Protein AF-Q9PQS1-F1 (afdb_monomer)

Radius of gyration: 22.7 Å; Cα contacts (8 Å, |Δi|>4): 1156; chains: 1; bounding box: 65×52×63 Å

Structure (mmCIF, N/CA/C/O backbone):
data_AF-Q9PQS1-F1
#
_entry.id   AF-Q9PQS1-F1
#
loop_
_atom_site.group_PDB
_atom_site.id
_atom_site.type_symbol
_atom_site.label_atom_id
_atom_site.label_alt_id
_atom_site.label_comp_id
_atom_site.label_asym_id
_atom_site.label_entity_id
_atom_site.label_seq_id
_atom_site.pdbx_PDB_ins_code
_atom_site.Cartn_x
_atom_site.Cartn_y
_atom_site.Cartn_z
_atom_site.occupancy
_atom_site.B_iso_or_equiv
_atom_site.auth_seq_id
_atom_site.auth_comp_id
_atom_site.auth_asym_id
_atom_site.auth_atom_id
_atom_site.pdbx_PDB_model_num
ATOM 1 N N . MET A 1 1 ? -17.280 3.113 -33.041 1.00 43.62 1 MET A N 1
ATOM 2 C CA . MET A 1 1 ? -15.894 2.787 -32.642 1.00 43.62 1 MET A CA 1
ATOM 3 C C . MET A 1 1 ? -15.959 2.265 -31.225 1.00 43.62 1 MET A C 1
ATOM 5 O O . MET A 1 1 ? -16.510 2.977 -30.390 1.00 43.62 1 MET A O 1
ATOM 9 N N . ALA A 1 2 ? -15.507 1.035 -30.977 1.00 58.00 2 ALA A N 1
ATOM 10 C CA . ALA A 1 2 ? -15.414 0.533 -29.610 1.00 58.00 2 ALA A CA 1
ATOM 11 C C . ALA A 1 2 ? -14.427 1.414 -28.831 1.00 58.00 2 ALA A C 1
ATOM 13 O O . ALA A 1 2 ? -13.455 1.933 -29.386 1.00 58.00 2 ALA A O 1
ATOM 14 N N . LYS A 1 3 ? -14.742 1.688 -27.568 1.00 77.06 3 LYS A N 1
ATOM 15 C CA . LYS A 1 3 ? -13.903 2.538 -26.717 1.00 77.06 3 LYS A CA 1
ATOM 16 C C . LYS A 1 3 ? -12.620 1.758 -26.399 1.00 77.06 3 LYS A C 1
ATOM 18 O O . LYS A 1 3 ? -12.709 0.573 -26.104 1.00 77.06 3 LYS A O 1
ATOM 23 N N . ILE A 1 4 ? -11.440 2.391 -26.417 1.00 86.94 4 ILE A N 1
ATOM 24 C CA . ILE A 1 4 ? -10.142 1.702 -26.195 1.00 86.94 4 ILE A CA 1
ATOM 25 C C . ILE A 1 4 ? -10.172 0.837 -24.923 1.00 86.94 4 ILE A C 1
ATOM 27 O O . ILE A 1 4 ? -9.698 -0.299 -24.923 1.00 86.94 4 ILE A O 1
ATOM 31 N N . ILE A 1 5 ? -10.771 1.358 -23.846 1.00 91.88 5 ILE A N 1
ATOM 32 C CA . ILE A 1 5 ? -10.886 0.625 -22.581 1.00 91.88 5 ILE A CA 1
ATOM 33 C C . ILE A 1 5 ? -11.809 -0.597 -22.696 1.00 91.88 5 ILE A C 1
ATOM 35 O O . ILE A 1 5 ? -11.515 -1.647 -22.142 1.00 91.88 5 ILE A O 1
ATOM 39 N N . GLU A 1 6 ? -12.888 -0.495 -23.467 1.00 91.50 6 GLU A N 1
ATOM 40 C CA . GLU A 1 6 ? -13.829 -1.589 -23.703 1.00 91.50 6 GLU A CA 1
ATOM 41 C C . GLU A 1 6 ? -13.189 -2.700 -24.545 1.00 91.50 6 GLU A C 1
ATOM 43 O O . GLU A 1 6 ? -13.314 -3.876 -24.216 1.00 91.50 6 GLU A O 1
ATOM 48 N N . GLU A 1 7 ? -12.407 -2.352 -25.570 1.00 90.69 7 GLU A N 1
ATOM 49 C CA . GLU A 1 7 ? -11.624 -3.340 -26.322 1.00 90.69 7 GLU A CA 1
ATOM 50 C C . GLU A 1 7 ? -10.611 -4.071 -25.429 1.00 90.69 7 GLU A C 1
ATOM 52 O O . GLU A 1 7 ? -10.413 -5.281 -25.566 1.00 90.69 7 GLU A O 1
ATOM 57 N N . MET A 1 8 ? -9.974 -3.350 -24.502 1.00 91.00 8 MET A N 1
ATOM 58 C CA . MET A 1 8 ? -9.036 -3.919 -23.535 1.00 91.00 8 MET A CA 1
ATOM 59 C C . MET A 1 8 ? -9.724 -4.904 -22.582 1.00 91.00 8 MET A C 1
ATOM 61 O O . MET A 1 8 ? -9.198 -5.990 -22.343 1.00 91.00 8 MET A O 1
ATOM 65 N N . ILE A 1 9 ? -10.911 -4.549 -22.089 1.00 90.56 9 ILE A N 1
ATOM 66 C CA . ILE A 1 9 ? -11.750 -5.386 -21.220 1.00 90.56 9 ILE A CA 1
ATOM 67 C C . ILE A 1 9 ? -12.212 -6.647 -21.957 1.00 90.56 9 ILE A C 1
ATOM 69 O O . ILE A 1 9 ? -12.029 -7.759 -21.459 1.00 90.56 9 ILE A O 1
ATOM 73 N N . ASN A 1 10 ? -12.715 -6.498 -23.184 1.00 88.62 10 ASN A N 1
ATOM 74 C CA . ASN A 1 10 ? -13.204 -7.614 -23.995 1.00 88.62 10 ASN A CA 1
ATOM 75 C C . ASN A 1 10 ? -12.088 -8.621 -24.314 1.00 88.62 10 ASN A C 1
ATOM 77 O O . ASN A 1 10 ? -12.297 -9.831 -24.234 1.00 88.62 10 ASN A O 1
ATOM 81 N N . LYS A 1 11 ? -10.861 -8.149 -24.583 1.00 88.94 11 LYS A N 1
ATOM 82 C CA . LYS A 1 11 ? -9.676 -9.017 -24.764 1.00 88.94 11 LYS A CA 1
ATOM 83 C C . LYS A 1 11 ? -9.322 -9.836 -23.516 1.00 88.94 11 LYS A C 1
ATOM 85 O O . LYS A 1 11 ? -8.593 -10.821 -23.626 1.00 88.94 11 LYS A O 1
ATOM 90 N N . LYS A 1 12 ? -9.810 -9.439 -22.338 1.00 86.56 12 LYS A N 1
ATOM 91 C CA . LYS A 1 12 ? -9.644 -10.164 -21.071 1.00 86.56 12 LYS A CA 1
ATOM 92 C C . LYS A 1 12 ? -10.812 -11.108 -20.753 1.00 86.56 12 LYS A C 1
ATOM 94 O O . LYS A 1 12 ? -10.760 -11.784 -19.732 1.00 86.56 12 LYS A O 1
ATOM 99 N N . GLY A 1 13 ? -11.814 -11.205 -21.631 1.00 86.38 13 GLY A N 1
ATOM 100 C CA . GLY A 1 13 ? -12.938 -12.139 -21.497 1.00 86.38 13 GLY A CA 1
ATOM 101 C C . GLY A 1 13 ? -14.037 -11.683 -20.536 1.00 86.38 13 GLY A C 1
ATOM 102 O O . GLY A 1 13 ? -14.837 -12.511 -20.107 1.00 86.38 13 GLY A O 1
ATOM 103 N N . LEU A 1 14 ? -14.063 -10.397 -20.184 1.00 87.69 14 LEU A N 1
ATOM 104 C CA . LEU A 1 14 ? -15.137 -9.794 -19.396 1.00 87.69 14 LEU A CA 1
ATOM 105 C C . LEU A 1 14 ? -16.304 -9.403 -20.313 1.00 87.69 14 LEU A C 1
ATOM 107 O O . LEU A 1 14 ? -16.085 -8.976 -21.447 1.00 87.69 14 LEU A O 1
ATOM 111 N N . LEU A 1 15 ? -17.534 -9.574 -19.825 1.00 89.62 15 LEU A N 1
ATOM 112 C CA . LEU A 1 15 ? -18.771 -9.254 -20.542 1.00 89.62 15 LEU A CA 1
ATOM 113 C C . LEU A 1 15 ? -19.367 -7.934 -20.045 1.00 89.62 15 LEU A C 1
ATOM 115 O O . LEU A 1 15 ? -18.954 -7.411 -19.016 1.00 89.62 15 LEU A O 1
ATOM 119 N N . ILE A 1 16 ? -20.371 -7.412 -20.754 1.00 87.81 16 ILE A N 1
ATOM 120 C CA . ILE A 1 16 ? -20.987 -6.106 -20.462 1.00 87.81 16 ILE A CA 1
ATOM 121 C C . ILE A 1 16 ? -21.522 -5.970 -19.024 1.00 87.81 16 ILE A C 1
ATOM 123 O O . ILE A 1 16 ? -21.480 -4.882 -18.461 1.00 87.81 16 ILE A O 1
ATOM 127 N N . ASP A 1 17 ? -21.948 -7.071 -18.399 1.00 90.56 17 ASP A N 1
ATOM 128 C CA . ASP A 1 17 ? -22.429 -7.080 -17.009 1.00 90.56 17 ASP A CA 1
ATOM 129 C C . ASP A 1 17 ? -21.288 -7.061 -15.975 1.00 90.56 17 ASP A C 1
ATOM 131 O O . ASP A 1 17 ? -21.495 -6.733 -14.805 1.00 90.56 17 ASP A O 1
ATOM 135 N N . ASP A 1 18 ? -20.064 -7.393 -16.393 1.00 92.56 18 ASP A N 1
ATOM 136 C CA . ASP A 1 18 ? -18.894 -7.478 -15.520 1.00 92.56 18 ASP A CA 1
ATOM 137 C C . ASP A 1 18 ? -18.214 -6.114 -15.311 1.00 92.56 18 ASP A C 1
ATOM 139 O O . ASP A 1 18 ? -17.329 -6.001 -14.457 1.00 92.56 18 ASP A O 1
ATOM 143 N N . TYR A 1 19 ? -18.601 -5.071 -16.055 1.00 94.12 19 TYR A N 1
ATOM 144 C CA . TYR A 1 19 ? -17.994 -3.743 -15.961 1.00 94.12 19 TYR A CA 1
ATOM 145 C C . TYR A 1 19 ? -18.986 -2.592 -16.151 1.00 94.12 19 TYR A C 1
ATOM 147 O O . TYR A 1 19 ? -20.133 -2.762 -16.552 1.00 94.12 19 TYR A O 1
ATOM 155 N N . GLU A 1 20 ? -18.536 -1.389 -15.815 1.00 94.62 20 GLU A N 1
ATOM 156 C CA . GLU A 1 20 ? -19.264 -0.147 -16.040 1.00 94.62 20 GLU A CA 1
ATOM 157 C C . GLU A 1 20 ? -18.325 0.938 -16.545 1.00 94.62 20 GLU A C 1
ATOM 159 O O . GLU A 1 20 ? -17.249 1.144 -15.989 1.00 94.62 20 GLU A O 1
ATOM 164 N N . LEU A 1 21 ? -18.707 1.623 -17.620 1.00 94.44 21 LEU A N 1
ATOM 165 C CA . LEU A 1 21 ? -17.852 2.613 -18.268 1.00 94.44 21 LEU A CA 1
ATOM 166 C C . LEU A 1 21 ? -18.043 4.006 -17.666 1.00 94.44 21 LEU A C 1
ATOM 168 O O . LEU A 1 21 ? -19.136 4.563 -17.695 1.00 94.44 21 LEU A O 1
ATOM 172 N N . TYR A 1 22 ? -16.938 4.631 -17.270 1.00 93.62 22 TYR A N 1
ATOM 173 C CA . TYR A 1 22 ? -16.877 6.032 -16.862 1.00 93.62 22 TYR A CA 1
ATOM 174 C C . TYR A 1 22 ? -16.323 6.860 -18.026 1.00 93.62 22 TYR A C 1
ATOM 176 O O . TYR A 1 22 ? -15.125 7.138 -18.161 1.00 93.62 22 TYR A O 1
ATOM 184 N N . GLY A 1 23 ? -17.222 7.224 -18.941 1.00 91.62 23 GLY A N 1
ATOM 185 C CA . GLY A 1 23 ? -16.858 7.827 -20.220 1.00 91.62 23 GLY A CA 1
ATOM 186 C C . GLY A 1 23 ? -16.269 6.795 -21.187 1.00 91.62 23 GLY A C 1
ATOM 187 O O . GLY A 1 23 ? -16.904 5.779 -21.470 1.00 91.62 23 GLY A O 1
ATOM 188 N N . ASN A 1 24 ? -15.090 7.082 -21.754 1.00 90.00 24 ASN A N 1
ATOM 189 C CA . ASN A 1 24 ? -14.497 6.282 -22.839 1.00 90.00 24 ASN A CA 1
ATOM 190 C C . ASN A 1 24 ? -13.138 5.651 -22.498 1.00 90.00 24 ASN A C 1
ATOM 192 O O . ASN A 1 24 ? -12.595 4.903 -23.307 1.00 90.00 24 ASN A O 1
ATOM 196 N N . GLU A 1 25 ? -12.573 5.970 -21.335 1.00 93.81 25 GLU A N 1
ATOM 197 C CA . GLU A 1 25 ? -11.182 5.633 -20.995 1.00 93.81 25 GLU A CA 1
ATOM 198 C C . GLU A 1 25 ? -11.022 5.015 -19.602 1.00 93.81 25 GLU A C 1
ATOM 200 O O . GLU A 1 25 ? -9.914 4.654 -19.222 1.00 93.81 25 GLU A O 1
ATOM 205 N N . ILE A 1 26 ? -12.113 4.920 -18.842 1.00 96.31 26 ILE 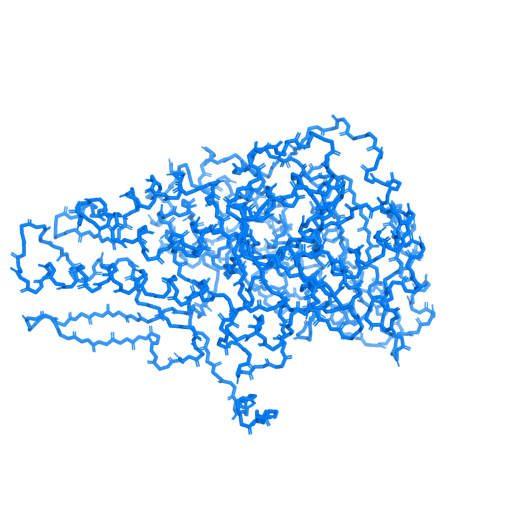A N 1
ATOM 206 C CA . ILE A 1 26 ? -12.139 4.399 -17.477 1.00 96.31 26 ILE A CA 1
ATOM 207 C C . ILE A 1 26 ? -13.291 3.402 -17.402 1.00 96.31 26 ILE A C 1
ATOM 209 O O . ILE A 1 26 ? -14.358 3.652 -17.972 1.00 96.31 26 ILE A O 1
ATOM 213 N N . ALA A 1 27 ? -13.090 2.298 -16.692 1.00 96.75 27 ALA A N 1
ATOM 214 C CA . ALA A 1 27 ? -14.160 1.367 -16.369 1.00 96.75 27 ALA A CA 1
ATOM 215 C C . ALA A 1 27 ? -14.043 0.867 -14.929 1.00 96.75 27 ALA A C 1
ATOM 217 O O . ALA A 1 27 ? -12.946 0.541 -14.495 1.00 96.75 27 ALA A O 1
ATOM 218 N N . LYS A 1 28 ? -15.152 0.734 -14.207 1.00 97.19 28 LYS A N 1
ATOM 219 C CA . LYS A 1 28 ? -15.204 -0.036 -12.960 1.00 97.19 28 LYS A CA 1
ATOM 220 C C . LYS A 1 28 ? -15.445 -1.504 -13.274 1.00 97.19 28 LYS A C 1
ATOM 222 O O . LYS A 1 28 ? -16.322 -1.819 -14.073 1.00 97.19 28 LYS A O 1
ATOM 227 N N . ILE A 1 29 ? -14.676 -2.401 -12.661 1.00 95.44 29 ILE A N 1
ATOM 228 C CA . ILE A 1 29 ? -14.818 -3.850 -12.856 1.00 95.44 29 ILE A CA 1
ATOM 229 C C . ILE A 1 29 ? -15.610 -4.445 -11.689 1.00 95.44 29 ILE A C 1
ATOM 231 O O . ILE A 1 29 ? -15.113 -4.507 -10.563 1.00 95.44 29 ILE A O 1
ATOM 235 N N . LYS A 1 30 ? -16.838 -4.881 -11.983 1.00 91.44 30 LYS A N 1
ATOM 236 C CA . LYS A 1 30 ? -17.839 -5.365 -11.022 1.00 91.44 30 LYS A CA 1
ATOM 237 C C . LYS A 1 30 ? -17.636 -6.820 -10.628 1.00 91.44 30 LYS A C 1
ATOM 239 O O . LYS A 1 30 ? -17.792 -7.192 -9.467 1.00 91.44 30 LYS A O 1
ATOM 244 N N . SER A 1 31 ? -17.269 -7.662 -11.590 1.00 80.56 31 SER A N 1
ATOM 245 C CA . SER A 1 31 ? -17.113 -9.094 -11.359 1.00 80.56 31 SER A CA 1
ATOM 246 C C . SER A 1 31 ? -15.958 -9.663 -12.164 1.00 80.56 31 SER A C 1
ATOM 248 O O . SER A 1 31 ? -15.870 -9.514 -13.375 1.00 80.56 31 SER A O 1
ATOM 250 N N . ILE A 1 32 ? -15.094 -10.392 -11.466 1.00 76.62 32 ILE A N 1
ATOM 251 C CA . ILE A 1 32 ? -14.081 -11.271 -12.057 1.00 76.62 32 ILE A CA 1
ATOM 252 C C . ILE A 1 32 ? -14.304 -12.730 -11.648 1.00 76.62 32 ILE A C 1
ATOM 254 O O . ILE A 1 32 ? -13.442 -13.567 -11.872 1.00 76.62 32 ILE A O 1
ATOM 258 N N . LYS A 1 33 ? -15.449 -13.067 -11.030 1.00 65.38 33 LYS A N 1
ATOM 259 C CA . LYS A 1 33 ? -15.664 -14.368 -10.356 1.00 65.38 33 LYS A CA 1
ATOM 260 C C . LYS A 1 33 ? -15.490 -15.586 -11.272 1.00 65.38 33 LYS A C 1
ATOM 262 O O . LYS A 1 33 ? -15.241 -16.682 -10.783 1.00 65.38 33 LYS A O 1
ATOM 267 N N . LYS A 1 34 ? -15.610 -15.404 -12.588 1.00 63.97 34 LYS A N 1
ATOM 268 C CA . LYS A 1 34 ? -15.407 -16.460 -13.593 1.00 63.97 34 LYS A CA 1
ATOM 269 C C . LYS A 1 34 ? -13.930 -16.709 -13.928 1.00 63.97 34 LYS A C 1
ATOM 271 O O . LYS A 1 34 ? -13.617 -17.690 -14.593 1.00 63.97 34 LYS A O 1
ATOM 276 N N . LEU A 1 35 ? -13.031 -15.834 -13.486 1.00 68.94 35 LEU A N 1
ATOM 277 C CA . LEU A 1 35 ? -11.616 -15.824 -13.827 1.00 68.94 35 LEU A CA 1
ATOM 278 C C . LEU A 1 35 ? -10.824 -16.045 -12.537 1.00 68.94 35 LEU A C 1
ATOM 280 O O . LEU A 1 35 ? -10.696 -15.157 -11.703 1.00 68.94 35 LEU A O 1
ATOM 284 N N . ASN A 1 36 ? -10.323 -17.264 -12.347 1.00 68.56 36 ASN A N 1
ATOM 285 C CA . ASN A 1 36 ? -9.436 -17.589 -11.236 1.00 68.56 36 ASN A CA 1
ATOM 286 C C . ASN A 1 36 ? -8.146 -18.174 -11.798 1.00 68.56 36 ASN A C 1
ATOM 288 O O . ASN A 1 36 ? -8.057 -19.369 -12.092 1.00 68.56 36 ASN A O 1
ATOM 292 N N . LYS A 1 37 ? -7.167 -17.297 -12.009 1.00 76.25 37 LYS A N 1
ATOM 293 C CA . LYS A 1 37 ? -5.859 -17.681 -12.514 1.00 76.25 37 LYS A CA 1
ATOM 294 C C . LYS A 1 37 ? -4.934 -17.978 -11.338 1.00 76.25 37 LYS A C 1
ATOM 296 O O . LYS A 1 37 ? -4.685 -17.107 -10.514 1.00 76.25 37 LYS A O 1
ATOM 301 N N . LYS A 1 38 ? -4.461 -19.224 -11.255 1.00 74.81 38 LYS A N 1
ATOM 302 C CA . LYS A 1 38 ? -3.661 -19.710 -10.120 1.00 74.81 38 LYS A CA 1
ATOM 303 C C . LYS A 1 38 ? -2.169 -19.379 -10.215 1.00 74.81 38 LYS A C 1
ATOM 305 O O . LYS A 1 38 ? -1.521 -19.309 -9.181 1.00 74.81 38 LYS A O 1
ATOM 310 N N . ASP A 1 39 ? -1.659 -19.129 -11.421 1.00 87.12 39 ASP A N 1
ATOM 311 C CA . ASP A 1 39 ? -0.210 -19.029 -11.675 1.00 87.12 39 ASP A CA 1
ATOM 312 C C . ASP A 1 39 ? 0.271 -17.593 -11.929 1.00 87.12 39 ASP A C 1
ATOM 314 O O . ASP A 1 39 ? 1.356 -17.373 -12.467 1.00 87.12 39 ASP A O 1
ATOM 318 N N . SER A 1 40 ? -0.551 -16.603 -11.585 1.00 94.56 40 SER A N 1
ATOM 319 C CA . SER A 1 40 ? -0.218 -15.193 -11.767 1.00 94.56 40 SER A CA 1
ATOM 320 C C . SER A 1 40 ? 0.886 -14.766 -10.810 1.00 94.56 40 SER A C 1
ATOM 322 O O . SER A 1 40 ? 0.849 -15.083 -9.622 1.00 94.56 40 SER A O 1
ATOM 324 N N . LYS A 1 41 ? 1.845 -14.004 -11.329 1.00 96.62 41 LYS A N 1
ATOM 325 C CA . LYS A 1 41 ? 3.030 -13.559 -10.599 1.00 96.62 41 LYS A CA 1
ATOM 326 C C . LYS A 1 41 ? 2.855 -12.159 -10.037 1.00 96.62 41 LYS A C 1
ATOM 328 O O . LYS A 1 41 ? 2.479 -11.257 -10.777 1.00 96.62 41 LYS A O 1
ATOM 333 N N . LEU A 1 42 ? 3.154 -11.949 -8.758 1.00 97.44 42 LEU A N 1
ATOM 334 C CA . LEU A 1 42 ? 3.047 -10.651 -8.093 1.00 97.44 42 LEU A CA 1
ATOM 335 C C . LEU A 1 42 ? 4.421 -10.003 -7.892 1.00 97.44 42 LEU A C 1
ATOM 337 O O . LEU A 1 42 ? 5.261 -10.503 -7.149 1.00 97.44 42 LEU A O 1
ATOM 341 N N . ILE A 1 43 ? 4.612 -8.836 -8.500 1.00 98.62 43 ILE A N 1
ATOM 342 C CA . ILE A 1 43 ? 5.811 -8.007 -8.397 1.00 98.62 43 ILE A CA 1
ATOM 343 C C . ILE A 1 43 ? 5.449 -6.733 -7.632 1.00 98.62 43 ILE A C 1
ATOM 345 O O . ILE A 1 43 ? 4.581 -5.972 -8.066 1.00 98.62 43 ILE A O 1
ATOM 349 N N . VAL A 1 44 ? 6.117 -6.470 -6.508 1.00 98.75 44 VAL A N 1
ATOM 350 C CA . VAL A 1 44 ? 5.941 -5.226 -5.741 1.00 98.75 44 VAL A CA 1
ATOM 351 C C . VAL A 1 44 ? 7.135 -4.299 -5.924 1.00 98.75 44 VAL A C 1
ATOM 353 O O . VAL A 1 44 ? 8.282 -4.681 -5.705 1.00 98.75 44 VAL A O 1
ATOM 356 N N . ILE A 1 45 ? 6.860 -3.056 -6.304 1.00 98.69 45 ILE A N 1
ATOM 357 C CA . ILE A 1 45 ? 7.861 -2.008 -6.469 1.00 98.69 45 ILE A CA 1
ATOM 358 C C . ILE A 1 45 ? 7.925 -1.152 -5.202 1.00 98.69 45 ILE A C 1
ATOM 360 O O . ILE A 1 45 ? 6.937 -0.548 -4.777 1.00 98.69 45 ILE A O 1
ATOM 364 N N . THR A 1 46 ? 9.119 -1.071 -4.624 1.00 98.38 46 THR A N 1
ATOM 365 C CA . THR A 1 46 ? 9.477 -0.195 -3.506 1.00 98.38 46 THR A CA 1
ATOM 366 C C . THR A 1 46 ? 10.658 0.702 -3.898 1.00 98.38 46 THR A C 1
ATOM 368 O O . THR A 1 46 ? 11.127 0.668 -5.032 1.00 98.38 46 THR A O 1
ATOM 371 N N . SER A 1 47 ? 11.145 1.543 -2.991 1.00 97.94 47 SER A N 1
ATOM 372 C CA . SER A 1 47 ? 12.356 2.336 -3.207 1.00 97.94 47 SER A CA 1
ATOM 373 C C . SER A 1 47 ? 13.275 2.358 -1.996 1.00 97.94 47 SER A C 1
ATOM 375 O O . SER A 1 47 ? 12.902 1.909 -0.911 1.00 97.94 47 SER A O 1
ATOM 377 N N . MET A 1 48 ? 14.456 2.941 -2.183 1.00 97.88 48 MET A N 1
ATOM 378 C CA . MET A 1 48 ? 15.200 3.539 -1.082 1.00 97.88 48 MET A CA 1
ATOM 379 C C . MET A 1 48 ? 14.446 4.731 -0.458 1.00 97.88 48 MET A C 1
ATOM 381 O O . MET A 1 48 ? 13.381 5.135 -0.957 1.00 97.88 48 MET A O 1
ATOM 385 N N . ASN A 1 49 ? 14.969 5.286 0.637 1.00 96.62 49 ASN A N 1
ATOM 386 C CA . ASN A 1 49 ? 14.493 6.559 1.166 1.00 96.62 49 ASN A CA 1
ATOM 387 C C . ASN A 1 49 ? 14.621 7.622 0.054 1.00 96.62 49 ASN A C 1
ATOM 389 O O . ASN A 1 49 ? 15.691 7.778 -0.535 1.00 96.62 49 ASN A O 1
ATOM 393 N N . PRO A 1 50 ? 13.529 8.315 -0.310 1.00 89.69 50 PRO A N 1
ATOM 394 C CA . PRO A 1 50 ? 13.557 9.222 -1.444 1.00 89.69 50 PRO A CA 1
ATOM 395 C C . PRO A 1 50 ? 14.213 10.551 -1.063 1.00 89.69 50 PRO A C 1
ATOM 397 O O . PRO A 1 50 ? 14.018 11.066 0.039 1.00 89.69 50 PRO A O 1
ATOM 400 N N . ASN A 1 51 ? 14.873 11.187 -2.030 1.00 90.12 51 ASN A N 1
ATOM 401 C CA . ASN A 1 51 ? 15.139 12.623 -1.952 1.00 90.12 51 ASN A CA 1
ATOM 402 C C . ASN A 1 51 ? 13.816 13.437 -2.032 1.00 90.12 51 ASN A C 1
ATOM 404 O O . ASN A 1 51 ? 12.793 12.906 -2.480 1.00 90.12 51 ASN A O 1
ATOM 408 N N . PRO A 1 52 ? 13.802 14.740 -1.680 1.00 85.12 52 PRO A N 1
ATOM 409 C CA . PRO A 1 52 ? 12.582 15.561 -1.703 1.00 85.12 52 PRO A CA 1
ATOM 410 C C . PRO A 1 52 ? 11.856 15.661 -3.059 1.00 85.12 52 PRO A C 1
ATOM 412 O O . PRO A 1 52 ? 10.666 15.966 -3.088 1.00 85.12 52 PRO A O 1
ATOM 415 N N . ALA A 1 53 ? 12.541 15.414 -4.181 1.00 79.38 53 ALA A N 1
ATOM 416 C CA . ALA A 1 53 ? 11.936 15.386 -5.516 1.00 79.38 53 ALA A CA 1
ATOM 417 C C . ALA A 1 53 ? 11.336 14.012 -5.885 1.00 79.38 53 ALA A C 1
ATOM 419 O O . ALA A 1 53 ? 10.620 13.907 -6.880 1.00 79.38 53 ALA A O 1
ATOM 420 N N . GLY A 1 54 ? 11.599 12.975 -5.086 1.00 85.56 54 GLY A N 1
ATOM 421 C CA . GLY A 1 54 ? 11.115 11.611 -5.276 1.00 85.56 54 GLY A CA 1
ATOM 422 C C . GLY A 1 54 ? 12.097 10.687 -6.001 1.00 85.56 54 GLY A C 1
ATOM 423 O O . GLY A 1 54 ? 13.095 11.116 -6.576 1.00 85.56 54 GLY A O 1
ATOM 424 N N . GLU A 1 55 ? 11.773 9.393 -5.970 1.00 89.56 55 GLU A N 1
ATOM 425 C CA . GLU A 1 55 ? 12.591 8.324 -6.565 1.00 89.56 55 GLU A CA 1
ATOM 426 C C . GLU A 1 55 ? 12.180 7.961 -8.004 1.00 89.56 55 GLU A C 1
ATOM 428 O O . GLU A 1 55 ? 12.926 7.330 -8.743 1.00 89.56 55 GLU A O 1
ATOM 433 N N . GLY A 1 56 ? 10.955 8.305 -8.418 1.00 91.88 56 GLY A N 1
ATOM 434 C CA . GLY A 1 56 ? 10.374 7.792 -9.669 1.00 91.88 56 GLY A CA 1
ATOM 435 C C . GLY A 1 56 ? 9.846 6.354 -9.569 1.00 91.88 56 GLY A C 1
ATOM 436 O O . GLY A 1 56 ? 9.692 5.681 -10.580 1.00 91.88 56 GLY A O 1
ATOM 437 N N . LYS A 1 57 ? 9.517 5.890 -8.357 1.00 95.50 57 LYS A N 1
ATOM 438 C CA . LYS A 1 57 ? 8.971 4.547 -8.086 1.00 95.50 57 LYS A CA 1
ATOM 439 C C . LYS A 1 57 ? 7.750 4.200 -8.951 1.00 95.50 57 LYS A C 1
ATOM 441 O O . LYS A 1 57 ? 7.753 3.173 -9.621 1.00 95.50 57 LYS A O 1
ATOM 446 N N . THR A 1 58 ? 6.750 5.081 -8.989 1.00 95.88 58 THR A N 1
ATOM 447 C CA . THR A 1 58 ? 5.532 4.885 -9.792 1.00 95.88 58 THR A CA 1
ATOM 448 C C . THR A 1 58 ? 5.826 4.879 -11.288 1.00 95.88 58 THR A C 1
ATOM 450 O O . THR A 1 58 ? 5.274 4.067 -12.024 1.00 95.88 58 THR A O 1
ATOM 453 N N . THR A 1 59 ? 6.750 5.730 -11.743 1.00 96.06 59 THR A N 1
ATOM 454 C CA . THR A 1 59 ? 7.230 5.727 -13.131 1.00 96.06 59 THR A CA 1
ATOM 455 C C . THR A 1 59 ? 7.869 4.388 -13.490 1.00 96.06 59 THR A C 1
ATOM 457 O O . THR A 1 59 ? 7.572 3.846 -14.549 1.00 96.06 59 THR A O 1
ATOM 460 N N . THR A 1 60 ? 8.695 3.820 -12.606 1.00 96.94 60 THR A N 1
ATOM 461 C CA . THR A 1 60 ? 9.282 2.487 -12.803 1.00 96.94 60 THR A CA 1
ATOM 462 C C . THR A 1 60 ? 8.221 1.389 -12.785 1.00 96.94 60 THR A C 1
ATOM 464 O O . THR A 1 60 ? 8.282 0.497 -13.621 1.00 96.94 60 THR A O 1
ATOM 467 N N . ALA A 1 61 ? 7.224 1.454 -11.896 1.00 98.25 61 ALA A N 1
ATOM 468 C CA . ALA A 1 61 ? 6.137 0.474 -11.861 1.00 98.25 61 ALA A CA 1
ATOM 469 C C . ALA A 1 61 ? 5.326 0.468 -13.169 1.00 98.25 61 ALA A C 1
ATOM 471 O O . ALA A 1 61 ? 5.122 -0.588 -13.763 1.00 98.25 61 ALA A O 1
ATOM 472 N N . ILE A 1 62 ? 4.930 1.647 -13.661 1.00 98.56 62 ILE A N 1
ATOM 473 C CA . ILE A 1 62 ? 4.229 1.797 -14.947 1.00 98.56 62 ILE A CA 1
ATOM 474 C C . ILE A 1 62 ? 5.125 1.340 -16.101 1.00 98.56 62 ILE A C 1
ATOM 476 O O . ILE A 1 62 ? 4.702 0.546 -16.937 1.00 98.56 62 ILE A O 1
ATOM 480 N N . GLY A 1 63 ? 6.385 1.778 -16.108 1.00 98.38 63 GLY A N 1
ATOM 481 C CA . GLY A 1 63 ? 7.360 1.392 -17.121 1.00 98.38 63 GLY A CA 1
ATOM 482 C C . GLY A 1 63 ? 7.626 -0.111 -17.161 1.00 98.38 63 GLY A C 1
ATOM 483 O O . GLY A 1 63 ? 7.840 -0.652 -18.239 1.00 98.38 63 GLY A O 1
ATOM 484 N N . LEU A 1 64 ? 7.569 -0.803 -16.019 1.00 98.75 64 LEU A N 1
ATOM 485 C CA . LEU A 1 64 ? 7.696 -2.257 -15.965 1.00 98.75 64 LEU A CA 1
ATOM 486 C C . LEU A 1 64 ? 6.468 -2.953 -16.566 1.00 98.75 64 LEU A C 1
ATOM 488 O O . LEU A 1 64 ? 6.630 -3.929 -17.290 1.00 98.75 64 LEU A O 1
ATOM 492 N N . VAL A 1 65 ? 5.253 -2.441 -16.335 1.00 98.81 65 VAL A N 1
ATOM 493 C CA . VAL A 1 65 ? 4.046 -2.950 -17.018 1.00 98.81 65 VAL A CA 1
ATOM 494 C C . VAL A 1 65 ? 4.193 -2.816 -18.535 1.00 98.81 65 VAL A C 1
ATOM 496 O O . VAL A 1 65 ? 3.924 -3.775 -19.262 1.00 98.81 65 VAL A O 1
ATOM 499 N N . ASP A 1 66 ? 4.657 -1.657 -19.008 1.00 98.69 66 ASP A N 1
ATOM 500 C CA . ASP A 1 66 ? 4.866 -1.401 -20.436 1.00 98.69 66 ASP A CA 1
ATOM 501 C C . ASP A 1 66 ? 5.972 -2.285 -21.022 1.00 98.69 66 ASP A C 1
ATOM 503 O O . ASP A 1 66 ? 5.792 -2.896 -22.075 1.00 98.69 66 ASP A O 1
ATOM 507 N N . ALA A 1 67 ? 7.087 -2.425 -20.307 1.00 98.69 67 ALA A N 1
ATOM 508 C CA . ALA A 1 67 ? 8.198 -3.297 -20.664 1.00 98.69 67 ALA A CA 1
ATOM 509 C C . ALA A 1 67 ? 7.751 -4.754 -20.851 1.00 98.69 67 ALA A C 1
ATOM 511 O O . ALA A 1 67 ? 7.963 -5.349 -21.907 1.00 98.69 67 ALA A O 1
ATOM 512 N N . LEU A 1 68 ? 7.069 -5.320 -19.856 1.00 98.75 68 LEU A N 1
ATOM 513 C CA . LEU A 1 68 ? 6.621 -6.709 -19.899 1.00 98.75 68 LEU A CA 1
ATOM 514 C C . LEU A 1 68 ? 5.660 -6.963 -21.073 1.00 98.75 68 LEU A C 1
ATOM 516 O O . LEU A 1 68 ? 5.863 -7.916 -21.828 1.00 98.75 68 LEU A O 1
ATOM 520 N N . ASN A 1 69 ? 4.672 -6.086 -21.288 1.00 98.44 69 ASN A N 1
ATOM 521 C CA . ASN A 1 69 ? 3.745 -6.219 -22.418 1.00 98.44 69 ASN A CA 1
ATOM 522 C C . ASN A 1 69 ? 4.440 -6.040 -23.773 1.00 98.44 69 ASN A C 1
ATOM 524 O O . ASN A 1 69 ? 4.151 -6.788 -24.710 1.00 98.44 69 ASN A O 1
ATOM 528 N N . LYS A 1 70 ? 5.403 -5.115 -23.879 1.00 98.19 70 LYS A N 1
ATOM 529 C CA . LYS A 1 70 ? 6.197 -4.908 -25.099 1.00 98.19 70 LYS A CA 1
ATOM 530 C C . LYS A 1 70 ? 6.924 -6.178 -25.547 1.00 98.19 70 LYS A C 1
ATOM 532 O O . LYS A 1 70 ? 7.046 -6.407 -26.750 1.00 98.19 70 LYS A O 1
ATOM 537 N N . HIS A 1 71 ? 7.369 -6.995 -24.593 1.00 98.19 71 HIS A N 1
ATOM 538 C CA . HIS A 1 71 ? 8.074 -8.260 -24.829 1.00 98.19 71 HIS A CA 1
ATOM 539 C C . HIS A 1 71 ? 7.162 -9.498 -24.763 1.00 98.19 71 HIS A C 1
ATOM 541 O O . HIS A 1 71 ? 7.652 -10.620 -24.669 1.00 98.19 71 HIS A O 1
ATOM 547 N N . GLY A 1 72 ? 5.838 -9.317 -24.849 1.00 97.25 72 GLY A N 1
ATOM 548 C CA . GLY A 1 72 ? 4.870 -10.406 -25.023 1.00 97.25 72 GLY A CA 1
ATOM 549 C C . GLY A 1 72 ? 4.313 -11.027 -23.738 1.00 97.25 72 GLY A C 1
ATOM 550 O O . GLY A 1 72 ? 3.515 -11.962 -23.821 1.00 97.25 72 GLY A O 1
ATOM 551 N N . TYR A 1 73 ? 4.670 -10.512 -22.559 1.00 97.56 73 TYR A N 1
ATOM 552 C CA . TYR A 1 73 ? 4.121 -10.969 -21.279 1.00 97.56 73 TYR A CA 1
ATOM 553 C C . TYR A 1 73 ? 2.841 -10.204 -20.934 1.00 97.56 73 TYR A C 1
ATOM 555 O O . TYR A 1 73 ? 2.800 -8.981 -21.030 1.00 97.56 73 TYR A O 1
ATOM 563 N N . LYS A 1 74 ? 1.784 -10.891 -20.482 1.00 96.06 74 LYS A N 1
ATOM 564 C CA . LYS A 1 74 ? 0.491 -10.250 -20.174 1.00 96.06 74 LYS A CA 1
ATOM 565 C C . LYS A 1 74 ? 0.517 -9.579 -18.800 1.00 96.06 74 LYS A C 1
ATOM 567 O O . LYS A 1 74 ? -0.083 -10.094 -17.852 1.00 96.06 74 LYS A O 1
ATOM 572 N N . ALA A 1 75 ? 1.205 -8.447 -18.692 1.00 97.88 75 ALA A N 1
ATOM 573 C CA . ALA A 1 75 ? 1.322 -7.720 -17.436 1.00 97.88 75 ALA A CA 1
ATOM 574 C C . ALA A 1 75 ? 0.143 -6.764 -17.183 1.00 97.88 75 ALA A C 1
ATOM 576 O O . ALA A 1 75 ? -0.387 -6.160 -18.117 1.00 97.88 75 ALA A O 1
ATOM 577 N N . ILE A 1 76 ? -0.258 -6.618 -15.919 1.00 97.69 76 ILE A N 1
ATOM 578 C CA . ILE A 1 76 ? -1.285 -5.673 -15.455 1.00 97.69 76 ILE A CA 1
ATOM 579 C C . ILE A 1 76 ? -0.746 -4.889 -14.255 1.00 97.69 76 ILE A C 1
ATOM 581 O O . ILE A 1 76 ? -0.154 -5.468 -13.346 1.00 97.69 76 ILE A O 1
ATOM 585 N N . GLY A 1 77 ? -0.963 -3.575 -14.233 1.00 98.38 77 GLY A N 1
ATOM 586 C CA . GLY A 1 77 ? -0.624 -2.738 -13.080 1.00 98.38 77 GLY A CA 1
ATOM 587 C C . GLY A 1 77 ? -1.720 -2.708 -12.008 1.00 98.38 77 GLY A C 1
ATOM 588 O O . GLY A 1 77 ? -2.902 -2.819 -12.326 1.00 98.38 77 GLY A O 1
ATOM 589 N N . ALA A 1 78 ? -1.350 -2.487 -10.749 1.00 98.38 78 ALA A N 1
ATOM 590 C CA . ALA A 1 78 ? -2.271 -2.162 -9.660 1.00 98.38 78 ALA A CA 1
ATOM 591 C C . ALA A 1 78 ? -1.686 -1.025 -8.804 1.00 98.38 78 ALA A C 1
ATOM 593 O O . ALA A 1 78 ? -0.730 -1.218 -8.057 1.00 98.38 78 ALA A O 1
ATOM 594 N N . LEU A 1 79 ? -2.237 0.179 -8.939 1.00 98.31 79 LEU A N 1
ATOM 595 C CA . LEU A 1 79 ? -1.712 1.419 -8.372 1.00 98.31 79 LEU A CA 1
ATOM 596 C C . LEU A 1 79 ? -2.762 2.133 -7.516 1.00 98.31 79 LEU A C 1
ATOM 598 O O . LEU A 1 79 ? -3.947 1.785 -7.505 1.00 98.31 79 LEU A O 1
ATOM 602 N N . ARG A 1 80 ? -2.298 3.120 -6.751 1.00 97.50 80 ARG A N 1
ATOM 603 C CA . ARG A 1 80 ? -3.151 3.944 -5.894 1.00 97.50 80 ARG A CA 1
ATOM 604 C C . ARG A 1 80 ? -3.773 5.081 -6.683 1.00 97.50 80 ARG A C 1
ATOM 606 O O . ARG A 1 80 ? -3.117 5.667 -7.540 1.00 97.50 80 ARG A O 1
ATOM 613 N N . GLU A 1 81 ? -5.001 5.426 -6.330 1.00 97.19 81 GLU A N 1
ATOM 614 C CA . GLU A 1 81 ? -5.583 6.701 -6.730 1.00 97.19 81 GLU A CA 1
ATOM 615 C C . GLU A 1 81 ? -4.882 7.835 -5.962 1.00 97.19 81 GLU A C 1
ATOM 617 O O . GLU A 1 81 ? -4.733 7.750 -4.734 1.00 97.19 81 GLU A O 1
ATOM 622 N N . PRO A 1 82 ? -4.380 8.871 -6.653 1.00 93.94 82 PRO A N 1
ATOM 623 C CA . PRO A 1 82 ? -3.811 10.030 -5.990 1.00 93.94 82 PRO A CA 1
ATOM 624 C C . PRO A 1 82 ? -4.918 10.890 -5.369 1.00 93.94 82 PRO A C 1
ATOM 626 O O . PRO A 1 82 ? -5.932 11.168 -5.995 1.00 93.94 82 PRO A O 1
ATOM 629 N N . SER A 1 83 ? -4.678 11.379 -4.152 1.00 92.56 83 SER A N 1
ATOM 630 C CA . SER A 1 83 ? -5.515 12.415 -3.538 1.00 92.56 83 SER A CA 1
ATOM 631 C C . SER A 1 83 ? -5.492 13.692 -4.382 1.00 92.56 83 SER A C 1
ATOM 633 O O . SER A 1 83 ? -4.430 14.117 -4.854 1.00 92.56 83 SER A O 1
ATOM 635 N N . MET A 1 84 ? -6.653 14.327 -4.526 1.00 92.38 84 MET A N 1
ATOM 636 C CA . MET A 1 84 ? -6.832 15.555 -5.294 1.00 92.38 84 MET A CA 1
ATOM 637 C C . MET A 1 84 ? -6.192 16.761 -4.590 1.00 92.38 84 MET A C 1
ATOM 639 O O . MET A 1 84 ? -5.624 17.638 -5.241 1.00 92.38 84 MET A O 1
ATOM 643 N N . GLY A 1 85 ? -6.223 16.812 -3.255 1.00 90.69 85 GLY A N 1
ATOM 644 C CA . GLY A 1 85 ? -5.676 17.936 -2.486 1.00 90.69 85 GLY A CA 1
ATOM 645 C C . GLY A 1 85 ? -4.216 18.287 -2.840 1.00 90.69 85 GLY A C 1
ATOM 646 O O . GLY A 1 85 ? -3.935 19.444 -3.181 1.00 90.69 85 GLY A O 1
ATOM 647 N N . PRO A 1 86 ? -3.272 17.323 -2.814 1.00 89.12 86 PRO A N 1
ATOM 648 C CA . PRO A 1 86 ? -1.871 17.544 -3.164 1.00 89.12 86 PRO A CA 1
ATOM 649 C C . PRO A 1 86 ? -1.631 18.079 -4.575 1.00 89.12 86 PRO A C 1
ATOM 651 O O . PRO A 1 86 ? -0.688 18.853 -4.750 1.00 89.12 86 PRO A O 1
ATOM 654 N N . VAL A 1 87 ? -2.484 17.737 -5.547 1.00 90.12 87 VAL A N 1
ATOM 655 C CA . VAL A 1 87 ? -2.373 18.189 -6.947 1.00 90.12 87 VAL A CA 1
ATOM 656 C C . VAL A 1 87 ? -2.438 19.717 -7.045 1.00 90.12 87 VAL A C 1
ATOM 658 O O . VAL A 1 87 ? -1.739 20.330 -7.854 1.00 90.12 87 VAL A O 1
ATOM 661 N N . PHE A 1 88 ? -3.200 20.354 -6.156 1.00 90.94 88 PHE A N 1
ATOM 662 C CA . PHE A 1 88 ? -3.312 21.810 -6.068 1.00 90.94 88 PHE A CA 1
ATOM 663 C C . PHE A 1 88 ? -2.211 22.475 -5.228 1.00 90.94 88 PHE A C 1
ATOM 665 O O . PHE A 1 88 ? -2.056 23.699 -5.275 1.00 90.94 88 PHE A O 1
ATOM 672 N N . GLY A 1 89 ? -1.429 21.691 -4.480 1.00 85.69 89 GLY A N 1
ATOM 673 C CA . GLY A 1 89 ? -0.324 22.163 -3.645 1.00 85.69 89 GLY A CA 1
ATOM 674 C C . GLY A 1 89 ? 1.041 22.072 -4.329 1.00 85.69 89 GLY A C 1
ATOM 675 O O . GLY A 1 89 ? 1.701 23.091 -4.518 1.00 85.69 89 GLY A O 1
ATOM 676 N N . MET A 1 90 ? 1.477 20.863 -4.695 1.00 74.12 90 MET A N 1
ATOM 677 C CA . MET A 1 90 ? 2.801 20.596 -5.280 1.00 74.12 90 MET A CA 1
ATOM 678 C C . MET A 1 90 ? 2.694 19.746 -6.551 1.00 74.12 90 MET A C 1
ATOM 680 O O . MET A 1 90 ? 1.824 18.895 -6.671 1.00 74.12 90 MET A O 1
ATOM 684 N N . LYS A 1 91 ? 3.629 19.942 -7.490 1.00 56.22 91 LYS A N 1
ATOM 685 C CA . LYS A 1 91 ? 3.611 19.370 -8.855 1.00 56.22 91 LYS A CA 1
ATOM 686 C C . LYS A 1 91 ? 3.812 17.840 -8.966 1.00 56.22 91 LYS A C 1
ATOM 688 O O . LYS A 1 91 ? 4.042 17.344 -10.064 1.00 56.22 91 LYS A O 1
ATOM 693 N N . GLY A 1 92 ? 3.747 17.080 -7.874 1.00 61.97 92 GLY A N 1
ATOM 694 C CA . GLY A 1 92 ? 3.939 15.626 -7.892 1.00 61.97 92 GLY A CA 1
ATOM 695 C C . GLY A 1 92 ? 2.617 14.878 -8.048 1.00 61.97 92 GLY A C 1
ATOM 696 O O . GLY A 1 92 ? 1.709 15.086 -7.251 1.00 61.97 92 GLY A O 1
ATOM 697 N N . THR A 1 93 ? 2.521 13.983 -9.034 1.00 67.81 93 THR A N 1
ATOM 698 C CA . THR A 1 93 ? 1.333 13.134 -9.230 1.00 67.81 93 THR A CA 1
ATOM 699 C C . THR A 1 93 ? 1.671 11.667 -8.996 1.00 67.81 93 THR A C 1
ATOM 701 O O . THR A 1 93 ? 2.732 11.201 -9.409 1.00 67.81 93 THR A O 1
ATOM 704 N N . GLY A 1 94 ? 0.766 10.921 -8.360 1.00 81.56 94 GLY A N 1
ATOM 705 C CA . GLY A 1 94 ? 0.867 9.464 -8.185 1.00 81.56 94 GLY A CA 1
ATOM 706 C C . GLY A 1 94 ? 0.588 8.668 -9.466 1.00 81.56 94 GLY A C 1
ATOM 707 O O . GLY A 1 94 ? 0.226 7.502 -9.388 1.00 81.56 94 GLY A O 1
ATOM 708 N N . SER A 1 95 ? 0.732 9.301 -10.635 1.00 92.31 95 SER A N 1
ATOM 709 C CA . SER A 1 95 ? 0.276 8.803 -11.940 1.00 92.31 95 SER A CA 1
ATOM 710 C C . SER A 1 95 ? 1.430 8.586 -12.931 1.00 92.31 95 SER A C 1
ATOM 712 O O . SER A 1 95 ? 1.194 8.444 -14.130 1.00 92.31 95 SER A O 1
ATOM 714 N N . GLY A 1 96 ? 2.678 8.571 -12.444 1.00 93.25 96 GLY A N 1
ATOM 715 C CA . GLY A 1 96 ? 3.897 8.417 -13.248 1.00 93.25 96 GLY A CA 1
ATOM 716 C C . GLY A 1 96 ? 4.439 9.728 -13.823 1.00 93.25 96 GLY A C 1
ATOM 717 O O . GLY A 1 96 ? 4.101 10.818 -13.359 1.00 93.25 96 GLY A O 1
ATOM 718 N N . GLY A 1 97 ? 5.313 9.631 -14.827 1.00 93.00 97 GLY A N 1
ATOM 719 C CA . GLY A 1 97 ? 5.931 10.796 -15.460 1.00 93.00 97 GLY A CA 1
ATOM 720 C C . GLY A 1 97 ? 6.775 10.469 -16.692 1.00 93.00 97 GLY A C 1
ATOM 721 O O . GLY A 1 97 ? 7.115 9.315 -16.953 1.00 93.00 97 GLY A O 1
ATOM 722 N N . GLY A 1 98 ? 7.126 11.507 -17.454 1.00 94.06 98 GLY A N 1
ATOM 723 C CA . GLY A 1 98 ? 7.854 11.349 -18.714 1.00 94.06 98 GLY A CA 1
ATOM 724 C C . GLY A 1 98 ? 7.005 10.591 -19.733 1.00 94.06 98 GLY A C 1
ATOM 725 O O . GLY A 1 98 ? 5.850 10.944 -19.958 1.00 94.06 98 GLY A O 1
ATOM 726 N N . LEU A 1 99 ? 7.561 9.534 -20.322 1.00 97.06 99 LEU A N 1
ATOM 727 C CA . LEU A 1 99 ? 6.851 8.641 -21.241 1.00 97.06 99 LEU A CA 1
ATOM 728 C C . LEU A 1 99 ? 6.122 7.478 -20.545 1.00 97.06 99 LEU A C 1
ATOM 730 O O . LEU A 1 99 ? 5.377 6.769 -21.217 1.00 97.06 99 LEU A O 1
ATOM 734 N N . SER A 1 100 ? 6.290 7.310 -19.227 1.00 97.25 100 SER A N 1
ATOM 735 C CA . SER A 1 100 ? 5.670 6.239 -18.429 1.00 97.25 100 SER A CA 1
ATOM 736 C C . SER A 1 100 ? 4.700 6.823 -17.398 1.00 97.25 100 SER A C 1
ATOM 738 O O . SER A 1 100 ? 5.054 7.077 -16.243 1.00 97.25 100 SER A O 1
ATOM 740 N N . PHE A 1 101 ? 3.467 7.078 -17.835 1.00 96.81 101 PHE A N 1
ATOM 741 C CA . PHE A 1 101 ? 2.387 7.661 -17.031 1.00 96.81 101 PHE A CA 1
ATOM 742 C C . PHE A 1 101 ? 1.032 7.017 -17.362 1.00 96.81 101 PHE A C 1
ATOM 744 O O . PHE A 1 101 ? 0.906 6.314 -18.364 1.00 96.81 101 PHE A O 1
ATOM 751 N N . LEU A 1 102 ? 0.017 7.252 -16.527 1.00 97.31 102 LEU A N 1
ATOM 752 C CA . LEU A 1 102 ? -1.343 6.737 -16.727 1.00 97.31 102 LEU A CA 1
ATOM 753 C C . LEU A 1 102 ? -2.231 7.687 -17.539 1.00 97.31 102 LEU A C 1
ATOM 755 O O . LEU A 1 102 ? -2.137 8.909 -17.421 1.00 97.31 102 LEU A O 1
ATOM 759 N N . LYS A 1 103 ? -3.165 7.119 -18.303 1.00 95.88 103 LYS A N 1
ATOM 760 C CA . LYS A 1 103 ? -4.215 7.835 -19.035 1.00 95.88 103 LYS A CA 1
ATOM 761 C C . LYS A 1 103 ? -5.602 7.365 -18.581 1.00 95.88 103 LYS A C 1
ATOM 763 O O . LYS A 1 103 ? -5.783 6.160 -18.413 1.00 95.88 103 LYS A O 1
ATOM 768 N N . PRO A 1 104 ? -6.594 8.266 -18.458 1.00 95.38 104 PRO A N 1
ATOM 769 C CA . PRO A 1 104 ? -6.519 9.716 -18.681 1.00 95.38 104 PRO A CA 1
ATOM 770 C C . PRO A 1 104 ? -5.921 10.467 -17.477 1.00 95.38 104 PRO A C 1
ATOM 772 O O . PRO A 1 104 ? -6.479 10.457 -16.380 1.00 95.38 104 PRO A O 1
ATOM 775 N N . PHE A 1 105 ? -4.781 11.131 -17.692 1.00 92.69 105 PHE A N 1
ATOM 776 C CA . PHE A 1 105 ? -3.943 11.703 -16.630 1.00 92.69 105 PHE A CA 1
ATOM 777 C C . PHE A 1 105 ? -4.669 12.761 -15.790 1.00 92.69 105 PHE A C 1
ATOM 779 O O . PHE A 1 105 ? -4.589 12.767 -14.566 1.00 92.69 105 PHE A O 1
ATOM 786 N N . ASP A 1 106 ? -5.387 13.660 -16.450 1.00 90.44 106 ASP A N 1
ATOM 787 C CA . ASP A 1 106 ? -6.166 14.733 -15.840 1.00 90.44 106 ASP A CA 1
ATOM 788 C C . ASP A 1 106 ? -7.309 14.190 -14.979 1.00 90.44 106 ASP A C 1
ATOM 790 O O . ASP A 1 106 ? -7.489 14.652 -13.856 1.00 90.44 106 ASP A O 1
ATOM 794 N N . LYS A 1 107 ? -8.041 13.171 -15.445 1.00 94.12 107 LYS A N 1
ATOM 795 C CA . LYS A 1 107 ? -9.137 12.602 -14.644 1.00 94.12 107 LYS A CA 1
ATOM 796 C C . LYS A 1 107 ? -8.626 11.861 -13.414 1.00 94.12 107 LYS A C 1
ATOM 798 O O . LYS A 1 107 ? -9.188 12.067 -12.346 1.00 94.12 107 LYS A O 1
ATOM 803 N N . ILE A 1 108 ? -7.575 11.045 -13.554 1.00 95.62 108 ILE A N 1
ATOM 804 C CA . ILE A 1 108 ? -6.989 10.273 -12.440 1.00 95.62 108 ILE A CA 1
ATOM 805 C C . ILE A 1 108 ? -6.512 11.200 -11.313 1.00 95.62 108 ILE A C 1
ATOM 807 O O . ILE A 1 108 ? -6.622 10.848 -10.149 1.00 95.62 108 ILE A O 1
ATOM 811 N N . ASN A 1 109 ? -6.005 12.390 -11.648 1.00 93.06 109 ASN A N 1
ATOM 812 C CA . ASN A 1 109 ? -5.508 13.365 -10.672 1.00 93.06 109 ASN A CA 1
ATOM 813 C C . ASN A 1 109 ? -6.581 14.338 -10.139 1.00 93.06 109 ASN A C 1
ATOM 815 O O . ASN A 1 109 ? -6.246 15.248 -9.383 1.00 93.06 109 ASN A O 1
ATOM 819 N N . LEU A 1 110 ? -7.840 14.205 -10.561 1.00 93.38 110 LEU A N 1
ATOM 820 C CA . LEU A 1 110 ? -8.938 15.074 -10.133 1.00 93.38 110 LEU A CA 1
ATOM 821 C C . LEU A 1 110 ? -10.046 14.240 -9.485 1.00 93.38 110 LEU A C 1
ATOM 823 O O . LEU A 1 110 ? -9.858 13.697 -8.408 1.00 93.38 110 LEU A O 1
ATOM 827 N N . HIS A 1 111 ? -11.218 14.160 -10.112 1.00 95.50 111 HIS A N 1
ATOM 828 C CA . HIS A 1 111 ? -12.375 13.456 -9.554 1.00 95.50 111 HIS A CA 1
ATOM 829 C C . HIS A 1 111 ? -12.395 11.964 -9.883 1.00 95.50 111 HIS A C 1
ATOM 831 O O . HIS A 1 111 ? -13.143 11.219 -9.261 1.00 95.50 111 HIS A O 1
ATOM 837 N N . PHE A 1 112 ? -11.636 11.561 -10.902 1.00 96.44 112 PHE A N 1
ATOM 838 C CA . PHE A 1 112 ? -11.573 10.209 -11.429 1.00 96.44 112 PHE A CA 1
ATOM 839 C C . PHE A 1 112 ? -12.955 9.551 -11.606 1.00 96.44 112 PHE A C 1
ATOM 841 O O . PHE A 1 112 ? -13.751 10.031 -12.417 1.00 96.44 112 PHE A O 1
ATOM 848 N N . SER A 1 113 ? -13.229 8.464 -10.885 1.00 97.12 113 SER A N 1
ATOM 849 C CA . SER A 1 113 ? -14.515 7.757 -10.827 1.00 97.12 113 SER A CA 1
ATOM 850 C C . SER A 1 113 ? -15.398 8.183 -9.648 1.00 97.12 113 SER A C 1
ATOM 852 O O . SER A 1 113 ? -16.523 7.707 -9.534 1.00 97.12 113 SER A O 1
ATOM 854 N N . GLY A 1 114 ? -14.914 9.077 -8.782 1.00 97.81 114 GLY A N 1
ATOM 855 C CA . GLY A 1 114 ? -15.629 9.573 -7.608 1.00 97.81 114 GLY A CA 1
ATOM 856 C C . GLY A 1 114 ? -15.392 8.790 -6.314 1.00 97.81 114 GLY A C 1
ATOM 857 O O . GLY A 1 114 ? -16.064 9.073 -5.324 1.00 97.81 114 GLY A O 1
ATOM 858 N N . ASP A 1 115 ? -14.435 7.861 -6.274 1.00 98.44 115 ASP A N 1
ATOM 859 C CA . ASP A 1 115 ? -14.212 6.976 -5.118 1.00 98.44 115 ASP A CA 1
ATOM 860 C C . ASP A 1 115 ? -13.867 7.773 -3.851 1.00 98.44 115 ASP A C 1
ATOM 862 O O . ASP A 1 115 ? -14.437 7.556 -2.780 1.00 98.44 115 ASP A O 1
ATOM 866 N N . PHE A 1 116 ? -12.990 8.773 -3.971 1.00 97.94 116 PHE A N 1
ATOM 867 C CA . PHE A 1 116 ? -12.652 9.663 -2.860 1.00 97.94 116 PHE A CA 1
ATOM 868 C C . PHE A 1 116 ? -13.840 10.525 -2.420 1.00 97.94 116 PHE A C 1
ATOM 870 O O . PHE A 1 116 ? -14.006 10.788 -1.225 1.00 97.94 116 PHE A O 1
ATOM 877 N N . HIS A 1 117 ? -14.709 10.939 -3.345 1.00 98.44 117 HIS A N 1
ATOM 878 C CA . HIS A 1 117 ? -15.928 11.674 -2.994 1.00 98.44 117 HIS A CA 1
ATOM 879 C C . HIS A 1 117 ? -16.887 10.791 -2.201 1.00 98.44 117 HIS A C 1
ATOM 881 O O . HIS A 1 117 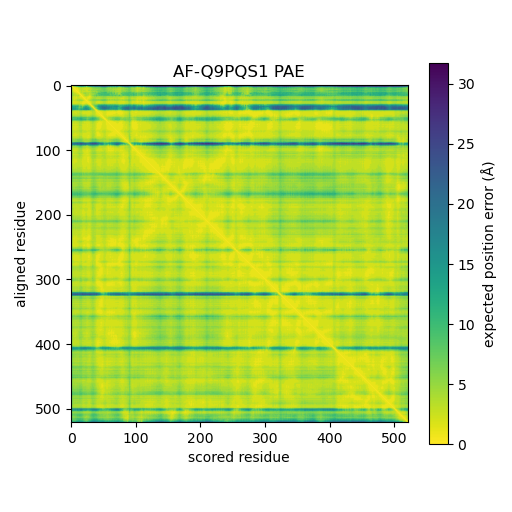? -17.399 11.228 -1.172 1.00 98.44 117 HIS A O 1
ATOM 887 N N . ALA A 1 118 ? -17.059 9.536 -2.616 1.00 98.56 118 ALA A N 1
ATOM 888 C CA . ALA A 1 118 ? -17.874 8.558 -1.907 1.00 98.56 118 ALA A CA 1
ATOM 889 C C . ALA A 1 118 ? -17.335 8.299 -0.489 1.00 98.56 118 ALA A C 1
ATOM 891 O O . ALA A 1 118 ? -18.089 8.355 0.481 1.00 98.56 118 ALA A O 1
ATOM 892 N N . ILE A 1 119 ? -16.016 8.130 -0.333 1.00 98.56 119 ILE A N 1
ATOM 893 C CA . ILE A 1 119 ? -15.376 7.975 0.986 1.00 98.56 119 ILE A CA 1
ATOM 894 C C . ILE A 1 119 ? -15.554 9.232 1.844 1.00 98.56 119 ILE A C 1
ATOM 896 O O . ILE A 1 119 ? -15.818 9.125 3.042 1.00 98.56 119 ILE A O 1
ATOM 900 N N . THR A 1 120 ? -15.465 10.421 1.244 1.00 98.69 120 THR A N 1
ATOM 901 C CA . THR A 1 120 ? -15.711 11.693 1.939 1.00 98.69 120 THR A CA 1
ATOM 902 C C . THR A 1 120 ? -17.149 11.777 2.450 1.00 98.69 120 THR A C 1
ATOM 904 O O . THR A 1 120 ? -17.376 12.087 3.621 1.00 98.69 120 THR A O 1
ATOM 907 N N . ALA A 1 121 ? -18.122 11.461 1.593 1.00 98.75 121 ALA A N 1
ATOM 908 C CA . ALA A 1 121 ? -19.539 11.466 1.936 1.00 98.75 121 ALA A CA 1
ATOM 909 C C . ALA A 1 121 ? -19.857 10.444 3.037 1.00 98.75 121 ALA A C 1
ATOM 911 O O . ALA A 1 121 ? -20.473 10.802 4.039 1.00 98.75 121 ALA A O 1
ATOM 912 N N . ALA A 1 122 ? -19.366 9.208 2.903 1.00 98.62 122 ALA A N 1
ATOM 913 C CA . ALA A 1 122 ? -19.531 8.148 3.893 1.00 98.62 122 ALA A CA 1
ATOM 914 C C . ALA A 1 122 ? -18.952 8.542 5.261 1.00 98.62 122 ALA A C 1
ATOM 916 O O . ALA A 1 122 ? -19.645 8.489 6.276 1.00 98.62 122 ALA A O 1
ATOM 917 N N . ASN A 1 123 ? -17.697 8.998 5.293 1.00 98.56 123 ASN A N 1
ATOM 918 C CA . ASN A 1 123 ? -17.035 9.421 6.526 1.00 98.56 123 ASN A CA 1
ATOM 919 C C . ASN A 1 123 ? -17.815 10.547 7.221 1.00 98.56 123 ASN A C 1
ATOM 921 O O . ASN A 1 123 ? -18.040 10.507 8.429 1.00 98.56 123 ASN A O 1
ATOM 925 N N . ASN A 1 124 ? -18.236 11.557 6.459 1.00 98.69 124 ASN A N 1
ATOM 926 C CA . ASN A 1 124 ? -18.932 12.711 7.017 1.00 98.69 124 ASN A CA 1
ATOM 927 C C . ASN A 1 124 ? -20.372 12.391 7.438 1.00 98.69 124 ASN A C 1
ATOM 929 O O . ASN A 1 124 ? -20.840 12.994 8.402 1.00 98.69 124 ASN A O 1
ATOM 933 N N . LEU A 1 125 ? -21.047 11.430 6.793 1.00 98.75 125 LEU A N 1
ATOM 934 C CA . LEU A 1 125 ? -22.357 10.946 7.234 1.00 98.75 125 LEU A CA 1
ATOM 935 C C . LEU A 1 125 ? -22.272 10.274 8.610 1.00 98.75 125 LEU A C 1
ATOM 937 O O . LEU A 1 125 ? -23.106 10.555 9.465 1.00 98.75 125 LEU A O 1
ATOM 941 N N . ILE A 1 126 ? -21.241 9.454 8.855 1.00 98.62 126 ILE A N 1
ATOM 942 C CA . ILE A 1 126 ? -21.019 8.836 10.174 1.00 98.62 126 ILE A CA 1
ATOM 943 C C . ILE A 1 126 ? -20.910 9.918 11.253 1.00 98.62 126 ILE A C 1
ATOM 945 O O . ILE A 1 126 ? -21.615 9.859 12.257 1.00 98.62 126 ILE A O 1
ATOM 949 N N . VAL A 1 127 ? -20.066 10.933 11.032 1.00 98.06 127 VAL A N 1
ATOM 950 C CA . VAL A 1 127 ? -19.900 12.035 11.994 1.00 98.06 127 VAL A CA 1
ATOM 951 C C . VAL A 1 127 ? -21.210 12.805 12.184 1.00 98.06 127 VAL A C 1
ATOM 953 O O . VAL A 1 127 ? -21.589 13.090 13.315 1.00 98.06 127 VAL A O 1
ATOM 956 N N . ALA A 1 128 ? -21.922 13.120 11.097 1.00 97.81 128 ALA A N 1
ATOM 957 C CA . ALA A 1 128 ? -23.178 13.864 11.163 1.00 97.81 128 ALA A CA 1
ATOM 958 C C . ALA A 1 128 ? -24.246 13.135 11.990 1.00 97.81 128 ALA A C 1
ATOM 960 O O . ALA A 1 128 ? -24.957 13.767 12.766 1.00 97.81 128 ALA A O 1
ATOM 961 N N . VAL A 1 129 ? -24.337 11.810 11.865 1.00 98.25 129 VAL A N 1
ATOM 962 C CA . VAL A 1 129 ? -25.296 11.014 12.636 1.00 98.25 129 VAL A CA 1
ATOM 963 C C . VAL A 1 129 ? -24.879 10.910 14.100 1.00 98.25 129 VAL A C 1
ATOM 965 O O . VAL A 1 129 ? -25.728 11.099 14.962 1.00 98.25 129 VAL A O 1
ATOM 968 N N . ILE A 1 130 ? -23.591 10.712 14.407 1.00 97.81 130 ILE A N 1
ATOM 969 C CA . ILE A 1 130 ? -23.094 10.747 15.798 1.00 97.81 130 ILE A CA 1
ATOM 970 C C . ILE A 1 130 ? -23.484 12.064 16.480 1.00 97.81 130 ILE A C 1
ATOM 972 O O . ILE A 1 130 ? -23.975 12.076 17.606 1.00 97.81 130 ILE A O 1
ATOM 976 N N . GLU A 1 131 ? -23.291 13.188 15.796 1.00 96.69 131 GLU A N 1
ATOM 977 C CA . GLU A 1 131 ? -23.648 14.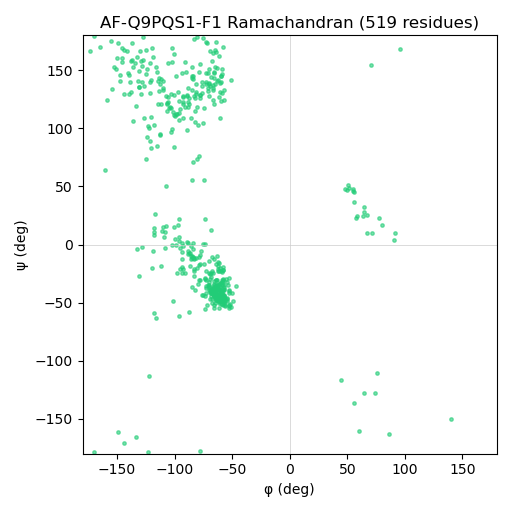498 16.339 1.00 96.69 131 GLU A CA 1
ATOM 978 C C . GLU A 1 131 ? -25.161 14.704 16.429 1.00 96.69 131 GLU A C 1
ATOM 980 O O . GLU A 1 131 ? -25.628 15.346 17.368 1.00 96.69 131 GLU A O 1
ATOM 985 N N . ASN A 1 132 ? -25.937 14.126 15.511 1.00 96.88 132 ASN A N 1
ATOM 986 C CA . ASN A 1 132 ? -27.393 14.103 15.601 1.00 96.88 132 ASN A CA 1
ATOM 987 C C . ASN A 1 132 ? -27.880 13.306 16.825 1.00 96.88 132 ASN A C 1
ATOM 989 O O . ASN A 1 132 ? -28.804 13.747 17.506 1.00 96.88 132 ASN A O 1
ATOM 993 N N . GLU A 1 133 ? -27.251 12.175 17.151 1.00 97.31 133 GLU A N 1
ATOM 994 C CA . GLU A 1 133 ? -27.549 11.406 18.368 1.00 97.31 133 GLU A CA 1
ATOM 995 C C . GLU A 1 133 ? -27.298 12.241 19.637 1.00 97.31 133 GLU A C 1
ATOM 997 O O . GLU A 1 133 ? -28.131 12.272 20.547 1.00 97.31 133 GLU A O 1
ATOM 1002 N N . ILE A 1 134 ? -26.189 12.992 19.670 1.00 96.25 134 ILE A N 1
ATOM 1003 C CA . ILE A 1 134 ? -25.868 13.926 20.764 1.00 96.25 134 ILE A CA 1
ATOM 1004 C C . ILE A 1 134 ? -26.896 15.065 20.818 1.00 96.25 134 ILE A C 1
ATOM 1006 O O . ILE A 1 134 ? -27.418 15.389 21.889 1.00 96.25 134 ILE A O 1
ATOM 1010 N N . HIS A 1 135 ? -27.227 15.656 19.667 1.00 95.88 135 HIS A N 1
ATOM 1011 C CA . HIS A 1 135 ? -28.200 16.741 19.564 1.00 95.88 135 HIS A CA 1
ATOM 1012 C C . HIS A 1 135 ? -29.588 16.320 20.068 1.00 95.88 135 HIS A C 1
ATOM 1014 O O . HIS A 1 135 ? -30.240 17.058 20.805 1.00 95.88 135 HIS A O 1
ATOM 1020 N N . ASN A 1 136 ? -30.030 15.108 19.748 1.00 95.81 136 ASN A N 1
ATOM 1021 C CA . ASN A 1 136 ? -31.329 14.607 20.193 1.00 95.81 136 ASN A CA 1
ATOM 1022 C C . ASN A 1 136 ? -31.301 14.003 21.604 1.00 95.81 136 ASN A C 1
ATOM 1024 O O . ASN A 1 136 ? -32.337 13.549 22.085 1.00 95.81 136 ASN A O 1
ATOM 1028 N N . ARG A 1 137 ? -30.144 14.022 22.287 1.00 93.88 137 ARG A N 1
ATOM 1029 C CA . ARG A 1 137 ? -29.946 13.431 23.622 1.00 93.88 137 ARG A CA 1
ATOM 1030 C C . ARG A 1 137 ? -30.417 11.978 23.664 1.00 93.88 137 ARG A C 1
ATOM 1032 O O . ARG A 1 137 ? -31.182 11.587 24.547 1.00 93.88 137 ARG A O 1
ATOM 1039 N N . SER A 1 138 ? -29.993 11.198 22.673 1.00 95.06 138 SER A N 1
ATOM 1040 C CA . SER A 1 138 ? -30.429 9.813 22.549 1.00 95.06 138 SER A CA 1
ATOM 1041 C C . SER A 1 138 ? -29.959 8.949 23.720 1.00 95.06 138 SER A C 1
ATOM 1043 O O . SER A 1 138 ? -29.063 9.307 24.495 1.00 95.06 138 SER A O 1
ATOM 1045 N N . SER A 1 139 ? -30.548 7.759 23.840 1.00 95.75 139 SER A N 1
ATOM 1046 C CA . SER A 1 139 ? -30.200 6.794 24.886 1.00 95.75 139 SER A CA 1
ATOM 1047 C C . SER A 1 139 ? -28.747 6.312 24.823 1.00 95.75 139 SER A C 1
ATOM 1049 O O . SER A 1 139 ? -28.259 5.763 25.810 1.00 95.75 139 SER A O 1
ATOM 1051 N N . MET A 1 140 ? -28.039 6.528 23.705 1.00 96.38 140 MET A N 1
ATOM 1052 C CA . MET A 1 140 ? -26.632 6.143 23.557 1.00 96.38 140 MET A CA 1
ATOM 1053 C C . MET A 1 140 ? -25.691 6.970 24.440 1.00 96.38 140 MET A C 1
ATOM 1055 O O . MET A 1 140 ? -24.613 6.483 24.779 1.00 96.38 140 MET A O 1
ATOM 1059 N N . GLN A 1 141 ? -26.089 8.191 24.828 1.00 95.81 141 GLN A N 1
ATOM 1060 C CA . GLN A 1 141 ? -25.310 9.087 25.698 1.00 95.81 141 GLN A CA 1
ATOM 1061 C C . GLN A 1 141 ? -23.852 9.255 25.231 1.00 95.81 141 GLN A C 1
ATOM 1063 O O . GLN A 1 141 ? -22.910 9.124 26.017 1.00 95.81 141 GLN A O 1
ATOM 1068 N N . ILE A 1 142 ? -23.665 9.492 23.928 1.00 97.19 142 ILE A N 1
ATOM 1069 C CA . ILE A 1 142 ? -22.341 9.649 23.318 1.00 97.19 142 ILE A CA 1
ATOM 1070 C C . ILE A 1 142 ? -21.616 10.840 23.959 1.00 97.19 142 ILE A C 1
ATOM 1072 O O . ILE A 1 142 ? -22.173 11.930 24.079 1.00 97.19 142 ILE A O 1
ATOM 1076 N N . ASP A 1 143 ? -20.362 10.636 24.360 1.00 95.12 143 ASP A N 1
ATOM 1077 C CA . ASP A 1 143 ? -19.512 11.698 24.892 1.00 95.12 143 ASP A CA 1
ATOM 1078 C C . ASP A 1 143 ? -18.889 12.475 23.723 1.00 95.12 143 ASP A C 1
ATOM 1080 O O . ASP A 1 143 ? -18.093 11.925 22.955 1.00 95.12 143 ASP A O 1
ATOM 1084 N N . SER A 1 144 ? -19.239 13.759 23.576 1.00 94.38 144 SER A N 1
ATOM 1085 C CA . SER A 1 144 ? -18.774 14.581 22.449 1.00 94.38 144 SER A CA 1
ATOM 1086 C C . SER A 1 144 ? -17.252 14.754 22.401 1.00 94.38 144 SER A C 1
ATOM 1088 O O . SER A 1 144 ? -16.701 15.022 21.336 1.00 94.38 144 SER A O 1
ATOM 1090 N N . GLN A 1 145 ? -16.551 14.549 23.523 1.00 93.62 145 GLN A N 1
ATOM 1091 C CA . GLN A 1 145 ? -15.087 14.604 23.590 1.00 93.62 145 GLN A CA 1
ATOM 1092 C C . GLN A 1 145 ? -14.421 13.264 23.243 1.00 93.62 145 GLN A C 1
ATOM 1094 O O . GLN A 1 145 ? -13.198 13.196 23.124 1.00 93.62 145 GLN A O 1
ATOM 1099 N N . LYS A 1 146 ? -15.204 12.190 23.075 1.00 95.25 146 LYS A N 1
ATOM 1100 C CA . LYS A 1 146 ? -14.723 10.839 22.742 1.00 95.25 146 LYS A CA 1
ATOM 1101 C C . LYS A 1 146 ? -15.228 10.351 21.387 1.00 95.25 146 LYS A C 1
ATOM 1103 O O . LYS A 1 146 ? -15.308 9.144 21.159 1.00 95.25 146 LYS A O 1
ATOM 1108 N N . ILE A 1 147 ? -15.539 11.272 20.479 1.00 96.31 147 ILE A N 1
ATOM 1109 C CA . ILE A 1 147 ? -15.730 10.959 19.062 1.00 96.31 147 ILE A CA 1
ATOM 1110 C C . ILE A 1 147 ? -14.345 10.709 18.455 1.00 96.31 147 ILE A C 1
ATOM 1112 O O . ILE A 1 147 ? -13.483 11.586 18.457 1.00 96.31 147 ILE A O 1
ATOM 1116 N N . LEU A 1 148 ? -14.114 9.495 17.960 1.00 95.25 148 LEU A N 1
ATOM 1117 C CA . LEU A 1 148 ? -12.810 9.073 17.438 1.00 95.25 148 LEU A CA 1
ATOM 1118 C C . LEU A 1 148 ? -12.628 9.471 15.973 1.00 95.25 148 LEU A C 1
ATOM 1120 O O . LEU A 1 148 ? -11.531 9.825 15.539 1.00 95.25 148 LEU A O 1
ATOM 1124 N N . ILE A 1 149 ? -13.717 9.402 15.209 1.00 95.50 149 ILE A N 1
ATOM 1125 C CA . ILE A 1 149 ? -13.727 9.721 13.787 1.00 95.50 149 ILE A CA 1
ATOM 1126 C C . ILE A 1 149 ? -13.852 11.234 13.575 1.00 95.50 149 ILE A C 1
ATOM 1128 O O . ILE A 1 149 ? -14.766 11.891 14.067 1.00 95.50 149 ILE A O 1
ATOM 1132 N N . LYS A 1 150 ? -12.919 11.796 12.807 1.00 95.69 150 LYS A N 1
ATOM 1133 C CA . LYS A 1 150 ? -12.955 13.195 12.364 1.00 95.69 150 LYS A CA 1
ATOM 1134 C C . LYS A 1 150 ? -13.681 13.312 11.032 1.00 95.69 150 LYS A C 1
ATOM 1136 O O . LYS A 1 150 ? -13.704 12.358 10.252 1.00 95.69 150 LYS A O 1
ATOM 1141 N N . ARG A 1 151 ? -14.202 14.502 10.721 1.00 98.19 151 ARG A N 1
ATOM 1142 C CA . ARG A 1 151 ? -14.645 14.803 9.351 1.00 98.19 151 ARG A CA 1
ATOM 1143 C C . ARG A 1 151 ? -13.465 14.718 8.381 1.00 98.19 151 ARG A C 1
ATOM 1145 O O . ARG A 1 151 ? -12.300 14.765 8.789 1.00 98.19 151 ARG A O 1
ATOM 1152 N N . CYS A 1 152 ? -13.744 14.602 7.091 1.00 97.88 152 CYS A N 1
ATOM 1153 C CA . CYS A 1 152 ? -12.705 14.659 6.074 1.00 97.88 152 CYS A CA 1
ATOM 1154 C C . CYS A 1 152 ? -13.105 15.474 4.846 1.00 97.88 152 CYS A C 1
ATOM 1156 O O . CYS A 1 152 ? -14.285 15.731 4.600 1.00 97.88 152 CYS A O 1
ATOM 1158 N N . LEU A 1 153 ? -12.086 15.932 4.122 1.00 97.69 153 LEU A N 1
ATOM 1159 C CA . LEU A 1 153 ? -12.213 16.680 2.877 1.00 97.69 153 LEU A CA 1
ATOM 1160 C C . LEU A 1 153 ? -10.948 16.486 2.039 1.00 97.69 153 LEU A C 1
ATOM 1162 O O . LEU A 1 153 ? -9.845 16.626 2.563 1.00 97.69 153 LEU A O 1
ATOM 1166 N N . ASP A 1 154 ? -11.080 16.214 0.741 1.00 96.25 154 ASP A N 1
ATOM 1167 C CA . ASP A 1 154 ? -9.927 15.966 -0.133 1.00 96.25 154 ASP A CA 1
ATOM 1168 C C . ASP A 1 154 ? -9.301 17.254 -0.697 1.00 96.25 154 ASP A C 1
ATOM 1170 O O . ASP A 1 154 ? -9.182 17.456 -1.904 1.00 96.25 154 ASP A O 1
ATOM 1174 N N . VAL A 1 155 ? -8.928 18.165 0.203 1.00 94.19 155 VAL A N 1
ATOM 1175 C CA . VAL A 1 155 ? -8.290 19.452 -0.102 1.00 94.19 155 VAL A CA 1
ATOM 1176 C C . VAL A 1 155 ? -7.204 19.724 0.936 1.00 94.19 155 VAL A C 1
ATOM 1178 O O . VAL A 1 155 ? -7.340 19.354 2.097 1.00 94.19 155 VAL A O 1
ATOM 1181 N N . ASN A 1 156 ? -6.125 20.402 0.543 1.00 94.19 156 ASN A N 1
ATOM 1182 C CA . ASN A 1 156 ? -5.060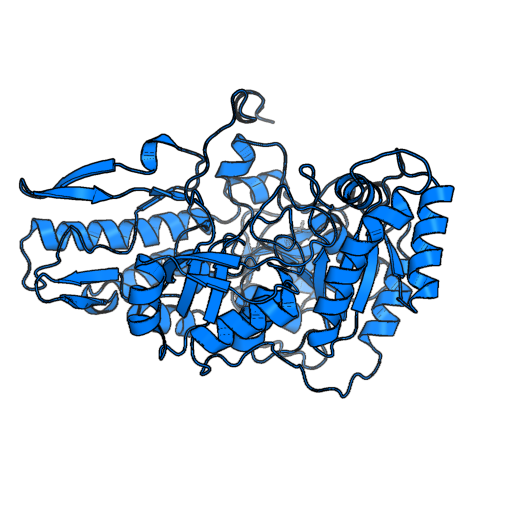 20.801 1.465 1.00 94.19 156 ASN A CA 1
ATOM 1183 C C . ASN A 1 156 ? -5.446 22.046 2.290 1.00 94.19 156 ASN A C 1
ATOM 1185 O O . ASN A 1 156 ? -4.945 23.144 2.027 1.00 94.19 156 ASN A O 1
ATOM 1189 N N . ASP A 1 157 ? -6.297 21.886 3.305 1.00 96.25 157 ASP A N 1
ATOM 1190 C CA . ASP A 1 157 ? -6.771 22.996 4.141 1.00 96.25 157 ASP A CA 1
ATOM 1191 C C . ASP A 1 157 ? -6.275 22.924 5.594 1.00 96.25 157 ASP A C 1
ATOM 1193 O O . ASP A 1 157 ? -6.878 22.317 6.481 1.00 96.25 157 ASP A O 1
ATOM 1197 N N . ARG A 1 158 ? -5.169 23.622 5.874 1.00 95.50 158 ARG A N 1
ATOM 1198 C CA . ARG A 1 158 ? -4.580 23.670 7.222 1.00 95.50 158 ARG A CA 1
ATOM 1199 C C . ARG A 1 158 ? -5.499 24.301 8.276 1.00 95.50 158 ARG A C 1
ATOM 1201 O O . ARG A 1 158 ? -5.282 24.039 9.457 1.00 95.50 158 ARG A O 1
ATOM 1208 N N . SER A 1 159 ? -6.464 25.128 7.875 1.00 96.56 159 SER A N 1
ATOM 1209 C CA . SER A 1 159 ? -7.333 25.868 8.797 1.00 96.56 159 SER A CA 1
ATOM 1210 C C . SER A 1 159 ? -8.344 24.950 9.483 1.00 96.56 159 SER A C 1
ATOM 1212 O O . SER A 1 159 ? -8.786 25.244 10.586 1.00 96.56 159 SER A O 1
ATOM 1214 N N . LEU A 1 160 ? -8.651 23.800 8.875 1.00 97.44 160 LEU A N 1
ATOM 1215 C CA . LEU A 1 160 ? -9.612 22.827 9.398 1.00 97.44 160 LEU A CA 1
ATOM 1216 C C . LEU A 1 160 ? -8.990 21.778 10.336 1.00 97.44 160 LEU A C 1
ATOM 1218 O O . LEU A 1 160 ? -9.687 20.876 10.797 1.00 97.44 160 LEU A O 1
ATOM 1222 N N . ARG A 1 161 ? -7.685 21.857 10.636 1.00 96.19 161 ARG A N 1
ATOM 1223 C CA . ARG A 1 161 ? -6.981 20.870 11.486 1.00 96.19 161 ARG A CA 1
ATOM 1224 C C . ARG A 1 161 ? -7.578 20.745 12.884 1.00 96.19 161 ARG A C 1
ATOM 1226 O O . ARG A 1 161 ? -7.698 19.630 13.387 1.00 96.19 161 ARG A O 1
ATOM 1233 N N . ASN A 1 162 ? -7.910 21.885 13.483 1.00 95.62 162 ASN A N 1
ATOM 1234 C CA . ASN A 1 162 ? -8.527 21.994 14.796 1.00 95.62 162 ASN A CA 1
ATOM 1235 C C . ASN A 1 162 ? -9.674 22.990 14.678 1.00 95.62 162 ASN A C 1
ATOM 1237 O O . ASN A 1 162 ? -9.445 24.145 14.324 1.00 95.62 162 ASN A O 1
ATOM 1241 N N . ILE A 1 163 ? -10.885 22.531 14.959 1.00 96.50 163 ILE A N 1
ATOM 1242 C CA . ILE A 1 163 ? -12.084 23.362 14.981 1.00 96.50 163 ILE A CA 1
ATOM 1243 C C . ILE A 1 163 ? -12.813 23.157 16.302 1.00 96.50 163 ILE A C 1
ATOM 1245 O O . ILE A 1 163 ? -12.727 22.091 16.917 1.00 96.50 163 ILE A O 1
ATOM 1249 N N . GLU A 1 164 ? -13.554 24.175 16.710 1.00 96.00 164 GLU A N 1
ATOM 1250 C CA . GLU A 1 164 ? -14.454 24.122 17.854 1.00 96.00 164 GLU A CA 1
ATOM 1251 C C . GLU A 1 164 ? -15.837 24.574 17.379 1.00 96.00 164 GLU A C 1
ATOM 1253 O O . GLU A 1 164 ? -15.958 25.518 16.596 1.00 96.00 164 GLU A O 1
ATOM 1258 N N . TYR A 1 165 ? -16.873 23.862 17.800 1.00 95.12 165 TYR A N 1
ATOM 1259 C CA . TYR A 1 165 ? -18.271 24.166 17.499 1.00 95.12 165 TYR A CA 1
ATOM 1260 C C . TYR A 1 165 ? -19.150 23.703 18.657 1.00 95.12 165 TYR A C 1
ATOM 1262 O O . TYR A 1 165 ? -18.673 23.092 19.613 1.00 95.12 165 TYR A O 1
ATOM 1270 N N . ASP A 1 166 ? -20.431 24.033 18.585 1.00 93.81 166 ASP A N 1
ATOM 1271 C CA . ASP A 1 166 ? -21.396 23.760 19.638 1.00 93.81 166 ASP A CA 1
ATOM 1272 C C . ASP A 1 166 ? -22.428 22.721 19.195 1.00 93.81 166 ASP A C 1
ATOM 1274 O O . ASP A 1 166 ? -22.936 22.784 18.075 1.00 93.81 166 ASP A O 1
ATOM 1278 N N . ILE A 1 167 ? -22.752 21.789 20.093 1.00 92.31 167 ILE A N 1
ATOM 1279 C CA . ILE A 1 167 ? -23.912 20.904 19.975 1.00 92.31 167 ILE A CA 1
ATOM 1280 C C . ILE A 1 167 ? -24.705 21.056 21.275 1.00 92.31 167 ILE A C 1
ATOM 1282 O O . ILE A 1 167 ? -24.263 20.591 22.320 1.00 92.31 167 ILE A O 1
ATOM 1286 N N . ASN A 1 168 ? -25.874 21.702 21.237 1.00 88.81 168 ASN A N 1
ATOM 1287 C CA . ASN A 1 168 ? -26.724 21.926 22.419 1.00 88.81 168 ASN A CA 1
ATOM 1288 C C . ASN A 1 168 ? -26.028 22.625 23.602 1.00 88.81 168 ASN A C 1
ATOM 1290 O O . ASN A 1 168 ? -26.183 22.201 24.749 1.00 88.81 168 ASN A O 1
ATOM 1294 N N . HIS A 1 169 ? -25.289 23.702 23.348 1.00 88.62 169 HIS A N 1
ATOM 1295 C CA . HIS A 1 169 ? -24.516 24.442 24.353 1.00 88.62 169 HIS A CA 1
ATOM 1296 C C . HIS A 1 169 ? -23.324 23.660 24.941 1.00 88.62 169 HIS A C 1
ATOM 1298 O O . HIS A 1 169 ? -22.713 24.106 25.916 1.00 88.62 169 HIS A O 1
ATOM 1304 N N . GLN A 1 170 ? -22.981 22.504 24.362 1.00 87.56 170 GLN A N 1
ATOM 1305 C CA . GLN A 1 170 ? -21.762 21.766 24.662 1.00 87.56 170 GLN A CA 1
ATOM 1306 C C . GLN A 1 170 ? -20.698 22.056 23.601 1.00 87.56 170 GLN A C 1
ATOM 1308 O O . GLN A 1 170 ? -20.788 21.606 22.452 1.00 87.56 170 GLN A O 1
ATOM 1313 N N . GLN A 1 171 ? -19.631 22.743 24.021 1.00 93.44 171 GLN A N 1
ATOM 1314 C CA . GLN A 1 171 ? -18.456 22.916 23.178 1.00 93.44 171 GLN A CA 1
ATOM 1315 C C . GLN A 1 171 ? -17.832 21.565 22.837 1.00 93.44 171 GLN A C 1
ATOM 1317 O O . GLN A 1 171 ? -17.500 20.759 23.708 1.00 93.44 171 GLN A O 1
ATOM 1322 N N . THR A 1 172 ? -17.641 21.350 21.545 1.00 93.62 172 THR A N 1
ATOM 1323 C CA . THR A 1 172 ? -17.083 20.137 20.965 1.00 93.62 172 THR A CA 1
ATOM 1324 C C . THR A 1 172 ? -15.839 20.507 20.172 1.00 93.62 172 THR A C 1
ATOM 1326 O O . THR A 1 172 ? -15.852 21.441 19.368 1.00 93.62 172 THR A O 1
ATOM 1329 N N . LYS A 1 173 ? -14.743 19.784 20.422 1.00 94.38 173 LYS A N 1
ATOM 1330 C CA . LYS A 1 173 ? -13.466 19.970 19.729 1.00 94.38 173 LYS A CA 1
ATOM 1331 C C . LYS A 1 173 ? -13.296 18.865 18.705 1.00 94.38 173 LYS A C 1
ATOM 1333 O O . LYS A 1 173 ? -13.422 17.691 19.032 1.00 94.38 173 LYS A O 1
ATOM 1338 N N . SER A 1 174 ? -12.985 19.234 17.471 1.00 95.50 174 SER A N 1
ATOM 1339 C CA . SER A 1 174 ? -12.768 18.270 16.394 1.00 95.50 174 SER A CA 1
ATOM 1340 C C . SER A 1 174 ? -11.757 18.804 15.381 1.00 95.50 174 SER A C 1
ATOM 1342 O O . SER A 1 174 ? -10.965 19.704 15.657 1.00 95.50 174 SER A O 1
ATOM 1344 N N . GLY A 1 175 ? -11.754 18.220 14.192 1.00 96.12 175 GLY A N 1
ATOM 1345 C CA . GLY A 1 175 ? -10.942 18.641 13.067 1.00 96.12 175 GLY A CA 1
ATOM 1346 C C . GLY A 1 175 ? -11.351 17.914 11.799 1.00 96.12 175 GLY A C 1
ATOM 1347 O O . GLY A 1 175 ? -12.245 17.066 11.802 1.00 96.12 175 GLY A O 1
ATOM 1348 N N . PHE A 1 176 ? -10.639 18.225 10.726 1.00 97.69 176 PHE A N 1
ATOM 1349 C CA . PHE A 1 176 ? -10.708 17.503 9.471 1.00 97.69 176 PHE A CA 1
ATOM 1350 C C . PHE A 1 176 ? -9.389 16.790 9.193 1.00 97.69 176 PHE A C 1
ATOM 1352 O O . PHE A 1 176 ? -8.309 17.328 9.441 1.00 97.69 176 PHE A O 1
ATOM 1359 N N . ASN A 1 177 ? -9.492 15.597 8.618 1.00 96.19 177 ASN A N 1
ATOM 1360 C CA . ASN A 1 177 ? -8.390 14.919 7.942 1.00 96.19 177 ASN A CA 1
ATOM 1361 C C . ASN A 1 177 ? -8.560 15.060 6.424 1.00 96.19 177 ASN A C 1
ATOM 1363 O O . ASN A 1 177 ? -9.675 15.240 5.936 1.00 96.19 177 ASN A O 1
ATOM 1367 N N . ILE A 1 178 ? -7.480 14.942 5.655 1.00 96.56 178 ILE A N 1
ATOM 1368 C CA . ILE A 1 178 ? -7.639 14.734 4.214 1.00 96.56 178 ILE A CA 1
ATOM 1369 C C . ILE A 1 178 ? -8.293 13.370 3.971 1.00 96.56 178 ILE A C 1
ATOM 1371 O O . ILE A 1 178 ? -8.076 12.443 4.752 1.00 96.56 178 ILE A O 1
ATOM 1375 N N . THR A 1 179 ? -9.094 13.211 2.920 1.00 97.62 179 THR A N 1
ATOM 1376 C CA . THR A 1 179 ? -9.877 11.979 2.706 1.00 97.62 179 THR A CA 1
ATOM 1377 C C . THR A 1 179 ? -9.010 10.718 2.641 1.00 97.62 179 THR A C 1
ATOM 1379 O O . THR A 1 179 ? -9.350 9.707 3.253 1.00 97.62 179 THR A O 1
ATOM 1382 N N . ALA A 1 180 ? -7.830 10.786 2.021 1.00 95.31 180 ALA A N 1
ATOM 1383 C CA . ALA A 1 180 ? -6.859 9.685 2.011 1.00 95.31 180 ALA A CA 1
ATOM 1384 C C . ALA A 1 180 ? -6.316 9.290 3.408 1.00 95.31 180 ALA A C 1
ATOM 1386 O O . ALA A 1 180 ? -5.701 8.233 3.565 1.00 95.31 180 ALA A O 1
ATOM 1387 N N . ALA A 1 181 ? -6.509 10.141 4.417 1.00 95.25 181 ALA A N 1
ATOM 1388 C CA . ALA A 1 181 ? -6.168 9.911 5.819 1.00 95.25 181 ALA A CA 1
ATOM 1389 C C . ALA A 1 181 ? -7.380 9.486 6.678 1.00 95.25 181 ALA A C 1
ATOM 1391 O O . ALA A 1 181 ? -7.246 9.376 7.899 1.00 95.25 181 ALA A O 1
ATOM 1392 N N . SER A 1 182 ? -8.553 9.275 6.067 1.00 95.81 182 SER A N 1
ATOM 1393 C CA . SER A 1 182 ? -9.719 8.698 6.741 1.00 95.81 182 SER A CA 1
ATOM 1394 C C . SER A 1 182 ? -9.443 7.251 7.142 1.00 95.81 182 SER A C 1
ATOM 1396 O O . SER A 1 182 ? -8.834 6.482 6.393 1.00 95.81 182 SER A O 1
ATOM 1398 N N . ASP A 1 183 ? -9.962 6.855 8.300 1.00 94.56 183 ASP A N 1
ATOM 1399 C CA . ASP A 1 183 ? -9.877 5.470 8.740 1.00 94.56 183 ASP A CA 1
ATOM 1400 C C . ASP A 1 183 ? -10.654 4.523 7.813 1.00 94.56 183 ASP A C 1
ATOM 1402 O O . ASP A 1 183 ? -10.211 3.393 7.585 1.00 94.56 183 ASP A O 1
ATOM 1406 N N . LEU A 1 184 ? -11.734 5.016 7.188 1.00 97.12 184 LEU A N 1
ATOM 1407 C CA . LEU A 1 184 ? -12.480 4.284 6.166 1.00 97.12 184 LEU A CA 1
ATOM 1408 C C . LEU A 1 184 ? -11.641 4.018 4.915 1.00 97.12 184 LEU A C 1
ATOM 1410 O O . LEU A 1 184 ? -11.771 2.945 4.340 1.00 97.12 184 LEU A O 1
ATOM 1414 N N . MET A 1 185 ? -10.752 4.934 4.509 1.00 98.12 185 MET A N 1
ATOM 1415 C CA . MET A 1 185 ? -9.861 4.705 3.360 1.00 98.12 185 MET A CA 1
ATOM 1416 C C . MET A 1 185 ? -8.908 3.529 3.622 1.00 98.12 185 MET A C 1
ATOM 1418 O O . MET A 1 185 ? -8.630 2.727 2.728 1.00 98.12 185 MET A O 1
ATOM 1422 N N . ALA A 1 186 ? -8.411 3.395 4.856 1.00 97.56 186 ALA A N 1
ATOM 1423 C CA . ALA A 1 186 ? -7.568 2.263 5.224 1.00 97.56 186 ALA A CA 1
ATOM 1424 C C . ALA A 1 186 ? -8.350 0.938 5.178 1.00 97.56 186 ALA A C 1
ATOM 1426 O O . ALA A 1 186 ? -7.840 -0.029 4.612 1.00 97.56 186 ALA A O 1
ATOM 1427 N N . LEU A 1 187 ? -9.583 0.907 5.704 1.00 97.81 187 LEU A N 1
ATOM 1428 C CA . LEU A 1 187 ? -10.464 -0.264 5.612 1.00 97.81 187 LEU A CA 1
ATOM 1429 C C . LEU A 1 187 ? -10.806 -0.594 4.152 1.00 97.81 187 LEU A C 1
ATOM 1431 O O . LEU A 1 187 ? -10.666 -1.741 3.741 1.00 97.81 187 LEU A O 1
ATOM 1435 N N . PHE A 1 188 ? -11.169 0.408 3.353 1.00 98.31 188 PHE A N 1
ATOM 1436 C CA . PHE A 1 188 ? -11.481 0.275 1.927 1.00 98.31 188 PHE A CA 1
ATOM 1437 C C . PHE A 1 188 ? -10.361 -0.438 1.166 1.00 98.31 188 PHE A C 1
ATOM 1439 O O . PHE A 1 188 ? -10.602 -1.309 0.333 1.00 98.31 188 PHE A O 1
ATOM 1446 N N . CYS A 1 189 ? -9.109 -0.122 1.498 1.00 98.31 189 CYS A N 1
ATOM 1447 C CA . CYS A 1 189 ? -7.962 -0.739 0.847 1.00 98.31 189 CYS A CA 1
ATOM 1448 C C . CYS A 1 189 ? -7.610 -2.136 1.389 1.00 98.31 189 CYS A C 1
ATOM 1450 O O . CYS A 1 189 ? -6.947 -2.898 0.685 1.00 98.31 189 CYS A O 1
ATOM 1452 N N . LEU A 1 190 ? -8.052 -2.493 2.599 1.00 97.75 190 LEU A N 1
ATOM 1453 C CA . LEU A 1 190 ? -7.811 -3.801 3.227 1.00 97.75 190 LEU A CA 1
ATOM 1454 C C . LEU A 1 190 ? -9.011 -4.758 3.166 1.00 97.75 190 LEU A C 1
ATOM 1456 O O . LEU A 1 190 ? -8.921 -5.880 3.673 1.00 97.75 190 LEU A O 1
ATOM 1460 N N . ALA A 1 191 ? -10.126 -4.337 2.576 1.00 97.06 191 ALA A N 1
ATOM 1461 C CA . ALA A 1 191 ? -11.269 -5.206 2.358 1.00 97.06 191 ALA A CA 1
ATOM 1462 C C . ALA A 1 191 ? -11.025 -6.171 1.190 1.00 97.06 191 ALA A C 1
ATOM 1464 O O . ALA A 1 191 ? -10.457 -5.808 0.157 1.00 97.06 191 ALA A O 1
ATOM 1465 N N . HIS A 1 192 ? -11.459 -7.416 1.363 1.00 95.00 192 HIS A N 1
ATOM 1466 C CA . HIS A 1 192 ? -11.304 -8.490 0.378 1.00 95.00 192 HIS A CA 1
ATOM 1467 C C . HIS A 1 192 ? -12.374 -8.489 -0.709 1.00 95.00 192 HIS A C 1
ATOM 1469 O O . HIS A 1 192 ? -12.111 -8.988 -1.810 1.00 95.00 192 HIS A O 1
ATOM 1475 N N . ASP A 1 193 ? -13.546 -7.964 -0.369 1.00 94.50 193 ASP A N 1
ATOM 1476 C CA . ASP A 1 193 ? -14.742 -7.784 -1.185 1.00 94.50 193 ASP A CA 1
ATOM 1477 C C . ASP A 1 193 ? -15.751 -6.902 -0.417 1.00 94.50 193 ASP A C 1
ATOM 1479 O O . ASP A 1 193 ? -15.488 -6.480 0.714 1.00 94.50 193 ASP A O 1
ATOM 1483 N N . HIS A 1 194 ? -16.905 -6.615 -1.028 1.00 95.69 194 HIS A N 1
ATOM 1484 C CA . HIS A 1 194 ? -17.974 -5.817 -0.419 1.00 95.69 194 HIS A CA 1
ATOM 1485 C C . HIS A 1 194 ? -18.480 -6.381 0.910 1.00 95.69 194 HIS A C 1
ATOM 1487 O O . HIS A 1 194 ? -18.783 -5.599 1.807 1.00 95.69 194 HIS A O 1
ATOM 1493 N N . LYS A 1 195 ? -18.559 -7.710 1.059 1.00 96.25 195 LYS A N 1
ATOM 1494 C CA . LYS A 1 195 ? -19.093 -8.330 2.278 1.00 96.25 195 LYS A CA 1
ATOM 1495 C C . LYS A 1 195 ? -18.106 -8.201 3.432 1.00 96.25 195 LYS A C 1
ATOM 1497 O O . LYS A 1 195 ? -18.499 -7.829 4.533 1.00 96.25 195 LYS A O 1
ATOM 1502 N N . ASP A 1 196 ? -16.827 -8.456 3.170 1.00 96.62 196 ASP A N 1
ATOM 1503 C CA . ASP A 1 196 ? -15.758 -8.244 4.147 1.00 96.62 196 ASP A CA 1
ATOM 1504 C C . ASP A 1 196 ? -15.649 -6.764 4.554 1.00 96.62 196 ASP A C 1
ATOM 1506 O O . ASP A 1 196 ? -15.454 -6.461 5.734 1.00 96.62 196 ASP A O 1
ATOM 1510 N N . PHE A 1 197 ? -15.828 -5.832 3.607 1.00 97.94 197 PHE A N 1
ATOM 1511 C CA . PHE A 1 197 ? -15.910 -4.405 3.924 1.00 97.94 197 PHE A CA 1
ATOM 1512 C C . PHE A 1 197 ? -17.104 -4.102 4.842 1.00 97.94 197 PHE A C 1
ATOM 1514 O O . PHE A 1 197 ? -16.911 -3.473 5.880 1.00 97.94 197 PHE A O 1
ATOM 1521 N N . GLU A 1 198 ? -18.309 -4.568 4.495 1.00 98.31 198 GLU A N 1
ATOM 1522 C CA . GLU A 1 198 ? -19.539 -4.365 5.276 1.00 98.31 198 GLU A CA 1
ATOM 1523 C C . GLU A 1 198 ? -19.399 -4.884 6.715 1.00 98.31 198 GLU A C 1
ATOM 1525 O O . GLU A 1 198 ? -19.724 -4.173 7.670 1.00 98.31 198 GLU A O 1
ATOM 1530 N N . ASP A 1 199 ? -18.860 -6.094 6.882 1.00 98.19 199 ASP A N 1
ATOM 1531 C CA . ASP A 1 199 ? -18.699 -6.734 8.189 1.00 98.19 199 ASP A CA 1
ATOM 1532 C C . ASP A 1 199 ? -17.715 -5.978 9.086 1.00 98.19 199 ASP A C 1
ATOM 1534 O O . ASP A 1 199 ? -17.988 -5.732 10.267 1.00 98.19 199 ASP A O 1
ATOM 1538 N N . LYS A 1 200 ? -16.571 -5.562 8.532 1.00 97.88 200 LYS A N 1
ATOM 1539 C CA . LYS A 1 200 ? -15.573 -4.765 9.259 1.00 97.88 200 LYS A CA 1
ATOM 1540 C C . LYS A 1 200 ? -16.080 -3.356 9.557 1.00 97.88 200 LYS A C 1
ATOM 1542 O O . LYS A 1 200 ? -15.862 -2.846 10.659 1.00 97.88 200 LYS A O 1
ATOM 1547 N N . LEU A 1 201 ? -16.791 -2.742 8.611 1.00 98.25 201 LEU A N 1
ATOM 1548 C CA . LEU A 1 201 ? -17.420 -1.440 8.788 1.00 98.25 201 LEU A CA 1
ATOM 1549 C C . LEU A 1 201 ? -18.396 -1.484 9.967 1.00 98.25 201 LEU A C 1
ATOM 1551 O O . LEU A 1 201 ? -18.253 -0.693 10.893 1.00 98.25 201 LEU A O 1
ATOM 1555 N N . ALA A 1 202 ? -19.322 -2.447 9.986 1.00 98.38 202 ALA A N 1
ATOM 1556 C CA . ALA A 1 202 ? -20.311 -2.600 11.052 1.00 98.38 202 ALA A CA 1
ATOM 1557 C C . ALA A 1 202 ? -19.669 -2.647 12.449 1.00 98.38 202 ALA A C 1
ATOM 1559 O O . ALA A 1 202 ? -20.168 -2.032 13.388 1.00 98.38 202 ALA A O 1
ATOM 1560 N N . GLN A 1 203 ? -18.524 -3.324 12.572 1.00 97.88 203 GLN A N 1
ATOM 1561 C CA . GLN A 1 203 ? -17.802 -3.499 13.832 1.00 97.88 203 GLN A CA 1
ATOM 1562 C C . GLN A 1 203 ? -16.874 -2.335 14.209 1.00 97.88 203 GLN A C 1
ATOM 1564 O O . GLN A 1 203 ? -16.284 -2.353 15.293 1.00 97.88 203 GLN A O 1
ATOM 1569 N N . THR A 1 204 ? -16.732 -1.320 13.360 1.00 97.94 204 THR A N 1
ATOM 1570 C CA . THR A 1 204 ? -15.830 -0.191 13.609 1.00 97.94 204 THR A CA 1
ATOM 1571 C C . THR A 1 204 ? -16.316 0.638 14.794 1.00 97.94 204 THR A C 1
ATOM 1573 O O . THR A 1 204 ? -17.440 1.132 14.776 1.00 97.94 204 THR A O 1
ATOM 1576 N N . ILE A 1 205 ? -15.458 0.821 15.803 1.00 98.00 205 ILE A N 1
ATOM 1577 C CA . ILE A 1 205 ? -15.709 1.729 16.930 1.00 98.00 205 ILE A CA 1
ATOM 1578 C C . ILE A 1 205 ? -15.448 3.163 16.465 1.00 98.00 205 ILE A C 1
ATOM 1580 O O . ILE A 1 205 ? -14.364 3.461 15.964 1.00 98.00 205 ILE A O 1
ATOM 1584 N N . VAL A 1 206 ? -16.433 4.040 16.646 1.00 98.00 206 VAL A N 1
ATOM 1585 C CA . VAL A 1 206 ? -16.401 5.434 16.167 1.00 98.00 206 VAL A CA 1
ATOM 1586 C C . VAL A 1 206 ? -16.509 6.463 17.289 1.00 98.00 206 VAL A C 1
ATOM 1588 O O . VAL A 1 206 ? -16.085 7.605 17.108 1.00 98.00 206 VAL A O 1
ATOM 1591 N N . ALA A 1 207 ? -17.024 6.069 18.453 1.00 97.75 207 ALA A N 1
ATOM 1592 C CA . ALA A 1 207 ? -17.094 6.914 19.637 1.00 97.75 207 ALA A CA 1
ATOM 1593 C C . ALA A 1 207 ? -17.141 6.075 20.923 1.00 97.75 207 ALA A C 1
ATOM 1595 O O . ALA A 1 207 ? -17.241 4.846 20.876 1.00 97.75 207 ALA A O 1
ATOM 1596 N N . TYR A 1 208 ? -17.111 6.748 22.070 1.00 98.00 208 TYR A N 1
ATOM 1597 C CA . TYR A 1 208 ? -17.476 6.171 23.362 1.00 98.00 208 TYR A CA 1
ATOM 1598 C C . TYR A 1 208 ? -18.586 6.995 24.011 1.00 98.00 208 TYR A C 1
ATOM 1600 O O . TYR A 1 208 ? -18.675 8.207 23.809 1.00 98.00 208 TYR A O 1
ATOM 1608 N N . ASN A 1 209 ? -19.418 6.344 24.818 1.00 97.50 209 ASN A N 1
ATOM 1609 C CA . ASN A 1 209 ? -20.401 7.039 25.644 1.00 97.50 209 ASN A CA 1
ATOM 1610 C C . ASN A 1 209 ? -19.795 7.564 26.959 1.00 97.50 209 ASN A C 1
ATOM 1612 O O . ASN A 1 209 ? -18.627 7.318 27.280 1.00 97.50 209 ASN A O 1
ATOM 1616 N N . ILE A 1 210 ? -20.603 8.277 27.748 1.00 96.06 210 ILE A N 1
ATOM 1617 C CA . ILE A 1 210 ? -20.175 8.867 29.029 1.00 96.06 210 ILE A CA 1
ATOM 1618 C C . ILE A 1 210 ? -19.700 7.835 30.070 1.00 96.06 210 ILE A C 1
ATOM 1620 O O . ILE A 1 210 ? -18.950 8.191 30.977 1.00 96.06 210 ILE A O 1
ATOM 1624 N N . VAL A 1 211 ? -20.079 6.557 29.928 1.00 96.56 211 VAL A N 1
ATOM 1625 C CA . VAL A 1 211 ? -19.626 5.443 30.784 1.00 96.56 211 VAL A CA 1
ATOM 1626 C C . VAL A 1 211 ? -18.511 4.602 30.140 1.00 96.56 211 VAL A C 1
ATOM 1628 O O . VAL A 1 211 ? -18.197 3.517 30.622 1.00 96.56 211 VAL A O 1
ATOM 1631 N N . ASN A 1 212 ? -17.870 5.110 29.079 1.00 96.38 212 ASN A N 1
ATOM 1632 C CA . ASN A 1 212 ? -16.760 4.483 28.346 1.00 96.38 212 ASN A CA 1
ATOM 1633 C C . ASN A 1 212 ? -17.092 3.154 27.643 1.00 96.38 212 ASN A C 1
ATOM 1635 O O . ASN A 1 212 ? -16.191 2.359 27.367 1.00 96.38 212 ASN A O 1
ATOM 1639 N N . GLN A 1 213 ? -18.355 2.909 27.300 1.00 97.75 213 GLN A N 1
ATOM 1640 C CA . GLN A 1 213 ? -18.710 1.812 26.400 1.00 97.75 213 GLN A CA 1
ATOM 1641 C C . GLN A 1 213 ? -18.490 2.236 24.940 1.00 97.75 213 GLN A C 1
ATOM 1643 O O . GLN A 1 213 ? -18.799 3.379 24.586 1.00 97.75 213 GLN A O 1
ATOM 1648 N N . PRO A 1 214 ? -17.934 1.350 24.094 1.00 97.75 214 PRO A N 1
ATOM 1649 C CA . PRO A 1 214 ? -17.695 1.653 22.689 1.00 97.75 214 PRO A CA 1
ATOM 1650 C C . PRO A 1 214 ? -19.011 1.732 21.915 1.00 97.75 214 PRO A C 1
ATOM 1652 O O . PRO A 1 214 ? -19.877 0.880 22.088 1.00 97.75 214 PRO A O 1
ATOM 1655 N N . ILE A 1 215 ? -19.109 2.713 21.022 1.00 98.31 215 ILE A N 1
ATOM 1656 C CA . ILE A 1 215 ? -20.194 2.861 20.050 1.00 98.31 215 ILE A CA 1
ATOM 1657 C C . ILE A 1 215 ? -19.659 2.475 18.674 1.00 98.31 215 ILE A C 1
ATOM 1659 O O . ILE A 1 215 ? -18.665 3.042 18.200 1.00 98.31 215 ILE A O 1
ATOM 1663 N N . ARG A 1 216 ? -20.303 1.494 18.044 1.00 98.50 216 ARG A N 1
ATOM 1664 C CA . ARG A 1 216 ? -19.962 0.971 16.719 1.00 98.50 216 ARG A CA 1
ATOM 1665 C C . ARG A 1 216 ? -20.881 1.531 15.641 1.00 98.50 216 ARG A C 1
ATOM 1667 O O . ARG A 1 216 ? -21.967 2.024 15.924 1.00 98.50 216 ARG A O 1
ATOM 1674 N N . ILE A 1 217 ? -20.477 1.396 14.378 1.00 98.38 217 ILE A N 1
ATOM 1675 C CA . ILE A 1 217 ? -21.319 1.794 13.235 1.00 98.38 217 ILE A CA 1
ATOM 1676 C C . ILE A 1 217 ? -22.642 1.016 13.208 1.00 98.38 217 ILE A C 1
ATOM 1678 O O . ILE A 1 217 ? -23.674 1.597 12.874 1.00 98.38 217 ILE A O 1
ATOM 1682 N N . CYS A 1 218 ? -22.641 -0.270 13.578 1.00 98.19 218 CYS A N 1
ATOM 1683 C CA . CYS A 1 218 ? -23.880 -1.043 13.669 1.00 98.19 218 CYS A CA 1
ATOM 1684 C C . CYS A 1 218 ? -24.827 -0.542 14.765 1.00 98.19 218 CYS A C 1
ATOM 1686 O O . CYS A 1 218 ? -26.036 -0.618 14.573 1.00 98.19 218 CYS A O 1
ATOM 1688 N N . ASP A 1 219 ? -24.296 0.003 15.863 1.00 98.06 219 ASP A N 1
ATOM 1689 C CA . ASP A 1 219 ? -25.102 0.543 16.968 1.00 98.06 219 ASP A CA 1
ATOM 1690 C C . ASP A 1 219 ? -25.825 1.835 16.554 1.00 98.06 219 ASP A C 1
ATOM 1692 O O . ASP A 1 219 ? -26.870 2.164 17.101 1.00 98.06 219 ASP A O 1
ATOM 1696 N N . LEU A 1 220 ? -25.283 2.539 15.553 1.00 98.06 220 LEU A N 1
ATOM 1697 C CA . LEU A 1 220 ? -25.894 3.706 14.907 1.00 98.06 220 LEU A CA 1
ATOM 1698 C C . LEU A 1 220 ? -26.849 3.327 13.761 1.00 98.06 220 LEU A C 1
ATOM 1700 O O . LEU A 1 220 ? -27.390 4.210 13.104 1.00 98.06 220 LEU A O 1
ATOM 1704 N N . GLU A 1 221 ? -27.001 2.034 13.457 1.00 97.81 221 GLU A N 1
ATOM 1705 C CA . GLU A 1 221 ? -27.801 1.520 12.333 1.00 97.81 221 GLU A CA 1
ATOM 1706 C C . GLU A 1 221 ? -27.366 2.051 10.946 1.00 97.81 221 GLU A C 1
ATOM 1708 O O . GLU A 1 221 ? -28.128 2.040 9.978 1.00 97.81 221 GLU A O 1
ATOM 1713 N N . LEU A 1 222 ? -26.103 2.473 10.806 1.00 97.44 222 LEU A N 1
ATOM 1714 C CA . LEU A 1 222 ? -25.615 3.152 9.596 1.00 97.44 222 LEU A CA 1
ATOM 1715 C C . LEU A 1 222 ? -24.983 2.248 8.548 1.00 97.44 222 LEU A C 1
ATOM 1717 O O . LEU A 1 222 ? -24.769 2.703 7.424 1.00 97.44 222 LEU A O 1
ATOM 1721 N N . THR A 1 223 ? -24.685 0.988 8.871 1.00 98.38 223 THR A N 1
ATOM 1722 C CA . THR A 1 223 ? -23.918 0.098 7.984 1.00 98.38 223 THR A CA 1
ATOM 1723 C C . THR A 1 223 ? -24.470 0.094 6.557 1.00 98.38 223 THR A C 1
ATOM 1725 O O . THR A 1 223 ? -23.722 0.323 5.612 1.00 98.38 223 THR A O 1
ATOM 1728 N N . LYS A 1 224 ? -25.789 -0.064 6.392 1.00 98.44 224 LYS A N 1
ATOM 1729 C CA . LYS A 1 224 ? -26.430 -0.123 5.068 1.00 98.44 224 LYS A CA 1
ATOM 1730 C C . LYS A 1 224 ? -26.374 1.202 4.311 1.00 98.44 224 LYS A C 1
ATOM 1732 O O . LYS A 1 224 ? -26.142 1.198 3.108 1.00 98.44 224 LYS A O 1
ATOM 1737 N N . ALA A 1 225 ? -26.564 2.326 5.001 1.00 98.50 225 ALA A N 1
ATOM 1738 C CA . ALA A 1 225 ? -26.500 3.647 4.377 1.00 98.50 225 ALA A CA 1
ATOM 1739 C C . ALA A 1 225 ? -25.082 3.950 3.871 1.00 98.50 225 ALA A C 1
ATOM 1741 O O . ALA A 1 225 ? -24.904 4.443 2.761 1.00 98.50 225 ALA A O 1
ATOM 1742 N N . ILE A 1 226 ? -24.067 3.595 4.660 1.00 98.56 226 ILE A N 1
ATOM 1743 C CA . ILE A 1 226 ? -22.667 3.748 4.263 1.00 98.56 226 ILE A CA 1
ATOM 1744 C C . ILE A 1 226 ? -22.304 2.803 3.114 1.00 98.56 226 ILE A C 1
ATOM 1746 O O . ILE A 1 226 ? -21.623 3.227 2.182 1.00 98.56 226 ILE A O 1
ATOM 1750 N N . MET A 1 227 ? -22.800 1.562 3.131 1.00 98.25 227 MET A N 1
ATOM 1751 C CA . MET A 1 227 ? -22.631 0.639 2.007 1.00 98.25 227 MET A CA 1
ATOM 1752 C C . MET A 1 227 ? -23.262 1.172 0.722 1.00 98.25 227 MET A C 1
ATOM 1754 O O . MET A 1 227 ? -22.613 1.115 -0.313 1.00 98.25 227 MET A O 1
ATOM 1758 N N . ALA A 1 228 ? -24.463 1.754 0.784 1.00 98.31 228 ALA A N 1
ATOM 1759 C CA . ALA A 1 228 ? -25.112 2.347 -0.386 1.00 98.31 228 ALA A CA 1
ATOM 1760 C C . ALA A 1 228 ? -24.299 3.508 -0.991 1.00 98.31 228 ALA A C 1
ATOM 1762 O O . ALA A 1 228 ? -24.269 3.674 -2.204 1.00 98.31 228 ALA A O 1
ATOM 1763 N N . ILE A 1 229 ? -23.597 4.295 -0.165 1.00 98.44 229 ILE A N 1
ATOM 1764 C CA . ILE A 1 229 ? -22.698 5.357 -0.650 1.00 98.44 229 ILE A CA 1
ATOM 1765 C C . ILE A 1 229 ? -21.448 4.772 -1.327 1.00 98.44 229 ILE A C 1
ATOM 1767 O O . ILE A 1 229 ? -20.939 5.349 -2.286 1.00 98.44 229 ILE A O 1
ATOM 1771 N N . LEU A 1 230 ? -20.921 3.658 -0.811 1.00 98.06 230 LEU A N 1
ATOM 1772 C CA . LEU A 1 230 ? -19.641 3.080 -1.234 1.00 98.06 230 LEU A CA 1
ATOM 1773 C C . LEU A 1 230 ? -19.767 1.924 -2.236 1.00 98.06 230 LEU A C 1
ATOM 1775 O O . LEU A 1 230 ? -18.739 1.395 -2.657 1.00 98.06 230 LEU A O 1
ATOM 1779 N N . GLU A 1 231 ? -20.985 1.537 -2.618 1.00 95.69 231 GLU A N 1
ATOM 1780 C CA . GLU A 1 231 ? -21.265 0.353 -3.440 1.00 95.69 231 GLU A CA 1
ATOM 1781 C C . GLU A 1 231 ? -20.442 0.345 -4.731 1.00 95.69 231 GLU A C 1
ATOM 1783 O O . GLU A 1 231 ? -19.665 -0.587 -4.966 1.00 95.69 231 GLU A O 1
ATOM 1788 N N . ASP A 1 232 ? -20.541 1.421 -5.512 1.00 95.81 232 ASP A N 1
ATOM 1789 C CA . ASP A 1 232 ? -19.787 1.567 -6.755 1.00 95.81 232 ASP A CA 1
ATOM 1790 C C . ASP A 1 232 ? -18.307 1.836 -6.491 1.00 95.81 232 ASP A C 1
ATOM 1792 O O . ASP A 1 232 ? -17.433 1.339 -7.205 1.00 95.81 232 ASP A O 1
ATOM 1796 N N . ALA A 1 233 ? -18.004 2.612 -5.446 1.00 98.00 233 ALA A N 1
ATOM 1797 C CA . ALA A 1 233 ? -16.637 2.982 -5.107 1.00 98.00 233 ALA A CA 1
ATOM 1798 C C . ALA A 1 233 ? -15.770 1.740 -4.888 1.00 98.00 233 ALA A C 1
ATOM 1800 O O . ALA A 1 233 ? -14.651 1.728 -5.367 1.00 98.00 233 ALA A O 1
ATOM 1801 N N . LEU A 1 234 ? -16.296 0.682 -4.260 1.00 97.31 234 LEU A N 1
ATOM 1802 C CA . LEU A 1 234 ? -15.576 -0.566 -3.973 1.00 97.31 234 LEU A CA 1
ATOM 1803 C C . LEU A 1 234 ? -15.170 -1.380 -5.219 1.00 97.31 234 LEU A C 1
ATOM 1805 O O . LEU A 1 234 ? -14.355 -2.302 -5.104 1.00 97.31 234 LEU A O 1
ATOM 1809 N N . TYR A 1 235 ? -15.693 -1.070 -6.408 1.00 97.38 235 TYR A N 1
ATOM 1810 C CA . TYR A 1 235 ? -15.234 -1.689 -7.652 1.00 97.38 235 TYR A CA 1
ATOM 1811 C C . TYR A 1 235 ? -13.984 -0.998 -8.204 1.00 97.38 235 TYR A C 1
ATOM 1813 O O . TYR A 1 235 ? -13.970 0.206 -8.458 1.00 97.38 235 TYR A O 1
ATOM 1821 N N . ALA A 1 236 ? -12.946 -1.794 -8.480 1.00 97.50 236 ALA A N 1
ATOM 1822 C CA . ALA A 1 236 ? -11.665 -1.278 -8.950 1.00 97.50 236 ALA A CA 1
ATOM 1823 C C . ALA A 1 236 ? -11.749 -0.658 -10.353 1.00 97.50 236 ALA A C 1
ATOM 1825 O O . ALA A 1 236 ? -12.322 -1.249 -11.274 1.00 97.50 236 ALA A O 1
ATOM 1826 N N . ASN A 1 237 ? -11.100 0.495 -10.527 1.00 98.12 237 ASN A N 1
ATOM 1827 C CA . ASN A 1 237 ? -11.097 1.232 -11.787 1.00 98.12 237 ASN A CA 1
ATOM 1828 C C . ASN A 1 237 ? -9.971 0.744 -12.698 1.00 98.12 237 ASN A C 1
ATOM 1830 O O . ASN A 1 237 ? -8.798 0.831 -12.340 1.00 98.12 237 ASN A O 1
ATOM 1834 N N . LEU A 1 238 ? -10.315 0.262 -13.885 1.00 97.69 238 LEU A N 1
ATOM 1835 C CA . LEU A 1 238 ? -9.389 -0.061 -14.955 1.00 97.69 238 LEU A CA 1
ATOM 1836 C C . LEU A 1 238 ? -9.159 1.170 -15.837 1.00 97.69 238 LEU A C 1
ATOM 1838 O O . LEU A 1 238 ? -10.099 1.797 -16.332 1.00 97.69 238 LEU A O 1
ATOM 1842 N N . VAL A 1 239 ? -7.885 1.477 -16.039 1.00 97.50 239 VAL A N 1
ATOM 1843 C CA . VAL A 1 239 ? -7.359 2.515 -16.927 1.00 97.50 239 VAL A CA 1
ATOM 1844 C C . VAL A 1 239 ? -6.203 1.934 -17.741 1.00 97.50 239 VAL A C 1
ATOM 1846 O O . VAL A 1 239 ? -6.019 0.713 -17.796 1.00 97.50 239 VAL A O 1
ATOM 1849 N N . ARG A 1 240 ? -5.407 2.798 -18.378 1.00 97.31 240 ARG A N 1
ATOM 1850 C CA . ARG A 1 240 ? -4.290 2.383 -19.226 1.00 97.31 240 ARG A CA 1
ATOM 1851 C C . ARG A 1 240 ? -3.016 3.181 -18.974 1.00 97.31 240 ARG A C 1
ATOM 1853 O O . ARG A 1 240 ? -3.064 4.321 -18.512 1.00 97.31 240 ARG A O 1
ATOM 1860 N N . THR A 1 241 ? -1.877 2.597 -19.313 1.00 97.88 241 THR A N 1
ATOM 1861 C CA . THR A 1 241 ? -0.605 3.316 -19.424 1.00 97.88 241 THR A CA 1
ATOM 1862 C C . THR A 1 241 ? -0.579 4.206 -20.671 1.00 97.88 241 THR A C 1
ATOM 1864 O O . THR A 1 241 ? -1.482 4.187 -21.514 1.00 97.88 241 THR A O 1
ATOM 1867 N N . ASN A 1 242 ? 0.484 4.996 -20.815 1.00 96.81 242 ASN A N 1
ATOM 1868 C CA . ASN A 1 242 ? 0.734 5.780 -22.016 1.00 96.81 242 ASN A CA 1
ATOM 1869 C C . ASN A 1 242 ? 0.848 4.901 -23.276 1.00 96.81 242 ASN A C 1
ATOM 1871 O O . ASN A 1 242 ? 0.450 5.369 -24.345 1.00 96.81 242 ASN A O 1
ATOM 1875 N N . GLU A 1 243 ? 1.322 3.659 -23.126 1.00 97.19 243 GLU A N 1
ATOM 1876 C CA . GLU A 1 243 ? 1.457 2.639 -24.176 1.00 97.19 243 GLU A CA 1
ATOM 1877 C C . GLU A 1 243 ? 0.277 1.647 -24.230 1.00 97.19 243 GLU A C 1
ATOM 1879 O O . GLU A 1 243 ? 0.409 0.552 -24.769 1.00 97.19 243 GLU A O 1
ATOM 1884 N N . ASP A 1 244 ? -0.887 2.037 -23.698 1.00 96.19 244 ASP A N 1
ATOM 1885 C CA . ASP A 1 244 ? -2.145 1.287 -23.804 1.00 96.19 244 ASP A CA 1
ATOM 1886 C C . ASP A 1 244 ? -2.152 -0.087 -23.110 1.00 96.19 244 ASP A C 1
ATOM 1888 O O . ASP A 1 244 ? -2.874 -0.995 -23.524 1.00 96.19 244 ASP A O 1
ATOM 1892 N N . ASN A 1 245 ? -1.415 -0.231 -22.005 1.00 97.00 245 ASN A N 1
ATOM 1893 C CA . ASN A 1 245 ? -1.439 -1.439 -21.174 1.00 97.00 245 ASN A CA 1
ATOM 1894 C C . ASN A 1 245 ? -2.355 -1.283 -19.946 1.00 97.00 245 ASN A C 1
ATOM 1896 O O . ASN A 1 245 ? -2.431 -0.194 -19.379 1.00 97.00 245 ASN A O 1
ATOM 1900 N N . PRO A 1 246 ? -3.050 -2.348 -19.508 1.00 97.25 246 PRO A N 1
ATOM 1901 C CA . PRO A 1 246 ? -4.041 -2.290 -18.429 1.00 97.25 246 PRO A CA 1
ATOM 1902 C C . PRO A 1 246 ? -3.431 -1.978 -17.059 1.00 97.25 246 PRO A C 1
ATOM 1904 O O . PRO A 1 246 ? -2.468 -2.617 -16.627 1.00 97.25 246 PRO A O 1
ATOM 1907 N N . VAL A 1 247 ? -4.064 -1.060 -16.327 1.00 98.25 247 VAL A N 1
ATOM 1908 C CA . VAL A 1 247 ? -3.718 -0.743 -14.935 1.00 98.25 247 VAL A CA 1
ATOM 1909 C C . VAL A 1 247 ? -4.986 -0.540 -14.116 1.00 98.25 247 VAL A C 1
ATOM 1911 O O . VAL A 1 247 ? -5.849 0.246 -14.495 1.00 98.25 247 VAL A O 1
ATOM 1914 N N . PHE A 1 248 ? -5.087 -1.209 -12.972 1.00 98.38 248 PHE A N 1
ATOM 1915 C CA . PHE A 1 248 ? -6.067 -0.872 -11.949 1.00 98.38 248 PHE A CA 1
ATOM 1916 C C . PHE A 1 248 ? -5.576 0.297 -11.097 1.00 98.38 248 PHE A C 1
ATOM 1918 O O . PHE A 1 248 ? -4.461 0.255 -10.585 1.00 98.38 248 PHE A O 1
ATOM 1925 N N . VAL A 1 249 ? -6.416 1.308 -10.893 1.00 98.44 249 VAL A N 1
ATOM 1926 C CA . VAL A 1 249 ? -6.179 2.431 -9.977 1.00 98.44 249 VAL A CA 1
ATOM 1927 C C . VAL A 1 249 ? -7.300 2.429 -8.949 1.00 98.44 249 VAL A C 1
ATOM 1929 O O . VAL A 1 249 ? -8.456 2.659 -9.299 1.00 98.44 249 VAL A O 1
ATOM 1932 N N . HIS A 1 250 ? -6.994 2.089 -7.697 1.00 98.38 250 HIS A N 1
ATOM 1933 C CA . HIS A 1 250 ? -8.050 1.902 -6.701 1.00 98.38 250 HIS A CA 1
ATOM 1934 C C . HIS A 1 250 ? -7.552 2.033 -5.264 1.00 98.38 250 HIS A C 1
ATOM 1936 O O . HIS A 1 250 ? -6.673 1.276 -4.827 1.00 98.38 250 HIS A O 1
ATOM 1942 N N . GLY A 1 251 ? -8.182 2.942 -4.520 1.00 97.38 251 GLY A N 1
ATOM 1943 C CA . GLY A 1 251 ? -7.813 3.271 -3.149 1.00 97.38 251 GLY A CA 1
ATOM 1944 C C . GLY A 1 251 ? -6.485 4.026 -3.061 1.00 97.38 251 GLY A C 1
ATOM 1945 O O . GLY A 1 251 ? -5.620 3.916 -3.930 1.00 97.38 251 GLY A O 1
ATOM 1946 N N . GLY A 1 252 ? -6.302 4.803 -1.999 1.00 95.88 252 GLY A N 1
ATOM 1947 C CA . GLY A 1 252 ? -5.112 5.638 -1.837 1.00 95.88 252 GLY A CA 1
ATOM 1948 C C . GLY A 1 252 ? -4.878 6.065 -0.393 1.00 95.88 252 GLY A C 1
ATOM 1949 O O . GLY A 1 252 ? -4.931 7.257 -0.103 1.00 95.88 252 GLY A O 1
ATOM 1950 N N . PRO A 1 253 ? -4.612 5.128 0.535 1.00 95.56 253 PRO A N 1
ATOM 1951 C CA . PRO A 1 253 ? -4.387 5.460 1.928 1.00 95.56 253 PRO A CA 1
ATOM 1952 C C . PRO A 1 253 ? -3.017 6.127 2.092 1.00 95.56 253 PRO A C 1
ATOM 1954 O O . PRO A 1 253 ? -2.044 5.787 1.406 1.00 95.56 253 PRO A O 1
ATOM 1957 N N . PHE A 1 254 ? -2.911 7.052 3.046 1.00 87.31 254 PHE A N 1
ATOM 1958 C CA . PHE A 1 254 ? -1.625 7.648 3.413 1.00 87.31 254 PHE A CA 1
ATOM 1959 C C . PHE A 1 254 ? -0.613 6.573 3.833 1.00 87.31 254 PHE A C 1
ATOM 1961 O O . PHE A 1 254 ? -0.899 5.734 4.679 1.00 87.31 254 PHE A O 1
ATOM 1968 N N . ALA A 1 255 ? 0.611 6.637 3.310 1.00 83.88 255 ALA A N 1
ATOM 1969 C CA . ALA A 1 255 ? 1.650 5.652 3.629 1.00 83.88 255 ALA A CA 1
ATOM 1970 C C . ALA A 1 255 ? 2.331 5.865 4.999 1.00 83.88 255 ALA A C 1
ATOM 1972 O O . ALA A 1 255 ? 3.078 5.004 5.458 1.00 83.88 255 ALA A O 1
ATOM 1973 N N . ASN A 1 256 ? 2.061 6.989 5.677 1.00 84.56 256 ASN A N 1
ATOM 1974 C CA . ASN A 1 256 ? 2.580 7.254 7.024 1.00 84.56 256 ASN A CA 1
ATOM 1975 C C . ASN A 1 256 ? 1.653 6.681 8.099 1.00 84.56 256 ASN A C 1
ATOM 1977 O O . ASN A 1 256 ? 2.077 5.843 8.885 1.00 84.56 256 ASN A O 1
ATOM 1981 N N . ILE A 1 257 ? 0.390 7.109 8.107 1.00 88.81 257 ILE A N 1
ATOM 1982 C CA . ILE A 1 257 ? -0.603 6.749 9.138 1.00 88.81 257 ILE A CA 1
ATOM 1983 C C . ILE A 1 257 ? -1.447 5.519 8.773 1.00 88.81 257 ILE A C 1
ATOM 1985 O O . ILE A 1 257 ? -2.321 5.117 9.530 1.00 88.81 257 ILE A O 1
ATOM 1989 N N . ALA A 1 258 ? -1.225 4.951 7.594 1.00 93.62 258 ALA A N 1
ATOM 1990 C CA . ALA A 1 258 ? -1.815 3.703 7.146 1.00 93.62 258 ALA A CA 1
ATOM 1991 C C . ALA A 1 258 ? -0.778 2.943 6.300 1.00 93.62 258 ALA A C 1
ATOM 1993 O O . ALA A 1 258 ? 0.400 3.306 6.241 1.00 93.62 258 ALA A O 1
ATOM 1994 N N . HIS A 1 259 ? -1.213 1.867 5.649 1.00 95.12 259 HIS A N 1
ATOM 1995 C CA . HIS A 1 259 ? -0.340 0.916 4.962 1.00 95.12 259 HIS A CA 1
ATOM 1996 C C . HIS A 1 259 ? 0.152 1.373 3.577 1.00 95.12 259 HIS A C 1
ATOM 1998 O O . HIS A 1 259 ? 1.040 0.746 3.011 1.00 95.12 259 HIS A O 1
ATOM 2004 N N . GLY A 1 260 ? -0.389 2.457 3.009 1.00 95.44 260 GLY A N 1
ATOM 2005 C CA . GLY A 1 260 ? 0.197 3.084 1.821 1.00 95.44 260 GLY A CA 1
ATOM 2006 C C . GLY A 1 260 ? 0.158 2.275 0.524 1.00 95.44 260 GLY A C 1
ATOM 2007 O O . GLY A 1 260 ? 1.009 2.503 -0.336 1.00 95.44 260 GLY A O 1
ATOM 2008 N N . CYS A 1 261 ? -0.787 1.348 0.373 1.00 97.75 261 CYS A N 1
ATOM 2009 C CA . CYS A 1 261 ? -0.916 0.484 -0.804 1.00 97.75 261 CYS A CA 1
ATOM 2010 C C . CYS A 1 261 ? -2.260 0.706 -1.507 1.00 97.75 261 CYS A C 1
ATOM 2012 O O . CYS A 1 261 ? -3.197 1.223 -0.906 1.00 97.75 261 CYS A O 1
ATOM 2014 N N . ASN A 1 262 ? -2.373 0.293 -2.770 1.00 98.31 262 ASN A N 1
ATOM 2015 C CA . ASN A 1 262 ? -3.673 0.196 -3.436 1.00 98.31 262 ASN A CA 1
ATOM 2016 C C . ASN A 1 262 ? -4.543 -0.875 -2.753 1.00 98.31 262 ASN A C 1
ATOM 2018 O O . ASN A 1 262 ? -4.036 -1.714 -2.000 1.00 98.31 262 ASN A O 1
ATOM 2022 N N . SER A 1 263 ? -5.832 -0.899 -3.070 1.00 98.31 263 SER A N 1
ATOM 2023 C CA . SER A 1 263 ? -6.758 -1.878 -2.492 1.00 98.31 263 SER A CA 1
ATOM 2024 C C . SER A 1 263 ? -6.386 -3.344 -2.763 1.00 98.31 263 SER A C 1
ATOM 2026 O O . SER A 1 263 ? -5.827 -3.702 -3.806 1.00 98.31 263 SER A O 1
ATOM 2028 N N . ILE A 1 264 ? -6.767 -4.220 -1.834 1.00 97.44 264 ILE A N 1
ATOM 2029 C CA . ILE A 1 264 ? -6.742 -5.673 -2.016 1.00 97.44 264 ILE A CA 1
ATOM 2030 C C . ILE A 1 264 ? -7.607 -6.089 -3.214 1.00 97.44 264 ILE A C 1
ATOM 2032 O O . ILE A 1 264 ? -7.150 -6.898 -4.021 1.00 97.44 264 ILE A O 1
ATOM 2036 N N . ILE A 1 265 ? -8.794 -5.496 -3.384 1.00 96.38 265 ILE A N 1
ATOM 2037 C CA . ILE A 1 265 ? -9.700 -5.772 -4.513 1.00 96.38 265 ILE A CA 1
ATOM 2038 C C . ILE A 1 265 ? -8.986 -5.570 -5.857 1.00 96.38 265 ILE A C 1
ATOM 2040 O O . ILE A 1 265 ? -8.994 -6.466 -6.696 1.00 96.38 265 ILE A O 1
ATOM 2044 N N . ALA A 1 266 ? -8.290 -4.445 -6.056 1.00 97.38 266 ALA A N 1
ATOM 2045 C CA . ALA A 1 266 ? -7.564 -4.201 -7.304 1.00 97.38 266 ALA A CA 1
ATOM 2046 C C . ALA A 1 266 ? -6.404 -5.179 -7.520 1.00 97.38 266 ALA A C 1
ATOM 2048 O O . ALA A 1 266 ? -6.192 -5.633 -8.641 1.00 97.38 266 ALA A O 1
ATOM 2049 N N . THR A 1 267 ? -5.667 -5.536 -6.464 1.00 96.88 267 THR A N 1
ATOM 2050 C CA . THR A 1 267 ? -4.597 -6.538 -6.575 1.00 96.88 267 THR A CA 1
ATOM 2051 C C . THR A 1 267 ? -5.160 -7.918 -6.933 1.00 96.88 267 THR A C 1
ATOM 2053 O O . THR A 1 267 ? -4.620 -8.568 -7.824 1.00 96.88 267 THR A O 1
ATOM 2056 N N . LYS A 1 268 ? -6.274 -8.346 -6.322 1.00 94.88 268 LYS A N 1
ATOM 2057 C CA . LYS A 1 268 ? -6.966 -9.602 -6.669 1.00 94.88 268 LYS A CA 1
ATOM 2058 C C . LYS A 1 268 ? -7.486 -9.575 -8.107 1.00 94.88 268 LYS A C 1
ATOM 2060 O O . LYS A 1 268 ? -7.292 -10.544 -8.837 1.00 94.88 268 LYS A O 1
ATOM 2065 N N . ASN A 1 269 ? -8.064 -8.454 -8.541 1.00 94.69 269 ASN A N 1
ATOM 2066 C CA . ASN A 1 269 ? -8.526 -8.282 -9.918 1.00 94.69 269 ASN A CA 1
ATOM 2067 C C . ASN A 1 269 ? -7.377 -8.366 -10.926 1.00 94.69 269 ASN A C 1
ATOM 2069 O O . ASN A 1 269 ? -7.498 -9.050 -11.940 1.00 94.69 269 ASN A O 1
ATOM 2073 N N . ALA A 1 270 ? -6.240 -7.732 -10.636 1.00 96.06 270 ALA A N 1
ATOM 2074 C CA . ALA A 1 270 ? -5.055 -7.834 -11.478 1.00 96.06 270 ALA A CA 1
ATOM 2075 C C . ALA A 1 270 ? -4.535 -9.279 -11.555 1.00 96.06 270 ALA A C 1
ATOM 2077 O O . ALA A 1 270 ? -4.258 -9.763 -12.652 1.00 96.06 270 ALA A O 1
ATOM 2078 N N . LEU A 1 271 ? -4.468 -9.990 -10.421 1.00 95.06 271 LEU A N 1
ATOM 2079 C CA . LEU A 1 271 ? -4.022 -11.389 -10.368 1.00 95.06 271 LEU A CA 1
ATOM 2080 C C . LEU A 1 271 ? -4.951 -12.323 -11.145 1.00 95.06 271 LEU A C 1
ATOM 2082 O O . LEU A 1 271 ? -4.480 -13.248 -11.794 1.00 95.06 271 LEU A O 1
ATOM 2086 N N . ALA A 1 272 ? -6.257 -12.070 -11.156 1.00 93.50 272 ALA A N 1
ATOM 2087 C CA . ALA A 1 272 ? -7.194 -12.876 -11.934 1.00 93.50 272 ALA A CA 1
ATOM 2088 C C . ALA A 1 272 ? -7.045 -12.696 -13.458 1.00 93.50 272 ALA A C 1
ATOM 2090 O O . ALA A 1 272 ? -7.408 -13.594 -14.220 1.00 93.50 272 ALA A O 1
ATOM 2091 N N . LEU A 1 273 ? -6.531 -11.545 -13.912 1.00 92.88 273 LEU A N 1
ATOM 2092 C CA . LEU A 1 273 ? -6.557 -11.120 -15.320 1.00 92.88 273 LEU A CA 1
ATOM 2093 C C . LEU A 1 273 ? -5.176 -11.080 -16.007 1.00 92.88 273 LEU A C 1
ATOM 2095 O O . LEU A 1 273 ? -5.098 -11.009 -17.244 1.00 92.88 273 LEU A O 1
ATOM 2099 N N . GLY A 1 274 ? -4.088 -11.055 -15.236 1.00 94.06 274 GLY A N 1
ATOM 2100 C CA . GLY A 1 274 ? -2.710 -10.915 -15.716 1.00 94.06 274 GLY A CA 1
ATOM 2101 C C . GLY A 1 274 ? -1.848 -12.136 -15.423 1.00 94.06 274 GLY A C 1
ATOM 2102 O O . GLY A 1 274 ? -2.090 -12.844 -14.457 1.00 94.06 274 GLY A O 1
ATOM 2103 N N . ASP A 1 275 ? -0.827 -12.362 -16.248 1.00 95.31 275 ASP A N 1
ATOM 2104 C CA . ASP A 1 275 ? 0.227 -13.352 -15.969 1.00 95.31 275 ASP A CA 1
ATOM 2105 C C . ASP A 1 275 ? 1.249 -12.770 -14.981 1.00 95.31 275 ASP A C 1
ATOM 2107 O O . ASP A 1 275 ? 1.775 -13.477 -14.129 1.00 95.31 275 ASP A O 1
ATOM 2111 N N . TYR A 1 276 ? 1.485 -11.458 -15.081 1.00 98.06 276 TYR A N 1
ATOM 2112 C CA . TYR A 1 276 ? 2.370 -10.690 -14.212 1.00 98.06 276 TYR A CA 1
ATOM 2113 C C . TYR A 1 276 ? 1.620 -9.462 -13.695 1.00 98.06 276 TYR A C 1
ATOM 2115 O O . TYR A 1 276 ? 1.017 -8.714 -14.461 1.00 98.06 276 TYR A O 1
ATOM 2123 N N . VAL A 1 277 ? 1.647 -9.238 -12.392 1.00 98.38 277 VAL A N 1
ATOM 2124 C CA . VAL A 1 277 ? 1.004 -8.109 -11.731 1.00 98.38 277 VAL A CA 1
ATOM 2125 C C . VAL A 1 277 ? 2.080 -7.233 -11.137 1.00 98.38 277 VAL A C 1
ATOM 2127 O O . VAL A 1 277 ? 2.843 -7.688 -10.294 1.00 98.38 277 VAL A O 1
ATOM 2130 N N . VAL A 1 278 ? 2.121 -5.970 -11.549 1.00 98.81 278 VAL A N 1
ATOM 2131 C CA . VAL A 1 278 ? 3.038 -4.981 -10.980 1.00 98.81 278 VAL A CA 1
ATOM 2132 C C . VAL A 1 278 ? 2.246 -4.053 -10.070 1.00 98.81 278 VAL A C 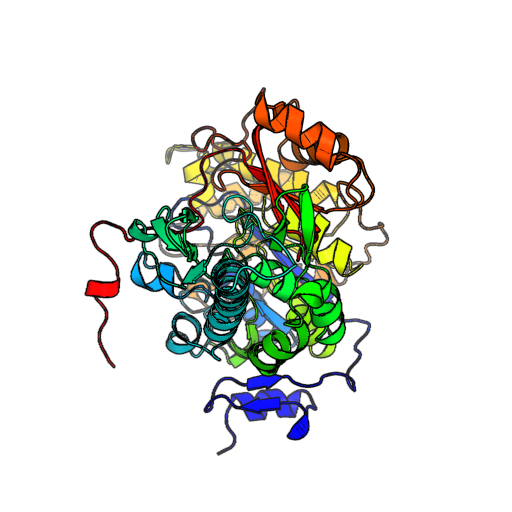1
ATOM 2134 O O . VAL A 1 278 ? 1.344 -3.346 -10.515 1.00 98.81 278 VAL A O 1
ATOM 2137 N N . THR A 1 279 ? 2.580 -4.045 -8.787 1.00 98.62 279 THR A N 1
ATOM 2138 C CA . THR A 1 279 ? 2.011 -3.139 -7.782 1.00 98.62 279 THR A CA 1
ATOM 2139 C C . THR A 1 279 ? 3.113 -2.290 -7.161 1.00 98.62 279 THR A C 1
ATOM 2141 O O . THR A 1 279 ? 4.295 -2.568 -7.334 1.00 98.62 279 THR A O 1
ATOM 2144 N N . GLU A 1 280 ? 2.750 -1.262 -6.401 1.00 98.00 280 GLU A N 1
ATOM 2145 C CA . GLU A 1 280 ? 3.709 -0.483 -5.611 1.00 98.00 280 GLU A CA 1
ATOM 2146 C C . GLU A 1 280 ? 3.267 -0.317 -4.152 1.00 98.00 280 GLU A C 1
ATOM 2148 O O . GLU A 1 280 ? 2.100 -0.524 -3.804 1.00 98.00 280 GLU A O 1
ATOM 2153 N N . CYS A 1 281 ? 4.202 0.122 -3.313 1.00 96.00 281 CYS A N 1
ATOM 2154 C CA . CYS A 1 281 ? 3.947 0.600 -1.957 1.00 96.00 281 CYS A CA 1
ATOM 2155 C C . CYS A 1 281 ? 4.512 2.018 -1.763 1.00 96.00 281 CYS A C 1
ATOM 2157 O O . CYS A 1 281 ? 5.527 2.382 -2.356 1.00 96.00 281 CYS A O 1
ATOM 2159 N N . GLY A 1 282 ? 3.854 2.853 -0.953 1.00 93.06 282 GLY A N 1
ATOM 2160 C CA . GLY A 1 282 ? 4.274 4.243 -0.728 1.00 93.06 282 GLY A CA 1
ATOM 2161 C C . GLY A 1 282 ? 5.575 4.387 0.075 1.00 93.06 282 GLY A C 1
ATOM 2162 O O . GLY A 1 282 ? 5.857 3.574 0.936 1.00 93.06 282 GLY A O 1
ATOM 2163 N N . PHE A 1 283 ? 6.339 5.462 -0.155 1.00 93.06 283 PHE A N 1
ATOM 2164 C CA . PHE A 1 283 ? 7.659 5.709 0.472 1.00 93.06 283 PHE A CA 1
ATOM 2165 C C . PHE A 1 283 ? 8.718 4.630 0.172 1.00 93.06 283 PHE A C 1
ATOM 2167 O O . PHE A 1 283 ? 8.646 3.993 -0.881 1.00 93.06 283 PHE A O 1
ATOM 2174 N N . GLY A 1 284 ? 9.768 4.547 0.993 1.00 96.00 284 GLY A N 1
ATOM 2175 C CA . GLY A 1 284 ? 10.844 3.566 0.864 1.00 96.00 284 GLY A CA 1
ATOM 2176 C C . GLY A 1 284 ? 10.464 2.201 1.437 1.00 96.00 284 GLY A C 1
ATOM 2177 O O . GLY A 1 284 ? 9.363 2.020 1.965 1.00 96.00 284 GLY A O 1
ATOM 2178 N N . SER A 1 285 ? 11.371 1.225 1.340 1.00 98.00 285 SER A N 1
ATOM 2179 C CA . SER A 1 285 ? 11.096 -0.132 1.827 1.00 98.00 285 SER A CA 1
ATOM 2180 C C . SER A 1 285 ? 10.869 -0.173 3.339 1.00 98.00 285 SER A C 1
ATOM 2182 O O . SER A 1 285 ? 10.057 -0.959 3.804 1.00 98.00 285 SER A O 1
ATOM 2184 N N . ASP A 1 286 ? 11.501 0.723 4.091 1.00 97.44 286 ASP A N 1
ATOM 2185 C CA . ASP A 1 286 ? 11.375 0.878 5.542 1.00 97.44 286 ASP A CA 1
ATOM 2186 C C . ASP A 1 286 ? 9.952 1.231 6.016 1.00 97.44 286 ASP A C 1
ATOM 2188 O O . ASP A 1 286 ? 9.597 0.963 7.159 1.00 97.44 286 ASP A O 1
ATOM 2192 N N . LEU A 1 287 ? 9.119 1.808 5.147 1.00 96.94 287 LEU A N 1
ATOM 2193 C CA . LEU A 1 287 ? 7.720 2.118 5.449 1.00 96.94 287 LEU A CA 1
ATOM 2194 C C . LEU A 1 287 ? 6.768 1.351 4.539 1.00 96.94 287 LEU A C 1
ATOM 2196 O O . LEU A 1 287 ? 5.923 0.597 5.010 1.00 96.94 287 LEU A O 1
ATOM 2200 N N . GLY A 1 288 ? 6.887 1.552 3.230 1.00 97.06 288 GLY A N 1
ATOM 2201 C CA . GLY A 1 288 ? 5.966 0.996 2.250 1.00 97.06 288 GLY A CA 1
ATOM 2202 C C . GLY A 1 288 ? 6.019 -0.510 2.188 1.00 97.06 288 GLY A C 1
ATOM 2203 O O . GLY A 1 288 ? 4.986 -1.160 2.318 1.00 97.06 288 GLY A O 1
ATOM 2204 N N . LEU A 1 289 ? 7.217 -1.060 1.977 1.00 98.38 289 LEU A N 1
ATOM 2205 C CA . LEU A 1 289 ? 7.368 -2.503 1.831 1.00 98.38 289 LEU A CA 1
ATOM 2206 C C . LEU A 1 289 ? 7.079 -3.207 3.156 1.00 98.38 289 LEU A C 1
ATOM 2208 O O . LEU A 1 289 ? 6.377 -4.207 3.145 1.00 98.38 289 LEU A O 1
ATOM 2212 N N . GLU A 1 290 ? 7.554 -2.670 4.283 1.00 98.44 290 GLU A N 1
ATOM 2213 C CA . GLU A 1 290 ? 7.234 -3.197 5.616 1.00 98.44 290 GLU A CA 1
ATOM 2214 C C . GLU A 1 290 ? 5.720 -3.369 5.794 1.00 98.44 290 GLU A C 1
ATOM 2216 O O . GLU A 1 290 ? 5.242 -4.479 6.031 1.00 98.44 290 GLU A O 1
ATOM 2221 N N . LYS A 1 291 ? 4.946 -2.309 5.545 1.00 98.38 291 LYS A N 1
ATOM 2222 C CA . LYS A 1 291 ? 3.484 -2.344 5.670 1.00 98.38 291 LYS A CA 1
ATOM 2223 C C . LYS A 1 291 ? 2.821 -3.189 4.586 1.00 98.38 291 LYS A C 1
ATOM 2225 O O . LYS A 1 291 ? 1.816 -3.852 4.842 1.00 98.38 291 LYS A O 1
ATOM 2230 N N . PHE A 1 292 ? 3.366 -3.203 3.373 1.00 98.31 292 PHE A N 1
ATOM 2231 C CA . PHE A 1 292 ? 2.885 -4.080 2.311 1.00 98.31 292 PHE A CA 1
ATOM 2232 C C . PHE A 1 292 ? 2.996 -5.546 2.740 1.00 98.31 292 PHE A C 1
ATOM 2234 O O . PHE A 1 292 ? 2.020 -6.277 2.616 1.00 98.31 292 PHE A O 1
ATOM 2241 N N . MET A 1 293 ? 4.133 -5.960 3.300 1.00 98.31 293 MET A N 1
ATOM 2242 C CA . MET A 1 293 ? 4.368 -7.339 3.727 1.00 98.31 293 MET A CA 1
ATOM 2243 C C . MET A 1 293 ? 3.582 -7.681 5.002 1.00 98.31 293 MET A C 1
ATOM 2245 O O . MET A 1 293 ? 2.771 -8.605 5.000 1.00 98.31 293 MET A O 1
ATOM 2249 N N . ASN A 1 294 ? 3.763 -6.914 6.080 1.00 98.19 294 ASN A N 1
ATOM 2250 C CA . ASN A 1 294 ? 3.238 -7.267 7.404 1.00 98.19 294 ASN A CA 1
ATOM 2251 C C . ASN A 1 294 ? 1.763 -6.884 7.619 1.00 98.19 294 ASN A C 1
ATOM 2253 O O . ASN A 1 294 ? 1.161 -7.341 8.586 1.00 98.19 294 ASN A O 1
ATOM 2257 N N . ILE A 1 295 ? 1.163 -6.081 6.729 1.00 98.19 295 ILE A N 1
ATOM 2258 C CA . ILE A 1 295 ? -0.260 -5.700 6.801 1.00 98.19 295 ILE A CA 1
ATOM 2259 C C . ILE A 1 295 ? -1.022 -6.238 5.592 1.00 98.19 295 ILE A C 1
ATOM 2261 O O . ILE A 1 295 ? -1.927 -7.058 5.743 1.00 98.19 295 ILE A O 1
ATOM 2265 N N . LYS A 1 296 ? -0.675 -5.799 4.375 1.00 97.94 296 LYS A N 1
ATOM 2266 C CA . LYS A 1 296 ? -1.467 -6.131 3.178 1.00 97.94 296 LYS A CA 1
ATOM 2267 C C . LYS A 1 296 ? -1.319 -7.601 2.773 1.00 97.94 296 LYS A C 1
ATOM 2269 O O . LYS A 1 296 ? -2.326 -8.278 2.597 1.00 97.94 296 LYS A O 1
ATOM 2274 N N . MET A 1 297 ? -0.091 -8.093 2.624 1.00 96.88 297 MET A N 1
ATOM 2275 C CA . MET A 1 297 ? 0.194 -9.487 2.266 1.00 96.88 297 MET A CA 1
ATOM 2276 C C . MET A 1 297 ? -0.196 -10.445 3.388 1.00 96.88 297 MET A C 1
ATOM 2278 O O . MET A 1 297 ? -0.794 -11.478 3.105 1.00 96.88 297 MET A O 1
ATOM 2282 N N . ALA A 1 298 ? 0.033 -10.063 4.649 1.00 96.75 298 ALA A N 1
ATOM 2283 C CA . ALA A 1 298 ? -0.457 -10.805 5.808 1.00 96.75 298 ALA A CA 1
ATOM 2284 C C . ALA A 1 298 ? -1.995 -10.938 5.814 1.00 96.75 298 ALA A C 1
ATOM 2286 O O . ALA A 1 298 ? -2.514 -12.027 6.030 1.00 96.75 298 ALA A O 1
ATOM 2287 N N . SER A 1 299 ? -2.734 -9.862 5.509 1.00 95.44 299 SER A N 1
ATOM 2288 C CA . SER A 1 299 ? -4.202 -9.896 5.364 1.00 95.44 299 SER A CA 1
ATOM 2289 C C . SER A 1 299 ? -4.663 -10.735 4.165 1.00 95.44 299 SER A C 1
ATOM 2291 O O . SER A 1 299 ? -5.699 -11.396 4.224 1.00 95.44 299 SER A O 1
ATOM 2293 N N . LEU A 1 300 ? -3.898 -10.720 3.069 1.00 92.75 300 LEU A N 1
ATOM 2294 C CA . LEU A 1 300 ? -4.167 -11.510 1.864 1.00 92.75 300 LEU A CA 1
ATOM 2295 C C . LEU A 1 300 ? -3.768 -12.984 1.982 1.00 92.75 300 LEU A C 1
ATOM 2297 O O . LEU A 1 300 ? -4.205 -13.779 1.153 1.00 92.75 300 LEU A O 1
ATOM 2301 N N . ASN A 1 301 ? -2.934 -13.330 2.965 1.00 92.69 301 ASN A N 1
ATOM 2302 C CA . ASN A 1 301 ? -2.215 -14.599 3.024 1.00 92.69 301 ASN A CA 1
ATOM 2303 C C . ASN A 1 301 ? -1.528 -14.934 1.682 1.00 92.69 301 ASN A C 1
ATOM 2305 O O . ASN A 1 301 ? -1.687 -16.024 1.132 1.00 92.69 301 ASN A O 1
ATOM 2309 N N . LEU A 1 302 ? -0.820 -13.950 1.115 1.00 92.19 302 LEU A N 1
ATOM 2310 C CA . LEU A 1 302 ? -0.189 -14.039 -0.203 1.00 92.19 302 LEU A CA 1
ATOM 2311 C C . LEU A 1 302 ? 1.290 -13.649 -0.125 1.00 92.19 302 LEU A C 1
ATOM 2313 O O . LEU A 1 302 ? 1.644 -12.680 0.539 1.00 92.19 302 LEU A O 1
ATOM 2317 N N . LYS A 1 303 ? 2.153 -14.371 -0.844 1.00 93.94 303 LYS A N 1
ATOM 2318 C CA . LYS A 1 303 ? 3.578 -14.050 -1.005 1.00 93.94 303 LYS A CA 1
ATOM 2319 C C . LYS A 1 303 ? 3.796 -13.371 -2.367 1.00 93.94 303 LYS A C 1
ATOM 2321 O O . LYS A 1 303 ? 3.361 -13.937 -3.366 1.00 93.94 303 LYS A O 1
ATOM 2326 N N . PRO A 1 304 ? 4.458 -12.200 -2.444 1.00 96.19 304 PRO A N 1
ATOM 2327 C CA . PRO A 1 304 ? 4.917 -11.673 -3.725 1.00 96.19 304 PRO A CA 1
ATOM 2328 C C . PRO A 1 304 ? 6.045 -12.542 -4.298 1.00 96.19 304 PRO A C 1
ATOM 2330 O O . PRO A 1 304 ? 6.892 -13.034 -3.552 1.00 96.19 304 PRO A O 1
ATOM 2333 N N . ASP A 1 305 ? 6.082 -12.703 -5.618 1.00 96.88 305 ASP A N 1
ATOM 2334 C CA . ASP A 1 305 ? 7.113 -13.469 -6.323 1.00 96.88 305 ASP A CA 1
ATOM 2335 C C . ASP A 1 305 ? 8.419 -12.676 -6.480 1.00 96.88 305 ASP A C 1
ATOM 2337 O O . ASP A 1 305 ? 9.501 -13.262 -6.495 1.00 96.88 305 ASP A O 1
ATOM 2341 N N . LEU A 1 306 ? 8.336 -11.344 -6.576 1.00 98.19 306 LEU A N 1
ATOM 2342 C CA . LEU A 1 306 ? 9.505 -10.479 -6.732 1.00 98.19 306 LEU A CA 1
ATOM 2343 C C . LEU A 1 306 ? 9.315 -9.119 -6.047 1.00 98.19 306 LEU A C 1
ATOM 2345 O O . LEU A 1 306 ? 8.258 -8.493 -6.143 1.00 98.19 306 LEU A O 1
ATOM 2349 N N . ILE A 1 307 ? 10.378 -8.624 -5.412 1.00 98.69 307 ILE A N 1
ATOM 2350 C CA . ILE A 1 307 ? 10.474 -7.249 -4.910 1.00 98.69 307 ILE A CA 1
ATOM 2351 C C . ILE A 1 307 ? 11.425 -6.447 -5.807 1.00 98.69 307 ILE A C 1
ATOM 2353 O O . ILE A 1 307 ? 12.599 -6.781 -5.942 1.00 98.69 307 ILE A O 1
ATOM 2357 N N . GLY A 1 308 ? 10.939 -5.357 -6.398 1.00 98.75 308 GLY A N 1
ATOM 2358 C CA . GLY A 1 308 ? 11.758 -4.397 -7.138 1.00 98.75 308 GLY A CA 1
ATOM 2359 C C . GLY A 1 308 ? 12.148 -3.207 -6.266 1.00 98.75 308 GLY A C 1
ATOM 2360 O O . GLY A 1 308 ? 11.280 -2.417 -5.894 1.00 98.75 308 GLY A O 1
ATOM 2361 N N . LEU A 1 309 ? 13.434 -3.044 -5.951 1.00 98.81 309 LEU A N 1
ATOM 2362 C CA . LEU A 1 309 ? 13.959 -1.890 -5.216 1.00 98.81 309 LEU A CA 1
ATOM 2363 C C . LEU A 1 309 ? 14.424 -0.807 -6.193 1.00 98.81 309 LEU A C 1
ATOM 2365 O O . LEU A 1 309 ? 15.452 -0.964 -6.845 1.00 98.81 309 LEU A O 1
ATOM 2369 N N . VAL A 1 310 ? 13.698 0.308 -6.272 1.00 98.62 310 VAL A N 1
ATOM 2370 C CA . VAL A 1 310 ? 14.106 1.453 -7.098 1.00 98.62 310 VAL A CA 1
ATOM 2371 C C . VAL A 1 310 ? 15.140 2.310 -6.369 1.00 98.62 310 VAL A C 1
ATOM 2373 O O . VAL A 1 310 ? 14.910 2.718 -5.224 1.00 98.62 310 VAL A O 1
ATOM 2376 N N . ILE A 1 311 ? 16.242 2.605 -7.058 1.00 98.06 311 ILE A N 1
ATOM 2377 C CA . ILE A 1 311 ? 17.300 3.527 -6.624 1.00 98.06 311 ILE A CA 1
ATOM 2378 C C . ILE A 1 311 ? 17.675 4.493 -7.755 1.00 98.06 311 ILE A C 1
ATOM 2380 O O . ILE A 1 311 ? 17.417 4.212 -8.925 1.00 98.06 311 ILE A O 1
ATOM 2384 N N . SER A 1 312 ? 18.326 5.605 -7.424 1.00 96.94 312 SER A N 1
ATOM 2385 C CA . SER A 1 312 ? 18.786 6.613 -8.382 1.00 96.94 312 SER A CA 1
ATOM 2386 C C . SER A 1 312 ? 20.031 7.316 -7.861 1.00 96.94 312 SER A C 1
ATOM 2388 O O . SER A 1 312 ? 20.197 7.498 -6.650 1.00 96.94 312 SER A O 1
ATOM 2390 N N . LEU A 1 313 ? 20.886 7.783 -8.775 1.00 96.06 313 LEU A N 1
ATOM 2391 C CA . LEU A 1 313 ? 22.082 8.546 -8.406 1.00 96.06 313 LEU A CA 1
ATOM 2392 C C . LEU A 1 313 ? 21.732 9.817 -7.628 1.00 96.06 313 LEU A C 1
ATOM 2394 O O . LEU A 1 313 ? 22.428 10.172 -6.682 1.00 96.06 313 LEU A O 1
ATOM 2398 N N . LYS A 1 314 ? 20.602 10.460 -7.946 1.00 94.62 314 LYS A N 1
ATOM 2399 C CA . LYS A 1 314 ? 20.139 11.661 -7.241 1.00 94.62 314 LYS A CA 1
ATOM 2400 C C . LYS A 1 314 ? 19.799 11.400 -5.769 1.00 94.62 314 LYS A C 1
ATOM 2402 O O . LYS A 1 314 ? 20.147 12.214 -4.915 1.00 94.62 314 LYS A O 1
ATOM 2407 N N . SER A 1 315 ? 19.122 10.294 -5.455 1.00 95.56 315 SER A N 1
ATOM 2408 C CA . SER A 1 315 ? 18.843 9.921 -4.059 1.00 95.56 315 SER A CA 1
ATOM 2409 C C . SER A 1 315 ? 20.094 9.430 -3.337 1.00 95.56 315 SER A C 1
ATOM 2411 O O . SER A 1 315 ? 20.291 9.754 -2.168 1.00 95.56 315 SER A O 1
ATOM 2413 N N . ILE A 1 316 ? 20.989 8.728 -4.033 1.00 96.94 316 ILE A N 1
ATOM 2414 C CA . ILE A 1 316 ? 22.290 8.331 -3.483 1.00 96.94 316 ILE A CA 1
ATOM 2415 C C . ILE A 1 316 ? 23.126 9.568 -3.122 1.00 96.94 316 ILE A C 1
ATOM 2417 O O . ILE A 1 316 ? 23.624 9.650 -2.002 1.00 96.94 316 ILE A O 1
ATOM 2421 N N . ALA A 1 317 ? 23.208 10.569 -4.000 1.00 95.81 317 ALA A N 1
ATOM 2422 C CA . ALA A 1 317 ? 23.874 11.844 -3.726 1.00 95.81 317 ALA A CA 1
ATOM 2423 C C . ALA A 1 317 ? 23.244 12.591 -2.540 1.00 95.81 317 ALA A C 1
ATOM 2425 O O . ALA A 1 317 ? 23.951 13.100 -1.670 1.00 95.81 317 ALA A O 1
ATOM 2426 N N . TYR A 1 318 ? 21.908 12.595 -2.449 1.00 95.56 318 TYR A N 1
ATOM 2427 C CA . TYR A 1 318 ? 21.196 13.169 -1.304 1.00 95.56 318 TYR A CA 1
ATOM 2428 C C . TYR A 1 318 ? 21.619 12.517 0.019 1.00 95.56 318 TYR A C 1
ATOM 2430 O O . TYR A 1 318 ? 21.904 13.221 0.986 1.00 95.56 318 TYR A O 1
ATOM 2438 N N . HIS A 1 319 ? 21.729 11.187 0.056 1.00 96.75 319 HIS A N 1
ATOM 2439 C CA . HIS A 1 319 ? 22.188 10.471 1.245 1.00 96.75 319 HIS A CA 1
ATOM 2440 C C . HIS A 1 319 ? 23.687 10.606 1.511 1.00 96.75 319 HIS A C 1
ATOM 2442 O O . HIS A 1 319 ? 24.093 10.606 2.671 1.00 96.75 319 HIS A O 1
ATOM 2448 N N . ALA A 1 320 ? 24.505 10.771 0.474 1.00 95.81 320 ALA A N 1
ATOM 2449 C CA . ALA A 1 320 ? 25.921 11.083 0.628 1.00 95.81 320 ALA A CA 1
ATOM 2450 C C . ALA A 1 320 ? 26.151 12.484 1.223 1.00 95.81 320 ALA A C 1
ATOM 2452 O O . ALA A 1 320 ? 27.200 12.727 1.807 1.00 95.81 320 ALA A O 1
ATOM 2453 N N . GLN A 1 321 ? 25.178 13.398 1.091 1.00 92.56 321 GLN A N 1
ATOM 2454 C CA . GLN A 1 321 ? 25.299 14.817 1.459 1.00 92.56 321 GLN A CA 1
ATOM 2455 C C . GLN A 1 321 ? 26.443 15.542 0.729 1.00 92.56 321 GLN A C 1
ATOM 2457 O O . GLN A 1 321 ? 26.928 16.578 1.180 1.00 92.56 321 GLN A O 1
ATOM 2462 N N . THR A 1 322 ? 26.863 15.015 -0.419 1.00 85.69 322 THR A N 1
ATOM 2463 C CA . THR A 1 322 ? 27.907 15.586 -1.267 1.00 85.69 322 THR A CA 1
ATOM 2464 C C . THR A 1 322 ? 27.680 15.179 -2.721 1.00 85.69 322 THR A C 1
ATOM 2466 O O . THR A 1 322 ? 27.101 14.129 -2.992 1.00 85.69 322 THR A O 1
ATOM 2469 N N . ASN A 1 323 ? 28.149 16.017 -3.645 1.00 76.31 323 ASN A N 1
ATOM 2470 C CA . ASN A 1 323 ? 28.252 15.705 -5.075 1.00 76.31 323 ASN A CA 1
ATOM 2471 C C . ASN A 1 323 ? 29.723 15.570 -5.512 1.00 76.31 323 ASN A C 1
ATOM 2473 O O . ASN A 1 323 ? 30.025 15.603 -6.703 1.00 76.31 323 ASN A O 1
ATOM 2477 N N . GLU A 1 324 ? 30.657 15.510 -4.560 1.00 82.00 324 GLU A N 1
ATOM 2478 C CA . GLU A 1 324 ? 32.079 15.331 -4.846 1.00 82.00 324 GLU A CA 1
ATOM 2479 C C . GLU A 1 324 ? 32.382 13.901 -5.318 1.00 82.00 324 GLU A C 1
ATOM 2481 O O . GLU A 1 324 ? 31.522 13.015 -5.297 1.00 82.00 324 GLU A O 1
ATOM 2486 N N . LYS A 1 325 ? 33.629 13.660 -5.742 1.00 81.25 325 LYS A N 1
ATOM 2487 C CA . LYS A 1 325 ? 34.086 12.312 -6.105 1.00 81.25 325 LYS A CA 1
ATOM 2488 C C . LYS A 1 325 ? 33.758 11.316 -4.984 1.00 81.25 325 LYS A C 1
ATOM 2490 O O . LYS A 1 325 ? 33.871 11.634 -3.805 1.00 81.25 325 LYS A O 1
ATOM 2495 N N . ASP A 1 326 ? 33.354 10.111 -5.379 1.00 89.25 326 ASP A N 1
ATOM 2496 C CA . ASP A 1 326 ? 32.944 9.004 -4.502 1.00 89.25 326 ASP A CA 1
ATOM 2497 C C . ASP A 1 326 ? 31.593 9.155 -3.770 1.00 89.25 326 ASP A C 1
ATOM 2499 O O . ASP A 1 326 ? 31.269 8.296 -2.943 1.00 89.25 326 ASP A O 1
ATOM 2503 N N . TYR A 1 327 ? 30.749 10.150 -4.092 1.00 96.19 327 TYR A N 1
ATOM 2504 C CA . TYR A 1 327 ? 29.402 10.252 -3.495 1.00 96.19 327 TYR A CA 1
ATOM 2505 C C . TYR A 1 327 ? 28.581 8.962 -3.660 1.00 96.19 327 TYR A C 1
ATOM 2507 O O . TYR A 1 327 ? 27.852 8.574 -2.746 1.00 96.19 327 TYR A O 1
ATOM 2515 N N . VAL A 1 328 ? 28.743 8.254 -4.787 1.00 97.44 328 VAL A N 1
ATOM 2516 C CA . VAL A 1 328 ? 28.060 6.980 -5.051 1.00 97.44 328 VAL A CA 1
ATOM 2517 C C . VAL A 1 328 ? 28.387 5.961 -3.961 1.00 97.44 328 VAL A C 1
ATOM 2519 O O . VAL A 1 328 ? 27.478 5.390 -3.366 1.00 97.44 328 VAL A O 1
ATOM 2522 N N . LYS A 1 329 ? 29.674 5.789 -3.631 1.00 96.12 329 LYS A N 1
ATOM 2523 C CA . LYS A 1 329 ? 30.134 4.857 -2.588 1.00 96.12 329 LYS A CA 1
ATOM 2524 C C . LYS A 1 329 ? 29.631 5.264 -1.206 1.00 96.12 329 LYS A C 1
ATOM 2526 O O . LYS A 1 329 ? 29.245 4.404 -0.420 1.00 96.12 329 LYS A O 1
ATOM 2531 N N . GLN A 1 330 ? 29.618 6.564 -0.915 1.00 95.25 330 GLN A N 1
ATOM 2532 C CA . GLN A 1 330 ? 29.163 7.083 0.374 1.00 95.25 330 GLN A CA 1
ATOM 2533 C C . GLN A 1 330 ? 27.657 6.856 0.567 1.00 95.25 330 GLN A C 1
ATOM 2535 O O . GLN A 1 330 ? 27.246 6.289 1.578 1.00 95.25 330 GLN A O 1
ATOM 2540 N N . GLY A 1 331 ? 26.831 7.243 -0.408 1.00 96.88 331 GLY A N 1
ATOM 2541 C CA . GLY A 1 331 ? 25.372 7.115 -0.342 1.00 96.88 331 GLY A CA 1
ATOM 2542 C C . GLY A 1 331 ? 24.849 5.687 -0.533 1.00 96.88 331 GLY A C 1
ATOM 2543 O O . GLY A 1 331 ? 23.714 5.392 -0.154 1.00 96.88 331 GLY A O 1
ATOM 2544 N N . PHE A 1 332 ? 25.666 4.774 -1.074 1.00 97.81 332 PHE A N 1
ATOM 2545 C CA . PHE A 1 332 ? 25.297 3.367 -1.263 1.00 97.81 332 PHE A CA 1
ATOM 2546 C C . PHE A 1 332 ? 24.953 2.650 0.052 1.00 97.81 332 PHE A C 1
ATOM 2548 O O . PHE A 1 332 ? 24.197 1.678 0.053 1.00 97.81 332 PHE A O 1
ATOM 2555 N N . ALA A 1 333 ? 25.434 3.148 1.195 1.00 97.31 333 ALA A N 1
ATOM 2556 C CA . ALA A 1 333 ? 25.102 2.574 2.493 1.00 97.31 333 ALA A CA 1
ATOM 2557 C C . ALA A 1 333 ? 23.584 2.578 2.779 1.00 97.31 333 ALA A C 1
ATOM 2559 O O . ALA A 1 333 ? 23.090 1.627 3.385 1.00 97.31 333 ALA A O 1
ATOM 2560 N N . ASN A 1 334 ? 22.822 3.567 2.294 1.00 98.12 334 ASN A N 1
ATOM 2561 C CA . ASN A 1 334 ? 21.359 3.563 2.389 1.00 98.12 334 ASN A CA 1
ATOM 2562 C C . ASN A 1 334 ? 20.740 2.441 1.544 1.00 98.12 334 ASN A C 1
ATOM 2564 O O . ASN A 1 334 ? 19.864 1.718 2.015 1.00 98.12 334 ASN A O 1
ATOM 2568 N N . VAL A 1 335 ? 21.242 2.241 0.319 1.00 98.50 335 VAL A N 1
ATOM 2569 C CA . VAL A 1 335 ? 20.810 1.145 -0.564 1.00 98.50 335 VAL A CA 1
ATOM 2570 C C . VAL A 1 335 ? 21.007 -0.202 0.135 1.00 98.50 335 VAL A C 1
ATOM 2572 O O . VAL A 1 335 ? 20.088 -1.024 0.168 1.00 98.50 335 VAL A O 1
ATOM 2575 N N . LEU A 1 336 ? 22.157 -0.398 0.789 1.00 98.19 336 LEU A N 1
ATOM 2576 C CA . LEU A 1 336 ? 22.436 -1.600 1.578 1.00 98.19 336 LEU A CA 1
ATOM 2577 C C . LEU A 1 336 ? 21.474 -1.784 2.760 1.00 98.19 336 LEU A C 1
ATOM 2579 O O . LEU A 1 336 ? 21.074 -2.919 3.024 1.00 98.19 336 LEU A O 1
ATOM 2583 N N . CYS A 1 337 ? 21.048 -0.716 3.446 1.00 98.12 337 CYS A N 1
ATOM 2584 C CA . CYS A 1 337 ? 20.017 -0.818 4.488 1.00 98.12 337 CYS A CA 1
ATOM 2585 C C . CYS A 1 337 ? 18.722 -1.421 3.934 1.00 98.12 337 CYS A C 1
ATOM 2587 O O . CYS A 1 337 ? 18.189 -2.378 4.498 1.00 98.12 337 CYS A O 1
ATOM 2589 N N . HIS A 1 338 ? 18.249 -0.914 2.795 1.00 98.56 338 HIS A N 1
ATOM 2590 C CA . HIS A 1 338 ? 17.020 -1.403 2.176 1.00 98.56 338 HIS A CA 1
ATOM 2591 C C . HIS A 1 338 ? 17.151 -2.831 1.644 1.00 98.56 338 HIS A C 1
ATOM 2593 O O . HIS A 1 338 ? 16.217 -3.615 1.805 1.00 98.56 338 HIS A O 1
ATOM 2599 N N . ILE A 1 339 ? 18.300 -3.197 1.067 1.00 98.50 339 ILE A N 1
ATOM 2600 C CA . ILE A 1 339 ? 18.583 -4.575 0.639 1.00 98.50 339 ILE A CA 1
ATOM 2601 C C . ILE A 1 339 ? 18.573 -5.525 1.842 1.00 98.50 339 ILE A C 1
ATOM 2603 O O . ILE A 1 339 ? 17.946 -6.583 1.792 1.00 98.50 339 ILE A O 1
ATOM 2607 N N . ASN A 1 340 ? 19.222 -5.146 2.946 1.00 97.62 340 ASN A N 1
ATOM 2608 C CA . ASN A 1 340 ? 19.253 -5.953 4.166 1.00 97.62 340 ASN A CA 1
ATOM 2609 C C . ASN A 1 340 ? 17.861 -6.131 4.780 1.00 97.62 340 ASN A C 1
ATOM 2611 O O . ASN A 1 340 ? 17.563 -7.214 5.285 1.00 97.62 340 ASN A O 1
ATOM 2615 N N . HIS A 1 341 ? 17.008 -5.106 4.705 1.00 98.06 341 HIS A N 1
ATOM 2616 C CA . HIS A 1 341 ? 15.601 -5.204 5.084 1.00 98.06 341 HIS A CA 1
ATOM 2617 C C . HIS A 1 341 ? 14.832 -6.166 4.161 1.00 98.06 341 HIS A C 1
ATOM 2619 O O . HIS A 1 341 ? 14.176 -7.081 4.651 1.00 98.06 341 HIS A O 1
ATOM 2625 N N . ILE A 1 342 ? 14.945 -6.022 2.836 1.00 98.25 342 ILE A N 1
ATOM 2626 C CA . ILE A 1 342 ? 14.248 -6.884 1.863 1.00 98.25 342 ILE A CA 1
ATOM 2627 C C . ILE A 1 342 ? 14.592 -8.363 2.079 1.00 98.25 342 ILE A C 1
ATOM 2629 O O . ILE A 1 342 ? 13.699 -9.212 2.109 1.00 98.25 342 ILE A O 1
ATOM 2633 N N . LYS A 1 343 ? 15.875 -8.667 2.316 1.00 96.94 343 LYS A N 1
ATOM 2634 C CA . LYS A 1 343 ? 16.359 -10.030 2.582 1.00 96.94 343 LYS A CA 1
ATOM 2635 C C . LYS A 1 343 ? 15.682 -10.698 3.789 1.00 96.94 343 LYS A C 1
ATOM 2637 O O . LYS A 1 343 ? 15.702 -11.922 3.871 1.00 96.94 343 LYS A O 1
ATOM 2642 N N . LYS A 1 344 ? 15.058 -9.949 4.711 1.00 97.12 344 LYS A N 1
ATOM 2643 C CA . LYS A 1 344 ? 14.356 -10.518 5.879 1.00 97.12 344 LYS A CA 1
ATOM 2644 C C . LYS A 1 344 ? 13.116 -11.335 5.513 1.00 97.12 344 LYS A C 1
ATOM 2646 O O . LYS A 1 344 ? 12.755 -12.211 6.293 1.00 97.12 344 LYS A O 1
ATOM 2651 N N . TYR A 1 345 ? 12.501 -11.073 4.357 1.00 97.31 345 TYR A N 1
ATOM 2652 C CA . TYR A 1 345 ? 11.237 -11.700 3.956 1.00 97.31 345 TYR A CA 1
ATOM 2653 C C . TYR A 1 345 ? 11.387 -13.029 3.207 1.00 97.31 345 TYR A C 1
ATOM 2655 O O . TYR A 1 345 ? 10.379 -13.686 2.959 1.00 97.31 345 TYR A O 1
ATOM 2663 N N . ASN A 1 346 ? 12.606 -13.438 2.834 1.00 95.62 346 ASN A N 1
ATOM 2664 C CA . ASN A 1 346 ? 12.855 -14.598 1.962 1.00 95.62 346 ASN A CA 1
ATOM 2665 C C . ASN A 1 346 ? 12.130 -14.527 0.598 1.00 95.62 346 ASN A C 1
ATOM 2667 O O . ASN A 1 346 ? 11.664 -15.532 0.057 1.00 95.62 346 ASN A O 1
ATOM 2671 N N . VAL A 1 347 ? 12.035 -13.328 0.022 1.00 96.31 347 VAL A N 1
ATOM 2672 C CA . VAL A 1 347 ? 11.469 -13.098 -1.314 1.00 96.31 347 VAL A CA 1
ATOM 2673 C C . VAL A 1 347 ? 12.590 -12.696 -2.269 1.00 96.31 347 VAL A C 1
ATOM 2675 O O . VAL A 1 347 ? 13.496 -11.953 -1.887 1.00 96.31 347 VAL A O 1
ATOM 2678 N N . SER A 1 348 ? 12.532 -13.194 -3.505 1.00 97.19 348 SER A N 1
ATOM 2679 C CA . SER A 1 348 ? 13.464 -12.804 -4.564 1.00 97.19 348 SER A CA 1
ATOM 2680 C C . SER A 1 348 ? 13.372 -11.297 -4.811 1.00 97.19 348 SER A C 1
ATOM 2682 O O . SER A 1 348 ? 12.293 -10.707 -4.718 1.00 97.19 348 SER A O 1
ATOM 2684 N N . PHE A 1 349 ? 14.485 -10.644 -5.134 1.00 98.19 349 PHE A N 1
ATOM 2685 C CA . PHE A 1 349 ? 14.477 -9.205 -5.380 1.00 98.19 349 PHE A CA 1
ATOM 2686 C C . PHE A 1 349 ? 15.470 -8.789 -6.460 1.00 98.19 349 PHE A C 1
ATOM 2688 O O . PHE A 1 349 ? 16.412 -9.514 -6.768 1.00 98.19 349 PHE A O 1
ATOM 2695 N N . ILE A 1 350 ? 15.237 -7.605 -7.020 1.00 98.69 350 ILE A N 1
ATOM 2696 C CA . ILE A 1 350 ? 16.085 -6.953 -8.018 1.00 98.69 350 ILE A CA 1
ATOM 2697 C C . ILE A 1 350 ? 16.176 -5.459 -7.720 1.00 98.69 350 ILE A C 1
ATOM 2699 O O . ILE A 1 350 ? 15.214 -4.846 -7.249 1.00 98.69 350 ILE A O 1
ATOM 2703 N N . VAL A 1 351 ? 17.328 -4.862 -8.010 1.00 98.88 351 VAL A N 1
ATOM 2704 C CA . VAL A 1 351 ? 17.521 -3.412 -7.950 1.00 98.88 351 VAL A CA 1
ATOM 2705 C C . VAL A 1 351 ? 17.253 -2.786 -9.318 1.00 98.88 351 VAL A C 1
ATOM 2707 O O . VAL A 1 351 ? 17.903 -3.114 -10.306 1.00 98.88 351 VAL A O 1
ATOM 2710 N N . TYR A 1 352 ? 16.314 -1.848 -9.386 1.00 98.75 352 TYR A N 1
ATOM 2711 C CA . TYR A 1 352 ? 16.060 -1.054 -10.585 1.00 98.75 352 TYR A CA 1
ATOM 2712 C C . TYR A 1 352 ? 16.710 0.322 -10.447 1.00 98.75 352 TYR A C 1
ATOM 2714 O O . TYR A 1 352 ? 16.265 1.147 -9.648 1.00 98.75 352 TYR A O 1
ATOM 2722 N N . ILE A 1 353 ? 17.742 0.587 -11.247 1.00 98.56 353 ILE A N 1
ATOM 2723 C CA . ILE A 1 353 ? 18.417 1.888 -11.282 1.00 98.56 353 ILE A CA 1
ATOM 2724 C C . ILE A 1 353 ? 17.604 2.809 -12.192 1.00 98.56 353 ILE A C 1
ATOM 2726 O O . ILE A 1 353 ? 17.612 2.643 -13.409 1.00 98.56 353 ILE A O 1
ATOM 2730 N N . ASN A 1 354 ? 16.863 3.757 -11.625 1.00 97.50 354 ASN A N 1
ATOM 2731 C CA . ASN A 1 354 ? 16.107 4.744 -12.389 1.00 97.50 354 ASN A CA 1
ATOM 2732 C C . ASN A 1 354 ? 17.056 5.808 -12.954 1.00 97.50 354 ASN A C 1
ATOM 2734 O O . ASN A 1 354 ? 17.527 6.672 -12.213 1.00 97.50 354 ASN A O 1
ATOM 2738 N N . VAL A 1 355 ? 17.336 5.728 -14.258 1.00 97.62 355 VAL A N 1
ATOM 2739 C CA . VAL A 1 355 ? 18.353 6.555 -14.917 1.00 97.62 355 VAL A CA 1
ATOM 2740 C C . VAL A 1 355 ? 17.760 7.877 -15.391 1.00 97.62 355 VAL A C 1
ATOM 2742 O O . VAL A 1 355 ? 16.854 7.908 -16.230 1.00 97.62 355 VAL A O 1
ATOM 2745 N N . ASN A 1 356 ? 18.333 8.988 -14.933 1.00 94.94 356 ASN A N 1
ATOM 2746 C CA . ASN A 1 356 ? 18.085 10.302 -15.507 1.00 94.94 356 ASN A CA 1
ATOM 2747 C C . ASN A 1 356 ? 19.075 10.585 -16.639 1.00 94.94 356 ASN A C 1
ATOM 2749 O O . ASN A 1 356 ? 20.183 11.069 -16.432 1.00 94.94 356 ASN A O 1
ATOM 2753 N N . THR A 1 357 ? 18.622 10.376 -17.870 1.00 95.00 357 THR A N 1
ATOM 2754 C CA . THR A 1 357 ? 19.442 10.509 -19.084 1.00 95.00 357 THR A CA 1
ATOM 2755 C C . THR A 1 357 ? 19.970 11.920 -19.353 1.00 95.00 357 THR A C 1
ATOM 2757 O O . THR A 1 357 ? 20.774 12.089 -20.262 1.00 95.00 357 THR A O 1
ATOM 2760 N N . ASN A 1 358 ? 19.494 12.931 -18.620 1.00 93.94 358 ASN A N 1
ATOM 2761 C CA . ASN A 1 358 ? 19.940 14.316 -18.770 1.00 93.94 358 ASN A CA 1
ATOM 2762 C C . ASN A 1 358 ? 21.044 14.704 -17.779 1.00 93.94 358 ASN A C 1
ATOM 2764 O O . ASN A 1 358 ? 21.716 15.706 -18.006 1.00 93.94 358 ASN A O 1
ATOM 2768 N N . THR A 1 359 ? 21.185 13.985 -16.660 1.00 92.88 359 THR A N 1
ATOM 2769 C CA . THR A 1 359 ? 22.085 14.388 -15.562 1.00 92.88 359 THR A CA 1
ATOM 2770 C C . THR A 1 359 ? 23.011 13.289 -15.078 1.00 92.88 359 THR A C 1
ATOM 2772 O O . THR A 1 359 ? 24.064 13.604 -14.537 1.00 92.88 359 THR A O 1
ATOM 2775 N N . ASP A 1 360 ? 22.623 12.027 -15.226 1.00 95.44 360 ASP A N 1
ATOM 2776 C CA . ASP A 1 360 ? 23.395 10.906 -14.706 1.00 95.44 360 ASP A CA 1
ATOM 2777 C C . ASP A 1 360 ? 24.604 10.650 -15.610 1.00 95.44 360 ASP A C 1
ATOM 2779 O O . ASP A 1 360 ? 24.471 10.567 -16.834 1.00 95.44 360 ASP A O 1
ATOM 2783 N N . SER A 1 361 ? 25.789 10.540 -15.008 1.00 94.94 361 SER A N 1
ATOM 2784 C CA . SER A 1 361 ? 27.011 10.204 -15.733 1.00 94.94 361 SER A CA 1
ATOM 2785 C C . SER A 1 361 ? 27.146 8.685 -15.877 1.00 94.94 361 SER A C 1
ATOM 2787 O O . SER A 1 361 ? 26.815 7.927 -14.964 1.00 94.94 361 SER A O 1
ATOM 2789 N N . GLU A 1 362 ? 27.658 8.216 -17.018 1.00 96.62 362 GLU A N 1
ATOM 2790 C CA . GLU A 1 362 ? 27.917 6.781 -17.216 1.00 96.62 362 GLU A CA 1
ATOM 2791 C C . GLU A 1 362 ? 28.987 6.244 -16.249 1.00 96.62 362 GLU A C 1
ATOM 2793 O O . GLU A 1 362 ? 28.906 5.092 -15.835 1.00 96.62 362 GLU A O 1
ATOM 2798 N N . GLU A 1 363 ? 29.953 7.072 -15.832 1.00 96.44 363 GLU A N 1
ATOM 2799 C CA . GLU A 1 363 ? 30.971 6.700 -14.836 1.00 96.44 363 GLU A CA 1
ATOM 2800 C C . GLU A 1 363 ? 30.349 6.400 -13.462 1.00 96.44 363 GLU A C 1
ATOM 2802 O O . GLU A 1 363 ? 30.669 5.383 -12.836 1.00 96.44 363 GLU A O 1
ATOM 2807 N N . ASP A 1 364 ? 29.421 7.245 -13.006 1.00 96.69 364 ASP A N 1
ATOM 2808 C CA . ASP A 1 364 ? 28.725 7.040 -11.734 1.00 96.69 364 ASP A CA 1
ATOM 2809 C C . ASP A 1 364 ? 27.791 5.827 -11.791 1.00 96.69 364 ASP A C 1
ATOM 2811 O O . ASP A 1 364 ? 27.722 5.059 -10.829 1.00 96.69 364 ASP A O 1
ATOM 2815 N N . LEU A 1 365 ? 27.101 5.620 -12.922 1.00 98.06 365 LEU A N 1
ATOM 2816 C CA . LEU A 1 365 ? 26.257 4.441 -13.133 1.00 98.06 365 LEU A CA 1
ATOM 2817 C C . LEU A 1 365 ? 27.086 3.152 -13.072 1.00 98.06 365 LEU A C 1
ATOM 2819 O O . LEU A 1 365 ? 26.735 2.250 -12.317 1.00 98.06 365 LEU A O 1
ATOM 2823 N N . LEU A 1 366 ? 28.218 3.092 -13.779 1.00 98.12 366 LEU A N 1
ATOM 2824 C CA . LEU A 1 366 ? 29.123 1.938 -13.738 1.00 98.12 366 LEU A CA 1
ATOM 2825 C C . LEU A 1 366 ? 29.703 1.709 -12.336 1.00 98.12 366 LEU A C 1
ATOM 2827 O O . LEU A 1 366 ? 29.873 0.568 -11.909 1.00 98.12 366 LEU A O 1
ATOM 2831 N N . THR A 1 367 ? 29.988 2.782 -11.594 1.00 98.00 367 THR A N 1
ATOM 2832 C CA . THR A 1 367 ? 30.436 2.681 -10.198 1.00 98.00 367 THR A CA 1
ATOM 2833 C C . THR A 1 367 ? 29.352 2.070 -9.311 1.00 98.00 367 THR A C 1
ATOM 2835 O O . THR A 1 367 ? 29.651 1.207 -8.485 1.00 98.00 367 THR A O 1
ATOM 2838 N N . LEU A 1 368 ? 28.094 2.482 -9.484 1.00 98.31 368 LEU A N 1
ATOM 2839 C CA . LEU A 1 368 ? 26.958 1.930 -8.749 1.00 98.31 368 LEU A CA 1
ATOM 2840 C C . LEU A 1 368 ? 26.725 0.450 -9.080 1.00 98.31 368 LEU A C 1
ATOM 2842 O O . LEU A 1 368 ? 26.530 -0.355 -8.172 1.00 98.31 368 LEU A O 1
ATOM 2846 N N . GLU A 1 369 ? 26.772 0.088 -10.359 1.00 98.75 369 GLU A N 1
ATOM 2847 C CA . GLU A 1 369 ? 26.626 -1.296 -10.827 1.00 98.75 369 GLU A CA 1
ATOM 2848 C C . GLU A 1 369 ? 27.735 -2.187 -10.268 1.00 98.75 369 GLU A C 1
ATOM 2850 O O . GLU A 1 369 ? 27.447 -3.234 -9.694 1.00 98.75 369 GLU A O 1
ATOM 2855 N N . LYS A 1 370 ? 28.987 -1.713 -10.290 1.00 98.50 370 LYS A N 1
ATOM 2856 C CA . LYS A 1 370 ? 30.113 -2.424 -9.679 1.00 98.50 370 LYS A CA 1
ATOM 2857 C C . LYS A 1 370 ? 29.894 -2.679 -8.185 1.00 98.50 370 LYS A C 1
ATOM 2859 O O . LYS A 1 370 ? 30.167 -3.777 -7.710 1.00 98.50 370 LYS A O 1
ATOM 2864 N N . LEU A 1 371 ? 29.394 -1.693 -7.437 1.00 98.50 371 LEU A N 1
ATOM 2865 C CA . LEU A 1 371 ? 29.082 -1.873 -6.014 1.00 98.50 371 LEU A CA 1
ATOM 2866 C C . LEU A 1 371 ? 27.973 -2.912 -5.798 1.00 98.50 371 LEU A C 1
ATOM 2868 O O . LEU A 1 371 ? 28.042 -3.687 -4.843 1.00 98.50 371 LEU A O 1
ATOM 2872 N N . LEU A 1 372 ? 26.958 -2.945 -6.666 1.00 98.69 372 LEU A N 1
ATOM 2873 C CA . LEU A 1 372 ? 25.899 -3.957 -6.626 1.00 98.69 372 LEU A CA 1
ATOM 2874 C C . LEU A 1 372 ? 26.457 -5.355 -6.933 1.00 98.69 372 LEU A C 1
ATOM 2876 O O . LEU A 1 372 ? 26.156 -6.294 -6.194 1.00 98.69 372 LEU A O 1
ATOM 2880 N N . ASP A 1 373 ? 27.323 -5.480 -7.939 1.00 98.56 373 ASP A N 1
ATOM 2881 C CA . ASP A 1 373 ? 27.993 -6.733 -8.311 1.00 98.56 373 ASP A CA 1
ATOM 2882 C C . ASP A 1 373 ? 28.906 -7.263 -7.200 1.00 98.56 373 ASP A C 1
ATOM 2884 O O . ASP A 1 373 ? 28.860 -8.449 -6.869 1.00 98.56 373 ASP A O 1
ATOM 2888 N N . GLU A 1 374 ? 29.688 -6.389 -6.557 1.00 98.31 374 GLU A N 1
ATOM 2889 C CA . GLU A 1 374 ? 30.532 -6.735 -5.402 1.00 98.31 374 GLU A CA 1
ATOM 2890 C C . GLU A 1 374 ? 29.710 -7.325 -4.240 1.00 98.31 374 GLU A C 1
ATOM 2892 O O . GLU A 1 374 ? 30.200 -8.173 -3.493 1.00 98.31 374 GLU A O 1
ATOM 2897 N N . HIS A 1 375 ? 28.439 -6.925 -4.115 1.00 97.94 375 HIS A N 1
ATOM 2898 C CA . HIS A 1 375 ? 27.492 -7.446 -3.124 1.00 97.94 375 HIS A CA 1
ATOM 2899 C C . HIS A 1 375 ? 26.590 -8.571 -3.661 1.00 97.94 375 HIS A C 1
ATOM 2901 O O . HIS A 1 375 ? 25.683 -9.008 -2.944 1.00 97.94 375 HIS A O 1
ATOM 2907 N N . GLN A 1 376 ? 26.838 -9.047 -4.888 1.00 98.00 376 GLN A N 1
ATOM 2908 C CA . GLN A 1 376 ? 26.070 -10.091 -5.578 1.00 98.00 376 GLN A CA 1
ATOM 2909 C C . GLN A 1 376 ? 24.579 -9.742 -5.684 1.00 98.00 376 GLN A C 1
ATOM 2911 O O . GLN A 1 376 ? 23.701 -10.546 -5.364 1.00 98.00 376 GLN A O 1
ATOM 2916 N N . ILE A 1 377 ? 24.289 -8.500 -6.070 1.00 98.31 377 ILE A N 1
ATOM 2917 C CA . ILE A 1 377 ? 22.930 -7.979 -6.183 1.00 98.31 377 ILE A CA 1
ATOM 2918 C C . ILE A 1 377 ? 22.549 -7.844 -7.653 1.00 98.31 377 ILE A C 1
ATOM 2920 O O . ILE A 1 377 ? 23.083 -7.006 -8.381 1.00 98.31 377 ILE A O 1
ATOM 2924 N N . GLU A 1 378 ? 21.554 -8.631 -8.058 1.00 98.38 378 GLU A N 1
ATOM 2925 C CA . GLU A 1 378 ? 20.922 -8.497 -9.365 1.00 98.38 378 GLU A CA 1
ATOM 2926 C C . GLU A 1 378 ? 20.319 -7.103 -9.528 1.00 98.38 378 GLU A C 1
ATOM 2928 O O . GLU A 1 378 ? 19.574 -6.606 -8.672 1.00 98.38 378 GLU A O 1
ATOM 2933 N N . HIS A 1 379 ? 20.632 -6.472 -10.653 1.00 98.75 379 HIS A N 1
ATOM 2934 C CA . HIS A 1 379 ? 20.211 -5.112 -10.943 1.00 98.75 379 HIS A CA 1
ATOM 2935 C C . HIS A 1 379 ? 19.933 -4.912 -12.431 1.00 98.75 379 HIS A C 1
ATOM 2937 O O . HIS A 1 379 ? 20.431 -5.663 -13.261 1.00 98.75 379 HIS A O 1
ATOM 2943 N N . ALA A 1 380 ? 19.128 -3.913 -12.783 1.00 98.62 380 ALA A N 1
ATOM 2944 C CA . ALA A 1 380 ? 18.881 -3.512 -14.166 1.00 98.62 380 ALA A CA 1
ATOM 2945 C C . ALA A 1 380 ? 18.641 -2.005 -14.250 1.00 98.62 380 ALA A C 1
ATOM 2947 O O . ALA A 1 380 ? 18.018 -1.417 -13.357 1.00 98.62 380 ALA A O 1
ATOM 2948 N N . ARG A 1 381 ? 19.070 -1.376 -15.347 1.00 98.19 381 ARG A N 1
ATOM 2949 C CA . ARG A 1 381 ? 18.751 0.034 -15.594 1.00 98.19 381 ARG A CA 1
ATOM 2950 C C . ARG A 1 381 ? 17.301 0.181 -16.062 1.00 98.19 381 ARG A C 1
ATOM 2952 O O . ARG A 1 381 ? 16.814 -0.562 -16.913 1.00 98.19 381 ARG A O 1
ATOM 2959 N N . SER A 1 382 ? 16.606 1.175 -15.519 1.00 98.19 382 SER A N 1
ATOM 2960 C CA . SER A 1 382 ? 15.270 1.592 -15.937 1.00 98.19 382 SER A CA 1
ATOM 2961 C C . SER A 1 382 ? 15.357 2.912 -16.693 1.00 98.19 382 SER A C 1
ATOM 2963 O O . SER A 1 382 ? 15.792 3.931 -16.158 1.00 98.19 382 SER A O 1
ATOM 2965 N N . TYR A 1 383 ? 14.893 2.888 -17.941 1.00 98.00 383 TYR A N 1
ATOM 2966 C CA . TYR A 1 383 ? 14.835 4.039 -18.845 1.00 98.00 383 TYR A CA 1
ATOM 2967 C C . TYR A 1 383 ? 13.395 4.516 -19.105 1.00 98.00 383 TYR A C 1
ATOM 2969 O O . TYR A 1 383 ? 13.144 5.284 -20.037 1.00 98.00 383 TYR A O 1
ATOM 2977 N N . ALA A 1 384 ? 12.448 4.062 -18.280 1.00 97.62 384 ALA A N 1
ATOM 2978 C CA . ALA A 1 384 ? 11.008 4.256 -18.441 1.00 97.62 384 ALA A CA 1
ATOM 2979 C C . ALA A 1 384 ? 10.605 5.730 -18.635 1.00 97.62 384 ALA A C 1
ATOM 2981 O O . ALA A 1 384 ? 9.785 6.050 -19.499 1.00 97.62 384 ALA A O 1
ATOM 2982 N N . TYR A 1 385 ? 11.212 6.643 -17.870 1.00 96.50 385 TYR A N 1
ATOM 2983 C CA . TYR A 1 385 ? 10.903 8.073 -17.945 1.00 96.50 385 TYR A CA 1
ATOM 2984 C C . TYR A 1 385 ? 11.210 8.663 -19.330 1.00 96.50 385 TYR A C 1
ATOM 2986 O O . TYR A 1 385 ? 10.362 9.337 -19.913 1.00 96.50 385 TYR A O 1
ATOM 2994 N N . SER A 1 386 ? 12.400 8.392 -19.869 1.00 97.38 386 SER A N 1
ATOM 2995 C CA . SER A 1 386 ? 12.879 9.015 -21.111 1.00 97.38 386 SER A CA 1
ATOM 2996 C C . SER A 1 386 ? 12.527 8.229 -22.374 1.00 97.38 386 SER A C 1
ATOM 2998 O O . SER A 1 386 ? 12.471 8.816 -23.451 1.00 97.38 386 SER A O 1
ATOM 3000 N N . TYR A 1 387 ? 12.310 6.911 -22.272 1.00 98.06 387 TYR A N 1
ATOM 3001 C CA . TYR A 1 387 ? 12.178 6.024 -23.436 1.00 98.06 387 TYR A CA 1
ATOM 3002 C C . TYR A 1 387 ? 10.927 5.131 -23.437 1.00 98.06 387 TYR A C 1
ATOM 3004 O O . TYR A 1 387 ? 10.737 4.399 -24.413 1.00 98.06 387 TYR A O 1
ATOM 3012 N N . GLY A 1 388 ? 10.078 5.173 -22.402 1.00 97.50 388 GLY A N 1
ATOM 3013 C CA . GLY A 1 388 ? 8.967 4.221 -22.265 1.00 97.50 388 GLY A CA 1
ATOM 3014 C C . GLY A 1 388 ? 9.483 2.777 -22.291 1.00 97.50 388 GLY A C 1
ATOM 3015 O O . GLY A 1 388 ? 10.542 2.483 -21.731 1.00 97.50 388 GLY A O 1
ATOM 3016 N N . SER A 1 389 ? 8.808 1.888 -23.019 1.00 98.06 389 SER A N 1
ATOM 3017 C CA . SER A 1 389 ? 9.228 0.491 -23.194 1.00 98.06 389 SER A CA 1
ATOM 3018 C C . SER A 1 389 ? 10.375 0.287 -24.193 1.00 98.06 389 SER A C 1
ATOM 3020 O O . SER A 1 389 ? 10.882 -0.829 -24.3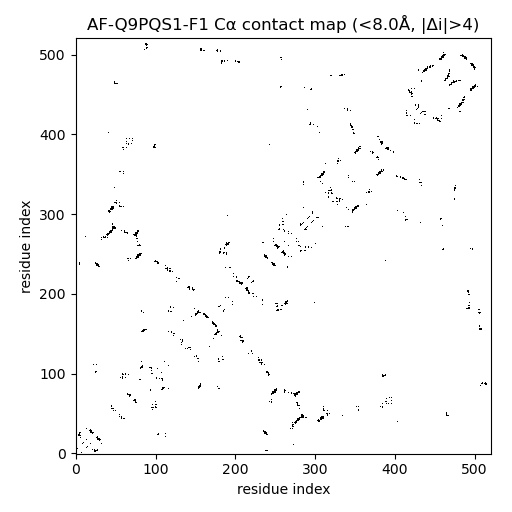18 1.00 98.06 389 SER A O 1
ATOM 3022 N N . LYS A 1 390 ? 10.844 1.314 -24.917 1.00 98.12 390 LYS A N 1
ATOM 3023 C CA . LYS A 1 390 ? 11.822 1.121 -26.013 1.00 98.12 390 LYS A CA 1
ATOM 3024 C C . LYS A 1 390 ? 13.176 0.577 -25.545 1.00 98.12 390 LYS A C 1
ATOM 3026 O O . LYS A 1 390 ? 13.778 -0.221 -26.254 1.00 98.12 390 LYS A O 1
ATOM 3031 N N . LYS A 1 391 ? 13.654 0.996 -24.368 1.00 97.50 391 LYS A N 1
ATOM 3032 C CA . LYS A 1 391 ? 14.920 0.543 -23.754 1.00 97.50 391 LYS A CA 1
ATOM 3033 C C . LYS A 1 391 ? 14.660 -0.373 -22.553 1.00 97.50 391 LYS A C 1
ATOM 3035 O O . LYS A 1 391 ? 15.168 -0.132 -21.464 1.00 97.50 391 LYS A O 1
ATOM 3040 N N . SER A 1 392 ? 13.814 -1.386 -22.740 1.00 98.31 392 SER A N 1
ATOM 3041 C CA . SER A 1 392 ? 13.313 -2.228 -21.643 1.00 98.31 392 SER A CA 1
ATOM 3042 C C . SER A 1 392 ? 13.694 -3.711 -21.725 1.00 98.31 392 SER A C 1
ATOM 3044 O O . SER A 1 392 ? 13.188 -4.523 -20.952 1.00 98.31 392 SER A O 1
ATOM 3046 N N . GLU A 1 393 ? 14.569 -4.097 -22.655 1.00 98.44 393 GLU A N 1
ATOM 3047 C CA . GLU A 1 393 ? 14.962 -5.502 -22.831 1.00 98.44 393 GLU A CA 1
ATOM 3048 C C . GLU A 1 393 ? 15.644 -6.071 -21.579 1.00 98.44 393 GLU A C 1
ATOM 3050 O O . GLU A 1 393 ? 15.234 -7.118 -21.078 1.00 98.44 393 GLU A O 1
ATOM 3055 N N . GLU A 1 394 ? 16.626 -5.353 -21.024 1.00 98.19 394 GLU A N 1
ATOM 3056 C CA . GLU A 1 394 ? 17.358 -5.797 -19.834 1.00 98.19 394 GLU A CA 1
ATOM 3057 C C . GLU A 1 394 ? 16.426 -5.963 -18.625 1.00 98.19 394 GLU A C 1
ATOM 3059 O O . GLU A 1 394 ? 16.367 -7.047 -18.035 1.00 98.19 394 GLU A O 1
ATOM 3064 N N . ILE A 1 395 ? 15.671 -4.907 -18.285 1.00 98.25 395 ILE A N 1
ATOM 3065 C CA . ILE A 1 395 ? 14.765 -4.923 -17.134 1.00 98.25 395 ILE A CA 1
ATOM 3066 C C . ILE A 1 395 ? 13.732 -6.044 -17.275 1.00 98.25 395 ILE A C 1
ATOM 3068 O O . ILE A 1 395 ? 13.482 -6.755 -16.306 1.00 98.25 395 ILE A O 1
ATOM 3072 N N . THR A 1 396 ? 13.202 -6.283 -18.479 1.00 98.69 396 THR A N 1
ATOM 3073 C CA . THR A 1 396 ? 12.244 -7.369 -18.737 1.00 98.69 396 THR A CA 1
ATOM 3074 C C . THR A 1 396 ? 12.890 -8.733 -18.543 1.00 98.69 396 THR A C 1
ATOM 3076 O O . THR A 1 396 ? 12.380 -9.547 -17.773 1.00 98.69 396 THR A O 1
ATOM 3079 N N . LYS A 1 397 ? 14.035 -8.984 -19.189 1.00 98.50 397 LYS A N 1
ATOM 3080 C CA . LYS A 1 397 ? 14.720 -10.279 -19.128 1.00 98.50 397 LYS A CA 1
ATOM 3081 C C . LYS A 1 397 ? 15.082 -10.662 -17.695 1.00 98.50 397 LYS A C 1
ATOM 3083 O O . LYS A 1 397 ? 14.776 -11.779 -17.274 1.00 98.50 397 LYS A O 1
ATOM 3088 N N . LYS A 1 398 ? 15.700 -9.747 -16.940 1.00 98.56 398 LYS A N 1
ATOM 3089 C CA . LYS A 1 398 ? 16.113 -10.008 -15.552 1.00 98.56 398 LYS A CA 1
ATOM 3090 C C . LYS A 1 398 ? 14.902 -10.187 -14.631 1.00 98.56 398 LYS A C 1
ATOM 3092 O O . LYS A 1 398 ? 14.865 -11.142 -13.860 1.00 98.56 398 LYS A O 1
ATOM 3097 N N . THR A 1 399 ? 13.866 -9.357 -14.786 1.00 98.56 399 THR A N 1
ATOM 3098 C CA . THR A 1 399 ? 12.619 -9.471 -14.006 1.00 98.56 399 THR A CA 1
ATOM 3099 C C . THR A 1 399 ? 11.941 -10.819 -14.217 1.00 98.56 399 THR A C 1
ATOM 3101 O O . THR A 1 399 ? 11.636 -11.506 -13.246 1.00 98.56 399 THR A O 1
ATOM 3104 N N . ILE A 1 400 ? 11.728 -11.229 -15.470 1.00 98.12 400 ILE A N 1
ATOM 3105 C CA . ILE A 1 400 ? 11.081 -12.507 -15.791 1.00 98.12 400 ILE A CA 1
ATOM 3106 C C . ILE A 1 400 ? 11.911 -13.687 -15.286 1.00 98.12 400 ILE A C 1
ATOM 3108 O O . ILE A 1 400 ? 11.352 -14.613 -14.703 1.00 98.12 400 ILE A O 1
ATOM 3112 N N . THR A 1 401 ? 13.235 -13.633 -15.464 1.00 97.94 401 THR A N 1
ATOM 3113 C CA . THR A 1 401 ? 14.144 -14.677 -14.970 1.00 97.94 401 THR A CA 1
ATOM 3114 C C . THR A 1 401 ? 13.974 -14.872 -13.464 1.00 97.94 401 THR A C 1
ATOM 3116 O O . THR A 1 401 ? 13.704 -15.987 -13.031 1.00 97.94 401 THR A O 1
ATOM 3119 N N . LEU A 1 402 ? 14.048 -13.798 -12.673 1.00 97.44 402 LEU A N 1
ATOM 3120 C CA . LEU A 1 402 ? 13.934 -13.880 -11.213 1.00 97.44 402 LEU A CA 1
ATOM 3121 C C . LEU A 1 402 ? 12.520 -14.237 -10.741 1.00 97.44 402 LEU A C 1
ATOM 3123 O O . LEU A 1 402 ? 12.368 -14.968 -9.770 1.00 97.44 402 LEU A O 1
ATOM 3127 N N . THR A 1 403 ? 11.485 -13.759 -11.435 1.00 96.12 403 THR A N 1
ATOM 3128 C CA . THR A 1 403 ? 10.082 -14.045 -11.081 1.00 96.12 403 THR A CA 1
ATOM 3129 C C . THR A 1 403 ? 9.709 -15.510 -11.340 1.00 96.12 403 THR A C 1
ATOM 3131 O O . THR A 1 403 ? 8.849 -16.067 -10.660 1.00 96.12 403 THR A O 1
ATOM 3134 N N . ASN A 1 404 ? 10.344 -16.146 -12.329 1.00 94.38 404 ASN A N 1
ATOM 3135 C CA . ASN A 1 404 ? 10.104 -17.548 -12.677 1.00 94.38 404 ASN A CA 1
ATOM 3136 C C . ASN A 1 404 ? 11.076 -18.520 -11.989 1.00 94.38 404 ASN A C 1
ATOM 3138 O O . ASN A 1 404 ? 10.904 -19.732 -12.115 1.00 94.38 404 ASN A O 1
ATOM 3142 N N . GLN A 1 405 ? 12.088 -18.023 -11.271 1.00 92.00 405 GLN A N 1
ATOM 3143 C CA . GLN A 1 405 ? 12.923 -18.872 -10.427 1.00 92.00 405 GLN A CA 1
ATOM 3144 C C . GLN A 1 405 ? 12.096 -19.430 -9.268 1.00 92.00 405 GLN A C 1
ATOM 3146 O O . GLN A 1 405 ? 11.370 -18.707 -8.586 1.00 92.00 405 GLN A O 1
ATOM 3151 N N . ILE A 1 406 ? 12.224 -20.735 -9.040 1.00 82.25 406 ILE A N 1
ATOM 3152 C CA . ILE A 1 406 ? 11.584 -21.404 -7.911 1.00 82.25 406 ILE A CA 1
ATOM 3153 C C . ILE A 1 406 ? 12.219 -20.874 -6.622 1.00 82.25 406 ILE A C 1
ATOM 3155 O O . ILE A 1 406 ? 13.428 -20.982 -6.421 1.00 82.25 406 ILE A O 1
ATOM 3159 N N . ASN A 1 407 ? 11.393 -20.291 -5.758 1.00 83.50 407 ASN A N 1
ATOM 3160 C CA . ASN A 1 407 ? 11.780 -19.856 -4.424 1.00 83.50 407 ASN A CA 1
ATOM 3161 C C . ASN A 1 407 ? 10.887 -20.570 -3.403 1.00 83.50 407 ASN A C 1
ATOM 3163 O O . ASN A 1 407 ? 9.832 -20.059 -3.012 1.00 83.50 407 ASN A O 1
ATOM 3167 N N . ASP A 1 408 ? 11.357 -21.744 -2.980 1.00 83.69 408 ASP A N 1
ATOM 3168 C CA . ASP A 1 408 ? 10.680 -22.638 -2.034 1.00 83.69 408 ASP A CA 1
ATOM 3169 C C . ASP A 1 408 ? 10.752 -22.152 -0.579 1.00 83.69 408 ASP A C 1
ATOM 3171 O O . ASP A 1 408 ? 10.234 -22.805 0.327 1.00 83.69 408 ASP A O 1
ATOM 3175 N N . HIS A 1 409 ? 11.386 -21.004 -0.314 1.00 87.62 409 HIS A N 1
ATOM 3176 C CA . HIS A 1 409 ? 11.409 -20.455 1.032 1.00 87.62 409 HIS A CA 1
ATOM 3177 C C . HIS A 1 409 ? 10.033 -19.926 1.427 1.00 87.62 409 HIS A C 1
ATOM 3179 O O . HIS A 1 409 ? 9.389 -19.178 0.687 1.00 87.62 409 HIS A O 1
ATOM 3185 N N . GLU A 1 410 ? 9.603 -20.254 2.640 1.00 90.12 410 GLU A N 1
ATOM 3186 C CA . GLU A 1 410 ? 8.405 -19.664 3.218 1.00 90.12 410 GLU A CA 1
ATOM 3187 C C . GLU A 1 410 ? 8.588 -18.151 3.408 1.00 90.12 410 GLU A C 1
ATOM 3189 O O . GLU A 1 410 ? 9.672 -17.675 3.779 1.00 90.12 410 GLU A O 1
ATOM 3194 N N . LEU A 1 411 ? 7.518 -17.396 3.139 1.00 93.56 411 LEU A N 1
ATOM 3195 C CA . LEU A 1 411 ? 7.476 -15.968 3.420 1.00 93.56 411 LEU A CA 1
ATOM 3196 C C . LEU A 1 411 ? 7.683 -15.746 4.920 1.00 93.56 411 LEU A C 1
ATOM 3198 O O . LEU A 1 411 ? 6.902 -16.221 5.738 1.00 93.56 411 LEU A O 1
ATOM 3202 N N . LYS A 1 412 ? 8.693 -14.956 5.278 1.00 95.69 412 LYS A N 1
ATOM 3203 C CA . LYS A 1 412 ? 8.967 -14.616 6.673 1.00 95.69 412 LYS A CA 1
ATOM 3204 C C . LYS A 1 412 ? 8.495 -13.203 6.991 1.00 95.69 412 LYS A C 1
ATOM 3206 O O . LYS A 1 412 ? 9.209 -12.237 6.736 1.00 95.69 412 LYS A O 1
ATOM 3211 N N . LEU A 1 413 ? 7.298 -13.081 7.559 1.00 97.31 413 LEU A N 1
ATOM 3212 C CA . LEU A 1 413 ? 6.834 -11.812 8.125 1.00 97.31 413 LEU A CA 1
ATOM 3213 C C . LEU A 1 413 ? 7.703 -11.406 9.329 1.00 97.31 413 LEU A C 1
ATOM 3215 O O . LEU A 1 413 ? 8.302 -12.250 10.001 1.00 97.31 413 LEU A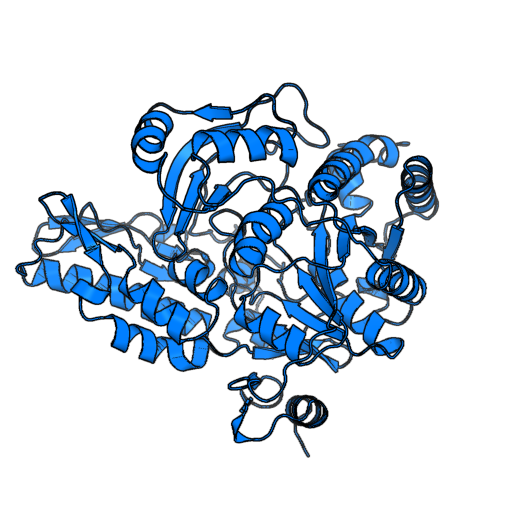 O 1
ATOM 3219 N N . ILE A 1 414 ? 7.794 -10.101 9.593 1.00 98.19 414 ILE A N 1
ATOM 3220 C CA . ILE A 1 414 ? 8.609 -9.557 10.695 1.00 98.19 414 ILE A CA 1
ATOM 3221 C C . ILE A 1 414 ? 7.969 -9.845 12.060 1.00 98.19 414 ILE A C 1
ATOM 3223 O O . ILE A 1 414 ? 8.683 -10.001 13.055 1.00 98.19 414 ILE A O 1
ATOM 3227 N N . TYR A 1 415 ? 6.639 -9.919 12.091 1.00 98.12 415 TYR A N 1
ATOM 3228 C CA . TYR A 1 415 ? 5.816 -10.229 13.256 1.00 98.12 415 TYR A CA 1
ATOM 3229 C C . TYR A 1 415 ? 4.520 -10.933 12.821 1.00 98.12 415 TYR A C 1
ATOM 3231 O O . TYR A 1 415 ? 4.115 -10.819 11.662 1.00 98.12 415 TYR A O 1
ATOM 3239 N N . ASP A 1 416 ? 3.856 -11.621 13.750 1.00 97.12 416 ASP A N 1
ATOM 3240 C CA . ASP A 1 416 ? 2.493 -12.136 13.577 1.00 97.12 416 ASP A CA 1
ATOM 3241 C C . ASP A 1 416 ? 1.459 -11.140 14.128 1.00 97.12 416 ASP A C 1
ATOM 3243 O O . ASP A 1 416 ? 1.705 -10.430 15.108 1.00 97.12 416 ASP A O 1
ATOM 3247 N N . ILE A 1 417 ? 0.268 -11.074 13.526 1.00 96.81 417 ILE A N 1
ATOM 3248 C CA . ILE A 1 417 ? -0.797 -10.168 13.986 1.00 96.81 417 ILE A CA 1
ATOM 3249 C C . ILE A 1 417 ? -1.212 -10.429 15.445 1.00 96.81 417 ILE A C 1
ATOM 3251 O O . ILE A 1 417 ? -1.692 -9.508 16.102 1.00 96.81 417 ILE A O 1
ATOM 3255 N N . LYS A 1 418 ? -0.997 -11.637 15.971 1.00 97.25 418 LYS A N 1
ATOM 3256 C CA . LYS A 1 418 ? -1.297 -12.024 17.356 1.00 97.25 418 LYS A CA 1
ATOM 3257 C C . LYS A 1 418 ? -0.157 -11.742 18.335 1.00 97.25 418 LYS A C 1
ATOM 3259 O O . LYS A 1 418 ? -0.334 -11.909 19.539 1.00 97.25 418 LYS A O 1
ATOM 3264 N N . ASP A 1 419 ? 1.012 -11.326 17.845 1.00 97.94 419 ASP A N 1
ATOM 3265 C CA . ASP A 1 419 ? 2.116 -10.947 18.723 1.00 97.94 419 ASP A CA 1
ATOM 3266 C C . ASP A 1 419 ? 1.740 -9.731 19.583 1.00 97.94 419 ASP A C 1
ATOM 3268 O O . ASP A 1 419 ? 0.972 -8.850 19.179 1.00 97.94 419 ASP A O 1
ATOM 3272 N N . HIS A 1 420 ? 2.347 -9.636 20.763 1.00 98.19 420 HIS A N 1
ATOM 3273 C CA . HIS A 1 420 ? 2.205 -8.466 21.623 1.00 98.19 420 HIS A CA 1
ATOM 3274 C C . HIS A 1 420 ? 2.700 -7.184 20.940 1.00 98.19 420 HIS A C 1
ATOM 3276 O O . HIS A 1 420 ? 3.691 -7.204 20.202 1.00 98.19 420 HIS A O 1
ATOM 3282 N N . LEU A 1 421 ? 2.049 -6.047 21.210 1.00 98.50 421 LEU A N 1
ATOM 3283 C CA . LEU A 1 421 ? 2.409 -4.761 20.597 1.00 98.50 421 LEU A CA 1
ATOM 3284 C C . LEU A 1 421 ? 3.876 -4.382 20.860 1.00 98.50 421 LEU A C 1
ATOM 3286 O O . LEU A 1 421 ? 4.576 -3.993 19.921 1.00 98.50 421 LEU A O 1
ATOM 3290 N N . SER A 1 422 ? 4.371 -4.549 22.090 1.00 98.12 422 SER A N 1
ATOM 3291 C CA . SER A 1 422 ? 5.785 -4.312 22.419 1.00 98.12 422 SER A CA 1
ATOM 3292 C C . SER A 1 422 ? 6.746 -5.168 21.583 1.00 98.12 422 SER A C 1
ATOM 3294 O O . SER A 1 422 ? 7.780 -4.684 21.113 1.00 98.12 422 SER A O 1
ATOM 3296 N N . TYR A 1 423 ? 6.383 -6.428 21.328 1.00 98.31 423 TYR A N 1
ATOM 3297 C CA . TYR A 1 423 ? 7.171 -7.347 20.514 1.00 98.31 423 TYR A CA 1
ATOM 3298 C C . TYR A 1 423 ? 7.175 -6.937 19.042 1.00 98.31 423 TYR A C 1
ATOM 3300 O O . TYR A 1 423 ? 8.249 -6.838 18.445 1.00 98.31 423 TYR A O 1
ATOM 3308 N N . LYS A 1 424 ? 6.001 -6.624 18.474 1.00 98.56 424 LYS A N 1
ATOM 3309 C CA . LYS A 1 424 ? 5.872 -6.094 17.106 1.00 98.56 424 LYS A CA 1
ATOM 3310 C C . LYS A 1 424 ? 6.749 -4.853 16.926 1.00 98.56 424 LYS A C 1
ATOM 3312 O O . LYS A 1 424 ? 7.524 -4.770 15.974 1.00 98.56 424 LYS A O 1
ATOM 3317 N N . LEU A 1 425 ? 6.683 -3.921 17.880 1.00 98.38 425 LEU A N 1
ATOM 3318 C CA . LEU A 1 425 ? 7.452 -2.678 17.856 1.00 98.38 425 LEU A CA 1
ATOM 3319 C C . LEU A 1 425 ? 8.958 -2.941 17.898 1.00 98.38 425 LEU A C 1
ATOM 3321 O O . LEU A 1 425 ? 9.692 -2.418 17.057 1.00 98.38 425 LEU A O 1
ATOM 3325 N N . LYS A 1 426 ? 9.412 -3.808 18.813 1.00 98.50 426 LYS A N 1
ATOM 3326 C CA . LYS A 1 426 ? 10.812 -4.242 18.889 1.00 98.50 426 LYS A CA 1
ATOM 3327 C C . LYS A 1 426 ? 11.279 -4.837 17.561 1.00 98.50 426 LYS A C 1
ATOM 3329 O O . LYS A 1 426 ? 12.318 -4.441 17.038 1.00 98.50 426 LYS A O 1
ATOM 3334 N N . LYS A 1 427 ? 10.493 -5.754 16.989 1.00 98.44 427 LYS A N 1
ATOM 3335 C CA . LYS A 1 427 ? 10.834 -6.447 15.745 1.00 98.44 427 LYS A CA 1
ATOM 3336 C C . LYS A 1 427 ? 10.992 -5.500 14.570 1.00 98.44 427 LYS A C 1
ATOM 3338 O O . LYS A 1 427 ? 11.989 -5.632 13.859 1.00 98.44 427 LYS A O 1
ATOM 3343 N N . ILE A 1 428 ? 10.074 -4.551 14.384 1.00 98.50 428 ILE A N 1
ATOM 3344 C CA . ILE A 1 428 ? 10.206 -3.554 13.316 1.00 98.50 428 ILE A CA 1
ATOM 3345 C C . ILE A 1 428 ? 11.446 -2.681 13.560 1.00 98.50 428 ILE A C 1
ATOM 3347 O O . ILE A 1 428 ? 12.270 -2.541 12.657 1.00 98.50 428 ILE A O 1
ATOM 3351 N N . CYS A 1 429 ? 11.643 -2.167 14.779 1.00 98.25 429 CYS A N 1
ATOM 3352 C CA . CYS A 1 429 ? 12.787 -1.302 15.087 1.00 98.25 429 CYS A CA 1
ATOM 3353 C C . CYS A 1 429 ? 14.134 -1.976 14.784 1.00 98.25 429 CYS A C 1
ATOM 3355 O O . CYS A 1 429 ? 14.980 -1.396 14.106 1.00 98.25 429 CYS A O 1
ATOM 3357 N N . GLU A 1 430 ? 14.308 -3.226 15.208 1.00 97.56 430 GLU A N 1
ATOM 3358 C CA . GLU A 1 430 ? 15.562 -3.960 15.022 1.00 97.56 430 GLU A CA 1
ATOM 3359 C C . GLU A 1 430 ? 15.747 -4.469 13.582 1.00 97.56 430 GLU A C 1
ATOM 3361 O O . GLU A 1 430 ? 16.839 -4.382 13.024 1.00 97.56 430 GLU A O 1
ATOM 3366 N N . ASN A 1 431 ? 14.701 -5.025 12.956 1.00 97.44 431 ASN A N 1
ATOM 3367 C CA . ASN A 1 431 ? 14.846 -5.756 11.687 1.00 97.44 431 ASN A CA 1
ATOM 3368 C C . ASN A 1 431 ? 14.622 -4.897 10.444 1.00 97.44 431 ASN A C 1
ATOM 3370 O O . ASN A 1 431 ? 15.123 -5.260 9.377 1.00 97.44 431 ASN A O 1
ATOM 3374 N N . VAL A 1 432 ? 13.874 -3.800 10.574 1.00 97.88 432 VAL A N 1
ATOM 3375 C CA . VAL A 1 432 ? 13.565 -2.884 9.471 1.00 97.88 432 VAL A CA 1
ATOM 3376 C C . VAL A 1 432 ? 14.456 -1.653 9.548 1.00 97.88 432 VAL A C 1
ATOM 3378 O O . VAL A 1 432 ? 15.073 -1.290 8.551 1.00 97.88 432 VAL A O 1
ATOM 3381 N N . TYR A 1 433 ? 14.563 -1.037 10.730 1.00 97.94 433 TYR A N 1
ATOM 3382 C CA . TYR A 1 433 ? 15.332 0.200 10.889 1.00 97.94 433 TYR A CA 1
ATOM 3383 C C . TYR A 1 433 ? 16.786 -0.036 11.301 1.00 97.94 433 TYR A C 1
ATOM 3385 O O . TYR A 1 433 ? 17.627 0.830 11.088 1.00 97.94 433 TYR A O 1
ATOM 3393 N N . GLY A 1 434 ? 17.110 -1.198 11.876 1.00 96.81 434 GLY A N 1
ATOM 3394 C CA . GLY A 1 434 ? 18.432 -1.420 12.466 1.00 96.81 434 GLY A CA 1
ATOM 3395 C C . GLY A 1 434 ? 18.698 -0.502 13.663 1.00 96.81 434 GLY A C 1
ATOM 3396 O O . GLY A 1 434 ? 19.848 -0.149 13.914 1.00 96.81 434 GLY A O 1
ATOM 3397 N N . ALA A 1 435 ? 17.633 -0.088 14.352 1.00 97.88 435 ALA A N 1
ATOM 3398 C CA . ALA A 1 435 ? 17.691 0.684 15.582 1.00 97.88 435 ALA A CA 1
ATOM 3399 C C . ALA A 1 435 ? 18.038 -0.224 16.772 1.00 97.88 435 ALA A C 1
ATOM 3401 O O . ALA A 1 435 ? 17.688 -1.405 16.783 1.00 97.88 435 ALA A O 1
ATOM 3402 N N . ASP A 1 436 ? 18.609 0.357 17.826 1.00 97.44 436 ASP A N 1
ATOM 3403 C CA . ASP A 1 436 ? 18.913 -0.334 19.091 1.00 97.44 436 ASP A CA 1
ATOM 3404 C C . ASP A 1 436 ? 17.649 -0.622 19.929 1.00 97.44 436 ASP A C 1
ATOM 3406 O O . ASP A 1 436 ? 17.717 -1.147 21.041 1.00 97.44 436 ASP A O 1
ATOM 3410 N N . GLY A 1 437 ? 16.480 -0.229 19.418 1.00 97.38 437 GLY A N 1
ATOM 3411 C CA . GLY A 1 437 ? 15.178 -0.397 20.043 1.00 97.38 437 GLY A CA 1
ATOM 3412 C C . GLY A 1 437 ? 14.297 0.833 19.850 1.00 97.38 437 GLY A C 1
ATOM 3413 O O . GLY A 1 437 ? 14.405 1.561 18.859 1.00 97.38 437 GLY A O 1
ATOM 3414 N N . TYR A 1 438 ? 13.419 1.065 20.820 1.00 98.31 438 TYR A N 1
ATOM 3415 C CA . TYR A 1 438 ? 12.507 2.201 20.844 1.00 98.31 438 TYR A CA 1
ATOM 3416 C C . TYR A 1 438 ? 12.444 2.830 22.237 1.00 98.31 438 TYR A C 1
ATOM 3418 O O . TYR A 1 438 ? 12.748 2.188 23.245 1.00 98.31 438 TYR A O 1
ATOM 3426 N N . GLU A 1 439 ? 12.016 4.085 22.291 1.00 98.12 439 GLU A N 1
ATOM 3427 C CA . GLU A 1 439 ? 11.693 4.805 23.519 1.00 98.12 439 GLU A CA 1
ATOM 3428 C C . GLU A 1 439 ? 10.248 5.273 23.469 1.00 98.12 439 GLU A C 1
ATOM 3430 O O . GLU A 1 439 ? 9.751 5.699 22.433 1.00 98.12 439 GLU A O 1
ATOM 3435 N N . LEU A 1 440 ? 9.557 5.167 24.600 1.00 98.31 440 LEU A N 1
ATOM 3436 C CA . LE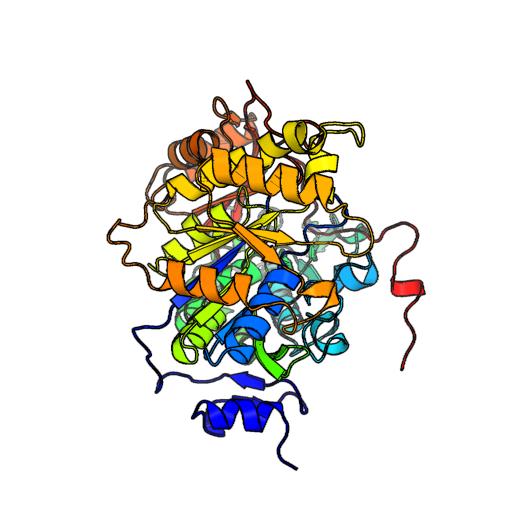U A 1 440 ? 8.158 5.552 24.713 1.00 98.31 440 LEU A CA 1
ATOM 3437 C C . LEU A 1 440 ? 8.050 6.809 25.565 1.00 98.31 440 LEU A C 1
ATOM 3439 O O . LEU A 1 440 ? 8.606 6.861 26.671 1.00 98.31 440 LEU A O 1
ATOM 3443 N N . SER A 1 441 ? 7.272 7.777 25.085 1.00 97.88 441 SER A N 1
ATOM 3444 C CA . SER A 1 441 ? 6.776 8.868 25.919 1.00 97.88 441 SER A CA 1
ATOM 3445 C C . SER A 1 441 ? 5.959 8.325 27.103 1.00 97.88 441 SER A C 1
ATOM 3447 O O . SER A 1 441 ? 5.606 7.143 27.164 1.00 97.88 441 SER A O 1
ATOM 3449 N N . TYR A 1 442 ? 5.625 9.195 28.054 1.00 97.62 442 TYR A N 1
ATOM 3450 C CA . TYR A 1 442 ? 4.728 8.823 29.148 1.00 97.62 442 TYR A CA 1
ATOM 3451 C C . TYR A 1 442 ? 3.354 8.356 28.633 1.00 97.62 442 TYR A C 1
ATOM 3453 O O . TYR A 1 442 ? 2.911 7.265 28.986 1.00 97.62 442 TYR A O 1
ATOM 3461 N N . GLU A 1 443 ? 2.737 9.121 27.727 1.00 97.50 443 GLU A N 1
ATOM 3462 C CA . GLU A 1 443 ? 1.445 8.781 27.114 1.00 97.50 443 GLU A CA 1
ATOM 3463 C C . GLU A 1 443 ? 1.514 7.443 26.359 1.00 97.50 443 GLU A C 1
ATOM 3465 O O . GLU A 1 443 ? 0.642 6.583 26.511 1.00 97.50 443 GLU A O 1
ATOM 3470 N N . ALA A 1 444 ? 2.589 7.231 25.594 1.00 97.94 444 ALA A N 1
ATOM 3471 C CA . ALA A 1 444 ? 2.790 6.009 24.828 1.00 97.94 444 ALA A CA 1
ATOM 3472 C C . ALA A 1 444 ? 2.934 4.777 25.734 1.00 97.94 444 ALA A C 1
ATOM 3474 O O . ALA A 1 444 ? 2.442 3.710 25.377 1.00 97.94 444 ALA A O 1
ATOM 3475 N N . LYS A 1 445 ? 3.549 4.900 26.921 1.00 98.25 445 LYS A N 1
ATOM 3476 C CA . LYS A 1 445 ? 3.618 3.799 27.904 1.00 98.25 445 LYS A CA 1
ATOM 3477 C C . LYS A 1 445 ? 2.235 3.420 28.431 1.00 98.25 445 LYS A C 1
ATOM 3479 O O . LYS A 1 445 ? 1.918 2.236 28.509 1.00 98.25 445 LYS A O 1
ATOM 3484 N N . GLU A 1 446 ? 1.396 4.402 28.758 1.00 97.88 446 GLU A N 1
ATOM 3485 C CA . GLU A 1 446 ? 0.026 4.137 29.220 1.00 97.88 446 GLU A CA 1
ATOM 3486 C C . GLU A 1 446 ? -0.853 3.530 28.117 1.00 97.88 446 GLU A C 1
ATOM 3488 O O . GLU A 1 446 ? -1.680 2.654 28.372 1.00 97.88 446 GLU A O 1
ATOM 3493 N N . GLN A 1 447 ? -0.684 3.981 26.873 1.00 97.88 447 GLN A N 1
ATOM 3494 C CA . GLN A 1 447 ? -1.371 3.420 25.708 1.00 97.88 447 GLN A CA 1
ATOM 3495 C C . GLN A 1 447 ? -0.892 2.006 25.375 1.00 97.88 447 GLN A C 1
ATOM 3497 O O . GLN A 1 447 ? -1.733 1.151 25.108 1.00 97.88 447 GLN A O 1
ATOM 3502 N N . LEU A 1 448 ? 0.417 1.735 25.450 1.00 97.88 448 LEU A N 1
ATOM 3503 C CA . LEU A 1 448 ? 0.978 0.399 25.234 1.00 97.88 448 LEU A CA 1
ATOM 3504 C C . LEU A 1 448 ? 0.270 -0.619 26.132 1.00 97.88 448 LEU A C 1
ATOM 3506 O O . LEU A 1 448 ? -0.289 -1.582 25.625 1.00 97.88 448 LEU A O 1
ATOM 3510 N N . ASN A 1 449 ? 0.183 -0.347 27.437 1.00 96.19 449 ASN A N 1
ATOM 3511 C CA . ASN A 1 449 ? -0.477 -1.243 28.391 1.00 96.19 449 ASN A CA 1
ATOM 3512 C C . ASN A 1 449 ? -1.949 -1.528 28.039 1.00 96.19 449 ASN A C 1
ATOM 3514 O O . ASN A 1 449 ? -2.445 -2.619 28.305 1.00 96.19 449 ASN A O 1
ATOM 3518 N N . ARG A 1 450 ? -2.655 -0.564 27.434 1.00 95.81 450 ARG A N 1
ATOM 3519 C CA . ARG A 1 450 ? -4.056 -0.731 27.010 1.00 95.81 450 ARG A CA 1
ATOM 3520 C C . ARG A 1 450 ? -4.203 -1.529 25.717 1.00 95.81 450 ARG A C 1
ATOM 3522 O O . ARG A 1 450 ? -5.227 -2.178 25.527 1.00 95.81 450 ARG A O 1
ATOM 3529 N N . TYR A 1 451 ? -3.219 -1.456 24.824 1.00 97.25 451 TYR A N 1
ATOM 3530 C CA . TYR A 1 451 ? -3.295 -2.019 23.472 1.00 97.25 451 TYR A CA 1
ATOM 3531 C C . TYR A 1 451 ? -2.428 -3.270 23.275 1.00 97.25 451 TYR A C 1
ATOM 3533 O O . TYR A 1 451 ? -2.477 -3.877 22.208 1.00 97.25 451 TYR A O 1
ATOM 3541 N N . GLU A 1 452 ? -1.669 -3.679 24.297 1.00 97.25 452 GLU A N 1
ATOM 3542 C CA . GLU A 1 452 ? -0.641 -4.728 24.236 1.00 97.25 452 GLU A CA 1
ATOM 3543 C C . GLU A 1 452 ? -1.137 -6.069 23.683 1.00 97.25 452 GLU A C 1
ATOM 3545 O O . GLU A 1 452 ? -0.383 -6.793 23.031 1.00 97.25 452 GLU A O 1
ATOM 3550 N N . HIS A 1 453 ? -2.407 -6.386 23.935 1.00 96.62 453 HIS A N 1
ATOM 3551 C CA . HIS A 1 453 ? -3.038 -7.666 23.606 1.00 96.62 453 HIS A CA 1
ATOM 3552 C C . HIS A 1 453 ? -4.044 -7.577 22.453 1.00 96.62 453 HIS A C 1
ATOM 3554 O O . HIS A 1 453 ? -4.811 -8.511 22.238 1.00 96.62 453 HIS A O 1
ATOM 3560 N N . LEU A 1 454 ? -4.099 -6.452 21.736 1.00 96.38 454 LEU A N 1
ATOM 3561 C CA . LEU A 1 454 ? -4.959 -6.341 20.564 1.00 96.38 454 LEU A CA 1
ATOM 3562 C C . LEU A 1 454 ? -4.320 -7.057 19.366 1.00 96.38 454 LEU A C 1
ATOM 3564 O O . LEU A 1 454 ? -3.191 -6.748 18.977 1.00 96.38 454 LEU A O 1
ATOM 3568 N N . ASP A 1 455 ? -5.093 -7.933 18.719 1.00 97.06 455 ASP A N 1
ATOM 3569 C CA . ASP A 1 455 ? -4.739 -8.617 17.462 1.00 97.06 455 ASP A CA 1
ATOM 3570 C C . ASP A 1 455 ? -4.823 -7.659 16.256 1.00 97.06 455 ASP A C 1
ATOM 3572 O O . ASP A 1 455 ? -5.605 -7.841 15.316 1.00 97.06 455 ASP A O 1
ATOM 3576 N N . PHE A 1 456 ? -4.099 -6.543 16.345 1.00 97.88 456 PHE A N 1
ATOM 3577 C CA . PHE A 1 456 ? -4.077 -5.445 15.382 1.00 97.88 456 PHE A CA 1
ATOM 3578 C C . PHE A 1 456 ? -2.685 -5.351 14.751 1.00 97.88 456 PHE A C 1
ATOM 3580 O O . PHE A 1 456 ? -1.666 -5.638 15.391 1.00 97.88 456 PHE A O 1
ATOM 3587 N N . TYR A 1 457 ? -2.636 -4.922 13.493 1.00 98.12 457 TYR A N 1
ATOM 3588 C CA . TYR A 1 457 ? -1.384 -4.661 12.793 1.00 98.12 457 TYR A CA 1
ATOM 3589 C C . TYR A 1 457 ? -0.703 -3.408 13.345 1.00 98.12 457 TYR A C 1
ATOM 3591 O O . TYR A 1 457 ? -1.367 -2.443 13.726 1.00 98.12 457 TYR A O 1
ATOM 3599 N N . LEU A 1 458 ? 0.627 -3.391 13.336 1.00 98.31 458 LEU A N 1
ATOM 3600 C CA . LEU A 1 458 ? 1.409 -2.222 13.721 1.00 98.31 458 LEU A CA 1
ATOM 3601 C C . LEU A 1 458 ? 1.734 -1.378 12.483 1.00 98.31 458 LEU A C 1
ATOM 3603 O O . LEU A 1 458 ? 2.273 -1.883 11.504 1.00 98.31 458 LEU A O 1
ATOM 3607 N N . CYS A 1 459 ? 1.432 -0.082 12.541 1.00 97.81 459 CYS A N 1
ATOM 3608 C CA . CYS A 1 459 ? 1.767 0.896 11.512 1.00 97.81 459 CYS A CA 1
ATOM 3609 C C . CYS A 1 459 ? 2.613 2.019 12.121 1.00 97.81 459 CYS A C 1
ATOM 3611 O O . CYS A 1 459 ? 2.083 2.944 12.734 1.00 97.81 459 CYS A O 1
ATOM 3613 N N . ILE A 1 460 ? 3.932 1.977 11.931 1.00 97.69 460 ILE A N 1
ATOM 3614 C CA . ILE A 1 460 ? 4.809 3.052 12.413 1.00 97.69 460 ILE A CA 1
ATOM 3615 C C . ILE A 1 460 ? 4.727 4.249 11.464 1.00 97.69 460 ILE A C 1
ATOM 3617 O O . ILE A 1 460 ? 4.871 4.127 10.242 1.00 97.69 460 ILE A O 1
ATOM 3621 N N . ALA A 1 461 ? 4.475 5.418 12.037 1.00 96.12 461 ALA A N 1
ATOM 3622 C CA . ALA A 1 461 ? 4.312 6.669 11.329 1.00 96.12 461 ALA A CA 1
ATOM 3623 C C . ALA A 1 461 ? 5.494 7.588 11.675 1.00 96.12 461 ALA A C 1
ATOM 3625 O O . ALA A 1 461 ? 5.477 8.298 12.682 1.00 96.12 461 ALA A O 1
ATOM 3626 N N . LYS A 1 462 ? 6.524 7.541 10.821 1.00 95.19 462 LYS A N 1
ATOM 3627 C CA . LYS A 1 462 ? 7.767 8.317 10.935 1.00 95.19 462 LYS A CA 1
ATOM 3628 C C . LYS A 1 462 ? 8.079 9.087 9.652 1.00 95.19 462 LYS A C 1
ATOM 3630 O O . LYS A 1 462 ? 7.348 9.002 8.663 1.00 95.19 462 LYS A O 1
ATOM 3635 N N . THR A 1 463 ? 9.174 9.843 9.660 1.00 93.62 463 THR A N 1
ATOM 3636 C CA . THR A 1 463 ? 9.694 10.486 8.448 1.00 93.62 463 THR A CA 1
ATOM 3637 C C . THR A 1 463 ? 10.036 9.448 7.363 1.00 93.62 463 THR A C 1
ATOM 3639 O O . THR A 1 463 ? 10.593 8.391 7.678 1.00 93.62 463 THR A O 1
ATOM 3642 N N . PRO A 1 464 ? 9.739 9.725 6.079 1.00 93.19 464 PRO A N 1
ATOM 3643 C CA . PRO A 1 464 ? 10.138 8.854 4.977 1.00 93.19 464 PRO A CA 1
ATOM 3644 C C . PRO A 1 464 ? 11.572 9.107 4.486 1.00 93.19 464 PRO A C 1
ATOM 3646 O O . PRO A 1 464 ? 12.070 8.332 3.675 1.00 93.19 464 PRO A O 1
ATOM 3649 N N . TYR A 1 465 ? 12.220 10.190 4.925 1.00 94.31 465 TYR A N 1
ATOM 3650 C CA . TYR A 1 465 ? 13.518 10.645 4.399 1.00 94.31 465 TYR A CA 1
ATOM 3651 C C . TYR A 1 465 ? 14.732 9.984 5.060 1.00 94.31 465 TYR A C 1
ATOM 3653 O O . TYR A 1 465 ? 15.851 10.120 4.576 1.00 94.31 465 TYR A O 1
ATOM 3661 N N . SER A 1 466 ? 14.516 9.291 6.171 1.00 95.56 466 SER A N 1
ATOM 3662 C CA . SER A 1 466 ? 15.550 8.623 6.952 1.00 95.56 466 SER A CA 1
ATOM 3663 C C . SER A 1 466 ? 15.061 7.238 7.344 1.00 95.56 466 SER A C 1
ATOM 3665 O O . SER A 1 466 ? 13.858 7.033 7.507 1.00 95.56 466 SER A O 1
ATOM 3667 N N . ILE A 1 467 ? 15.990 6.304 7.542 1.00 97.25 467 ILE A N 1
ATOM 3668 C CA . ILE A 1 467 ? 15.706 5.021 8.189 1.00 97.25 467 ILE A CA 1
ATOM 3669 C C . ILE A 1 467 ? 15.250 5.242 9.643 1.00 97.25 467 ILE A C 1
ATOM 3671 O O . ILE A 1 467 ? 14.355 4.540 10.113 1.00 97.25 467 ILE A O 1
ATOM 3675 N N . SER A 1 468 ? 15.802 6.246 10.330 1.00 96.88 468 SER A N 1
ATOM 3676 C CA . SER A 1 468 ? 15.369 6.653 11.669 1.00 96.88 468 SER A CA 1
ATOM 3677 C C . SER A 1 468 ? 14.085 7.495 11.640 1.00 96.88 468 SER A C 1
ATOM 3679 O O . SER A 1 468 ? 13.471 7.725 10.594 1.00 96.88 468 SER A O 1
ATOM 3681 N N . ASP A 1 469 ? 13.655 7.943 12.816 1.00 95.69 469 ASP A N 1
ATOM 3682 C CA . ASP A 1 469 ? 12.579 8.914 13.014 1.00 95.69 469 ASP A CA 1
ATOM 3683 C C . ASP A 1 469 ? 13.028 10.382 12.869 1.00 95.69 469 ASP A C 1
ATOM 3685 O O . ASP A 1 469 ? 12.174 11.256 12.706 1.00 95.69 469 ASP A O 1
ATOM 3689 N N . ASP A 1 470 ? 14.337 10.655 12.832 1.00 95.25 470 ASP A N 1
ATOM 3690 C CA . ASP A 1 470 ? 14.911 11.976 12.549 1.00 95.25 470 ASP A CA 1
ATOM 3691 C C . ASP A 1 470 ? 15.269 12.121 11.062 1.00 95.25 470 ASP A C 1
ATOM 3693 O O . ASP A 1 470 ? 16.163 11.457 10.532 1.00 95.25 470 ASP A O 1
ATOM 3697 N N . ALA A 1 471 ? 14.603 13.060 10.385 1.00 93.69 471 ALA A N 1
ATOM 3698 C CA . ALA A 1 471 ? 14.800 13.338 8.964 1.00 93.69 471 ALA A CA 1
ATOM 3699 C C . ALA A 1 471 ? 16.209 13.854 8.618 1.00 93.69 471 ALA A C 1
ATOM 3701 O O . ALA A 1 471 ? 16.577 13.847 7.446 1.00 93.69 471 ALA A O 1
ATOM 3702 N N . LYS A 1 472 ? 16.983 14.321 9.606 1.00 94.56 472 LYS A N 1
ATOM 3703 C CA . LYS A 1 472 ? 18.357 14.808 9.416 1.00 94.56 472 LYS A CA 1
ATOM 3704 C C . LYS A 1 472 ? 19.391 13.683 9.401 1.00 94.56 472 LYS A C 1
ATOM 3706 O O . LYS A 1 472 ? 20.485 13.876 8.877 1.00 94.56 472 LYS A O 1
ATOM 3711 N N . LEU A 1 473 ? 19.068 12.520 9.967 1.00 96.06 473 LEU A N 1
ATOM 3712 C CA . LEU A 1 473 ? 19.983 11.384 10.066 1.00 96.06 473 LEU A CA 1
ATOM 3713 C C . LEU A 1 473 ? 19.967 10.551 8.779 1.00 96.06 473 LEU A C 1
ATOM 3715 O O . LEU A 1 473 ? 19.440 9.444 8.729 1.00 96.06 473 LEU A O 1
ATOM 3719 N N . LEU A 1 474 ? 20.534 11.108 7.714 1.00 96.25 474 LEU A N 1
ATOM 3720 C CA . LEU A 1 474 ? 20.545 10.481 6.397 1.00 96.25 474 LEU A CA 1
ATOM 3721 C C . LEU A 1 474 ? 21.446 9.233 6.332 1.00 96.25 474 LEU A C 1
ATOM 3723 O O . LEU A 1 474 ? 22.319 8.999 7.166 1.00 96.25 474 LEU A O 1
ATOM 3727 N N . ASN A 1 475 ? 21.269 8.475 5.249 1.00 95.94 475 ASN A N 1
ATOM 3728 C CA . ASN A 1 475 ? 22.113 7.365 4.827 1.00 95.94 475 ASN A CA 1
ATOM 3729 C C . ASN A 1 475 ? 21.904 6.083 5.653 1.00 95.94 475 ASN A C 1
ATOM 3731 O O . ASN A 1 475 ? 20.850 5.457 5.539 1.00 95.94 475 ASN A O 1
ATOM 3735 N N . ASN A 1 476 ? 22.882 5.690 6.469 1.00 96.12 476 ASN A N 1
ATOM 3736 C CA . ASN A 1 476 ? 22.840 4.505 7.327 1.00 96.12 476 ASN A CA 1
ATOM 3737 C C . ASN A 1 476 ? 23.114 4.910 8.784 1.00 96.12 476 ASN A C 1
ATOM 3739 O O . ASN A 1 476 ? 24.228 4.690 9.274 1.00 96.12 476 ASN A O 1
ATOM 3743 N N . PRO A 1 477 ? 22.145 5.558 9.457 1.00 96.44 477 PRO A N 1
ATOM 3744 C CA . PRO A 1 477 ? 22.314 5.977 10.842 1.00 96.44 477 PRO A CA 1
ATOM 3745 C C . PRO A 1 477 ? 22.607 4.780 11.753 1.00 96.44 477 PRO A C 1
ATOM 3747 O O . PRO A 1 477 ? 22.123 3.671 11.526 1.00 96.44 477 PRO A O 1
ATOM 3750 N N . LYS A 1 478 ? 23.418 5.012 12.789 1.00 95.00 478 LYS A N 1
ATOM 3751 C CA . LYS A 1 478 ? 23.834 4.019 13.791 1.00 95.00 478 LYS A CA 1
ATOM 3752 C C . LYS A 1 478 ? 23.556 4.537 15.195 1.00 95.00 478 LYS A C 1
ATOM 3754 O O . LYS A 1 478 ? 23.488 5.747 15.387 1.00 95.00 478 LYS A O 1
ATOM 3759 N N . ASN A 1 479 ? 23.459 3.619 16.156 1.00 96.31 479 ASN A N 1
ATOM 3760 C CA . ASN A 1 479 ? 23.315 3.909 17.585 1.00 96.31 479 ASN A CA 1
ATOM 3761 C C . ASN A 1 479 ? 22.117 4.823 17.894 1.00 96.31 479 ASN A C 1
ATOM 3763 O O . ASN A 1 479 ? 22.255 5.850 18.561 1.00 96.31 479 ASN A O 1
ATOM 3767 N N . PHE A 1 480 ? 20.953 4.496 17.332 1.00 97.50 480 PHE A N 1
ATOM 3768 C CA . PHE A 1 480 ? 19.735 5.289 17.478 1.00 97.50 480 PHE A CA 1
ATOM 3769 C C . PHE A 1 480 ? 18.563 4.413 17.918 1.00 97.50 480 PHE A C 1
ATOM 3771 O O . PHE A 1 480 ? 18.549 3.202 17.697 1.00 97.50 480 PHE A O 1
ATOM 3778 N N . LYS A 1 481 ? 17.554 5.049 18.513 1.00 98.00 481 LYS A N 1
ATOM 3779 C CA . LYS A 1 481 ? 16.268 4.438 18.856 1.00 98.00 481 LYS A CA 1
ATOM 3780 C C . LYS A 1 481 ? 15.142 5.196 18.172 1.00 98.00 481 LYS A C 1
ATOM 3782 O O . LYS A 1 481 ? 15.298 6.371 17.857 1.00 98.00 481 LYS A O 1
ATOM 3787 N N . ILE A 1 482 ? 14.013 4.524 17.971 1.00 98.31 482 ILE A N 1
ATOM 3788 C CA . ILE A 1 482 ? 12.781 5.171 17.511 1.00 98.31 482 ILE A CA 1
ATOM 3789 C C . ILE A 1 482 ? 11.996 5.692 18.715 1.00 98.31 482 ILE A C 1
ATOM 3791 O O . ILE A 1 482 ? 11.663 4.925 19.616 1.00 98.31 482 ILE A O 1
ATOM 3795 N N . HIS A 1 483 ? 11.654 6.971 18.720 1.00 98.25 483 HIS A N 1
ATOM 3796 C CA . HIS A 1 483 ? 10.874 7.610 19.769 1.00 98.25 483 HIS A CA 1
ATOM 3797 C C . HIS A 1 483 ? 9.394 7.558 19.392 1.00 98.25 483 HIS A C 1
ATOM 3799 O O . HIS A 1 483 ? 8.992 8.058 18.347 1.00 98.25 483 HIS A O 1
ATOM 3805 N N . ILE A 1 484 ? 8.566 6.939 20.233 1.00 98.25 484 ILE A N 1
ATOM 3806 C CA . ILE A 1 484 ? 7.114 6.886 20.057 1.00 98.25 484 ILE A CA 1
ATOM 3807 C C . ILE A 1 484 ? 6.472 7.905 20.995 1.00 98.25 484 ILE A C 1
ATOM 3809 O O . ILE A 1 484 ? 6.519 7.764 22.221 1.00 98.25 484 ILE A O 1
ATOM 3813 N N . GLU A 1 485 ? 5.850 8.926 20.410 1.00 97.25 485 GLU A N 1
ATOM 3814 C CA . GLU A 1 485 ? 5.133 9.973 21.136 1.00 97.25 485 GLU A CA 1
ATOM 3815 C C . GLU A 1 485 ? 3.791 9.468 21.663 1.00 97.25 485 GLU A C 1
ATOM 3817 O O . GLU A 1 485 ? 3.442 9.756 22.803 1.00 97.25 485 GLU A O 1
ATOM 3822 N N . ARG A 1 486 ? 3.039 8.721 20.850 1.00 97.06 486 ARG A N 1
ATOM 3823 C CA . ARG A 1 486 ? 1.733 8.144 21.207 1.00 97.06 486 ARG A CA 1
ATOM 3824 C C . ARG A 1 486 ? 1.315 7.060 20.215 1.00 97.06 486 ARG A C 1
ATOM 3826 O O . ARG A 1 486 ? 1.900 6.925 19.139 1.00 97.06 486 ARG A O 1
ATOM 3833 N N . PHE A 1 487 ? 0.255 6.339 20.548 1.00 97.25 487 PHE A N 1
ATOM 3834 C CA . PHE A 1 487 ? -0.440 5.393 19.688 1.00 97.25 487 PHE A CA 1
ATOM 3835 C C . PHE A 1 487 ? -1.850 5.889 19.366 1.00 97.25 487 PHE A C 1
ATOM 3837 O O . PHE A 1 487 ? -2.618 6.253 20.255 1.00 97.25 487 PHE A O 1
ATOM 3844 N N . GLU A 1 488 ? -2.214 5.840 18.090 1.00 95.31 488 GLU A N 1
ATOM 3845 C CA . GLU A 1 488 ? -3.574 6.087 17.609 1.00 95.31 488 GLU A CA 1
ATOM 3846 C C . GLU A 1 488 ? -4.160 4.775 17.072 1.00 95.31 488 GLU A C 1
ATOM 3848 O O . GLU A 1 488 ? -3.444 3.978 16.468 1.00 95.31 488 GLU A O 1
ATOM 3853 N N . ILE A 1 489 ? -5.453 4.529 17.285 1.00 96.06 489 ILE A N 1
ATOM 3854 C CA . ILE A 1 489 ? -6.102 3.290 16.839 1.00 96.06 489 ILE A CA 1
ATOM 3855 C C . ILE A 1 489 ? -7.005 3.580 15.651 1.00 96.06 489 ILE A C 1
ATOM 3857 O O . ILE A 1 489 ? -7.884 4.432 15.731 1.00 96.06 489 ILE A O 1
ATOM 3861 N N . ASN A 1 490 ? -6.825 2.817 14.577 1.00 96.50 490 ASN A N 1
ATOM 3862 C CA . ASN A 1 490 ? -7.811 2.696 13.517 1.00 96.50 490 ASN A CA 1
ATOM 3863 C C . ASN A 1 490 ? -8.537 1.359 13.700 1.00 96.50 490 ASN A C 1
ATOM 3865 O O . ASN A 1 490 ? -8.034 0.298 13.319 1.00 96.50 490 ASN A O 1
ATOM 3869 N N . TYR A 1 491 ? -9.726 1.417 14.302 1.00 96.81 491 TYR A N 1
ATOM 3870 C CA . TYR A 1 491 ? -10.545 0.233 14.567 1.00 96.81 491 TYR A CA 1
ATOM 3871 C C . TYR A 1 491 ? -11.101 -0.409 13.292 1.00 96.81 491 TYR A C 1
ATOM 3873 O O . TYR A 1 491 ? -11.294 -1.622 13.270 1.00 96.81 491 TYR A O 1
ATOM 3881 N N . ALA A 1 492 ? -11.310 0.374 12.230 1.00 95.62 492 ALA A N 1
ATOM 3882 C CA . ALA A 1 492 ? -11.855 -0.108 10.962 1.00 95.62 492 ALA A CA 1
ATOM 3883 C C . ALA A 1 492 ? -10.881 -1.058 10.251 1.00 95.62 492 ALA A C 1
ATOM 3885 O O . ALA A 1 492 ? -11.240 -2.149 9.820 1.00 95.62 492 ALA A O 1
ATOM 3886 N N . ALA A 1 493 ? -9.615 -0.654 10.176 1.00 96.38 493 ALA A N 1
ATOM 3887 C CA . ALA A 1 493 ? -8.536 -1.377 9.514 1.00 96.38 493 ALA A CA 1
ATOM 3888 C C . ALA A 1 493 ? -7.704 -2.248 10.474 1.00 96.38 493 ALA A C 1
ATOM 3890 O O . ALA A 1 493 ? -6.720 -2.849 10.042 1.00 96.38 493 ALA A O 1
ATOM 3891 N N . LYS A 1 494 ? -8.076 -2.305 11.762 1.00 97.06 494 LYS A N 1
ATOM 3892 C CA . LYS A 1 494 ? -7.324 -2.970 12.840 1.00 97.06 494 LYS A CA 1
ATOM 3893 C C . LYS A 1 494 ? -5.848 -2.557 12.875 1.00 97.06 494 LYS A C 1
ATOM 3895 O O . LYS A 1 494 ? -4.960 -3.408 12.876 1.00 97.06 494 LYS A O 1
ATOM 3900 N N . LEU A 1 495 ? -5.583 -1.249 12.878 1.00 97.75 495 LEU A N 1
ATOM 3901 C CA . LEU A 1 495 ? -4.222 -0.707 12.948 1.00 97.75 495 LEU A CA 1
ATOM 3902 C C . LEU A 1 495 ? -3.973 -0.038 14.298 1.00 97.75 495 LEU A C 1
ATOM 3904 O O . LEU A 1 495 ? -4.771 0.784 14.749 1.00 97.75 495 LEU A O 1
ATOM 3908 N N . ILE A 1 496 ? -2.822 -0.336 14.889 1.00 98.19 496 ILE A N 1
ATOM 3909 C CA . ILE A 1 496 ? -2.195 0.467 15.933 1.00 98.19 496 ILE A CA 1
ATOM 3910 C C . ILE A 1 496 ? -1.146 1.339 15.246 1.00 98.19 496 ILE A C 1
ATOM 3912 O O . ILE A 1 496 ? -0.153 0.841 14.715 1.00 98.19 496 ILE A O 1
ATOM 3916 N N . ILE A 1 497 ? -1.382 2.645 15.218 1.00 97.56 497 ILE A N 1
ATOM 3917 C CA . ILE A 1 497 ? -0.538 3.620 14.536 1.00 97.56 497 ILE A CA 1
ATOM 3918 C C . ILE A 1 497 ? 0.421 4.221 15.563 1.00 97.56 497 ILE A C 1
ATOM 3920 O O . ILE A 1 497 ? 0.004 5.007 16.412 1.00 97.56 497 ILE A O 1
ATOM 3924 N N . ALA A 1 498 ? 1.700 3.858 15.494 1.00 98.00 498 ALA A N 1
ATOM 3925 C CA . ALA A 1 498 ? 2.728 4.390 16.385 1.00 98.00 498 ALA A CA 1
ATOM 3926 C C . ALA A 1 498 ? 3.268 5.709 15.820 1.00 98.00 498 ALA A C 1
ATOM 3928 O O . ALA A 1 498 ? 3.942 5.721 14.789 1.00 98.00 498 ALA A O 1
ATOM 3929 N N . ILE A 1 499 ? 2.938 6.823 16.469 1.00 97.19 499 ILE A N 1
ATOM 3930 C CA . ILE A 1 499 ? 3.291 8.172 16.027 1.00 97.19 499 ILE A CA 1
ATOM 3931 C C . ILE A 1 499 ? 4.664 8.534 16.592 1.00 97.19 499 ILE A C 1
ATOM 3933 O O . ILE A 1 499 ? 4.821 8.584 17.811 1.00 97.19 499 ILE A O 1
ATOM 3937 N N . THR A 1 500 ? 5.649 8.794 15.725 1.00 96.19 500 THR A N 1
ATOM 3938 C CA . THR A 1 500 ? 7.010 9.164 16.165 1.00 96.19 500 THR A CA 1
ATOM 3939 C C . THR A 1 500 ? 7.266 10.664 16.155 1.00 96.19 500 THR A C 1
ATOM 3941 O O . THR A 1 500 ? 8.153 11.156 16.837 1.00 96.19 500 THR A O 1
ATOM 3944 N N . THR A 1 501 ? 6.515 11.395 15.336 1.00 83.19 501 THR A N 1
ATOM 3945 C CA . THR A 1 501 ? 6.606 12.850 15.215 1.00 83.19 501 THR A CA 1
ATOM 3946 C C . THR A 1 501 ? 5.221 13.424 14.943 1.00 83.19 501 THR A C 1
ATOM 3948 O O . THR A 1 501 ? 4.281 12.702 14.595 1.00 83.19 501 THR A O 1
ATOM 3951 N N . THR A 1 502 ? 5.077 14.745 15.033 1.00 81.25 502 THR A N 1
ATOM 3952 C CA . THR A 1 502 ? 3.830 15.416 14.647 1.00 81.25 502 THR A CA 1
ATOM 3953 C C . THR A 1 502 ? 3.509 15.181 13.165 1.00 81.25 502 THR A C 1
ATOM 3955 O O . THR A 1 502 ? 4.128 15.765 12.275 1.00 81.25 502 THR A O 1
ATOM 3958 N N . ILE A 1 503 ? 2.484 14.368 12.892 1.00 80.44 503 ILE A N 1
ATOM 3959 C CA . ILE A 1 503 ? 1.985 14.118 11.536 1.00 80.44 503 ILE A CA 1
ATOM 3960 C C . ILE A 1 503 ? 0.696 14.894 11.301 1.00 80.44 503 ILE A C 1
ATOM 3962 O O . ILE A 1 503 ? -0.339 14.646 11.920 1.00 80.44 503 ILE A O 1
ATOM 3966 N N . TYR A 1 504 ? 0.736 15.807 10.334 1.00 83.25 504 TYR A N 1
ATOM 3967 C CA . TYR A 1 504 ? -0.461 16.504 9.882 1.00 83.25 504 TYR A CA 1
ATOM 3968 C C . TYR A 1 504 ? -1.269 15.615 8.932 1.00 83.25 504 TYR A C 1
ATOM 3970 O O . TYR A 1 504 ? -0.951 15.510 7.749 1.00 83.25 504 TYR A O 1
ATOM 3978 N N . ARG A 1 505 ? -2.362 15.033 9.442 1.00 90.56 505 ARG A N 1
ATOM 3979 C CA . ARG A 1 505 ? -3.371 14.316 8.638 1.00 90.56 505 ARG A CA 1
ATOM 3980 C C . ARG A 1 505 ? -4.165 15.230 7.694 1.00 90.56 505 ARG A C 1
ATOM 3982 O O . ARG A 1 505 ? -4.877 14.738 6.831 1.00 90.56 505 ARG A O 1
ATOM 3989 N N . MET A 1 506 ? -4.035 16.548 7.846 1.00 94.12 506 MET A N 1
ATOM 3990 C CA . MET A 1 506 ? -4.554 17.553 6.921 1.00 94.12 506 MET A CA 1
ATOM 3991 C C . MET A 1 506 ? -3.394 18.441 6.438 1.00 94.12 506 MET A C 1
ATOM 3993 O O . MET A 1 506 ? -2.899 19.286 7.202 1.00 94.12 506 MET A O 1
ATOM 3997 N N . PRO A 1 507 ? -2.879 18.227 5.217 1.00 91.19 507 PRO A N 1
ATOM 3998 C CA . PRO A 1 507 ? -1.792 19.025 4.667 1.00 91.19 507 PRO A CA 1
ATOM 3999 C C . PRO A 1 507 ? -2.248 20.464 4.395 1.00 91.19 507 PRO A C 1
ATOM 4001 O O . PRO A 1 507 ? -3.430 20.751 4.252 1.00 91.19 507 PRO A O 1
ATOM 4004 N N . GLY A 1 508 ? -1.292 21.390 4.339 1.00 92.31 508 GLY A N 1
ATOM 4005 C CA . GLY A 1 508 ? -1.548 22.767 3.918 1.00 92.31 508 GLY A CA 1
ATOM 4006 C C . GLY A 1 508 ? -1.018 23.020 2.511 1.00 92.31 508 GLY A C 1
ATOM 4007 O O . GLY A 1 508 ? -0.080 22.356 2.071 1.00 92.31 508 GLY A O 1
ATOM 4008 N N . LEU A 1 509 ? -1.573 24.016 1.826 1.00 92.50 509 LEU A N 1
ATOM 4009 C CA . LEU A 1 509 ? -0.967 24.568 0.612 1.00 92.50 509 LEU A CA 1
ATOM 4010 C C . LEU A 1 509 ? 0.374 25.255 0.925 1.00 92.50 509 LEU A C 1
ATOM 4012 O O . LEU A 1 509 ? 0.560 25.792 2.020 1.00 92.50 509 LEU A O 1
ATOM 4016 N N . ASN A 1 510 ? 1.310 25.235 -0.023 1.00 90.62 510 ASN A N 1
ATOM 4017 C CA . ASN A 1 510 ? 2.554 26.013 0.024 1.00 90.62 510 ASN A CA 1
ATOM 4018 C C . ASN A 1 510 ? 2.281 27.507 -0.281 1.00 90.62 510 ASN A C 1
ATOM 4020 O O . ASN A 1 510 ? 1.149 27.907 -0.546 1.00 90.62 510 ASN A O 1
ATOM 4024 N N . LYS A 1 511 ? 3.325 28.349 -0.226 1.00 93.25 511 LYS A N 1
ATOM 4025 C CA . LYS A 1 511 ? 3.214 29.803 -0.478 1.00 93.25 511 LYS A CA 1
ATOM 4026 C C . LYS A 1 511 ? 2.664 30.117 -1.879 1.00 93.25 511 LYS A C 1
ATOM 4028 O O . LYS A 1 511 ? 1.872 31.043 -2.044 1.00 93.25 511 LYS A O 1
ATOM 4033 N N . GLU A 1 512 ? 3.078 29.330 -2.867 1.00 92.25 512 GLU A N 1
ATOM 4034 C CA . GLU A 1 512 ? 2.661 29.443 -4.265 1.00 92.25 512 GLU A CA 1
ATOM 4035 C C . GLU A 1 512 ? 1.994 28.134 -4.703 1.00 92.25 512 GLU A C 1
ATOM 4037 O O . GLU A 1 512 ? 2.661 27.255 -5.258 1.00 92.25 512 GLU A O 1
ATOM 4042 N N . PRO A 1 513 ? 0.690 27.968 -4.406 1.00 92.56 513 PRO A N 1
ATOM 4043 C CA . PRO A 1 513 ? -0.027 26.747 -4.741 1.00 92.56 513 PRO A CA 1
ATOM 4044 C C . PRO A 1 513 ? -0.119 26.564 -6.246 1.00 92.56 513 PRO A C 1
ATOM 4046 O O . PRO A 1 513 ? -0.422 27.508 -6.982 1.00 92.56 513 PRO A O 1
ATOM 4049 N N . ALA A 1 514 ? 0.079 25.320 -6.688 1.00 91.00 514 ALA A N 1
ATOM 4050 C CA . ALA A 1 514 ? -0.078 24.926 -8.082 1.00 91.00 514 ALA A CA 1
ATOM 4051 C C . ALA A 1 514 ? -1.450 25.331 -8.647 1.00 91.00 514 ALA A C 1
ATOM 4053 O O . ALA A 1 514 ? -1.524 25.664 -9.826 1.00 91.00 514 ALA A O 1
ATOM 4054 N N . ALA A 1 515 ? -2.487 25.407 -7.800 1.00 92.12 515 ALA A N 1
ATOM 4055 C CA . ALA A 1 515 ? -3.823 25.910 -8.132 1.00 92.12 515 ALA A CA 1
ATOM 4056 C C . ALA A 1 515 ? -3.832 27.238 -8.915 1.00 92.12 515 ALA A C 1
ATOM 4058 O O . ALA A 1 515 ? -4.663 27.411 -9.800 1.00 92.12 515 ALA A O 1
ATOM 4059 N N . LYS A 1 516 ? -2.895 28.160 -8.645 1.00 92.50 516 LYS A N 1
ATOM 4060 C CA . LYS A 1 516 ? -2.811 29.459 -9.344 1.00 92.50 516 LYS A CA 1
ATOM 4061 C C . LYS A 1 516 ? -2.355 29.351 -10.802 1.00 92.50 516 LYS A C 1
ATOM 4063 O O . LYS A 1 516 ? -2.483 30.314 -11.546 1.00 92.50 516 LYS A O 1
ATOM 4068 N N . ASN A 1 517 ? -1.820 28.197 -11.192 1.00 89.19 517 ASN A N 1
ATOM 4069 C CA . ASN A 1 517 ? -1.261 27.944 -12.517 1.00 89.19 517 ASN A CA 1
ATOM 4070 C C . ASN A 1 517 ? -2.134 26.992 -13.355 1.00 89.19 517 ASN A C 1
ATOM 4072 O O . ASN A 1 517 ? -1.701 26.566 -14.425 1.00 89.19 517 ASN A O 1
ATOM 4076 N N . PHE A 1 518 ? -3.321 26.609 -12.869 1.00 86.94 518 PHE A N 1
ATOM 4077 C CA . PHE A 1 518 ? -4.2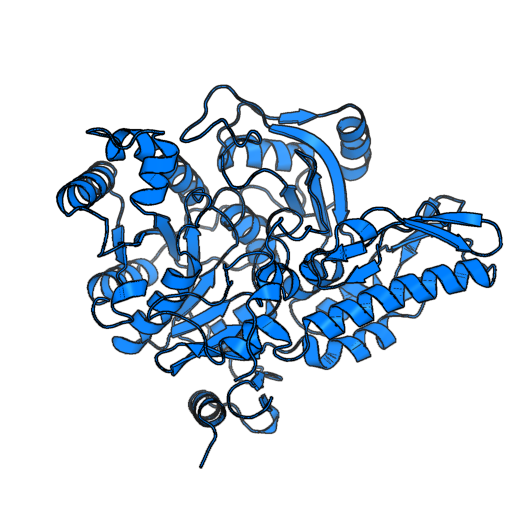45 25.768 -13.631 1.00 86.94 518 PHE A CA 1
ATOM 4078 C C . PHE A 1 518 ? -4.885 26.561 -14.770 1.00 86.94 518 PHE A C 1
ATOM 4080 O O . PHE A 1 518 ? -5.280 27.712 -14.601 1.00 86.94 518 PHE A O 1
ATOM 4087 N N . VAL A 1 519 ? -5.016 25.912 -15.926 1.00 86.00 519 VAL A N 1
ATOM 4088 C CA . VAL A 1 519 ? -5.672 26.460 -17.115 1.00 86.00 519 VAL A CA 1
ATOM 4089 C C . VAL A 1 519 ? -6.663 25.418 -17.624 1.00 86.00 519 VAL A C 1
ATOM 4091 O O . VAL A 1 519 ? -6.339 24.229 -17.668 1.00 86.00 519 VAL A O 1
ATOM 4094 N N . MET A 1 520 ? -7.871 25.857 -17.980 1.00 84.06 520 MET A N 1
ATOM 4095 C CA . MET A 1 520 ? -8.853 25.002 -18.648 1.00 84.06 520 MET A CA 1
ATOM 4096 C C . MET A 1 520 ? -8.385 24.726 -20.078 1.00 84.06 520 MET A C 1
ATOM 4098 O O . MET A 1 520 ? -7.972 25.654 -20.772 1.00 84.06 520 MET A O 1
ATOM 4102 N N . LYS A 1 521 ? -8.414 23.453 -20.480 1.00 73.50 521 LYS A N 1
ATOM 4103 C CA . LYS A 1 521 ? -8.140 23.056 -21.866 1.00 73.50 521 LYS A CA 1
ATOM 4104 C C . LYS A 1 521 ? -9.198 23.585 -22.822 1.00 73.50 521 LYS A C 1
ATOM 4106 O O . LYS A 1 521 ? -10.381 23.620 -22.410 1.00 73.50 521 LYS A O 1
#

Secondary structure (DSSP, 8-state):
---HHHHHHHTTT--GGGEEEETTTEEEE---TT---SS-EEEEEEESSPPTT---HHHHHHHHHHHHHHTT--EEEEEPPPPHHHHHHSS--TTEETTEEEESHHHHTTTTTSHHHHHHHHHHHHHHHHHHHHHTT-TT-EEEEEE-PPEE-SS--GGGSSEEEEETTEEEEE-EE-GGGSHHHHHHHH-SSHHHHHHHHHT-EEEEETT--EEETTTTT-HHHHHHHHTTTTSEEEEEETTS-EEEE-----TTTS--B--HHHHHHHHHH-SEEEEEBSS-IIIIIHHIIIIIIHHHT---SEEEEEE-HHHHHHHHT--STTHHHHHHHHHHHHHHHHGGGT--EEEEEE--TTT--HHHHHHHHHHHHHTT--EEEE-HHHHGGGG-HHHHHHHHHHHHS---SPP--SS-TTS-HHHHHHHHIIIII--S-EEE-HHHHHHHHHHTT---EEEEE--SSSSSS-TTS-SS--S--EEE-EEEEETTTTEEEEE-S---SS----SS-GGGG----

Solvent-accessible surface area (backbone atoms only — not comparable to full-atom values): 26479 Å² total; per-residue (Å²): 131,83,38,68,47,54,54,56,42,46,76,70,73,51,54,80,87,23,43,46,71,59,78,60,47,35,29,33,47,71,54,59,87,92,46,82,48,86,81,40,39,37,33,40,32,24,22,40,54,39,36,99,90,54,67,55,50,55,16,48,41,46,16,48,32,40,16,31,42,76,75,74,39,57,34,18,27,27,36,39,38,39,64,34,20,52,50,38,26,44,97,68,62,72,48,37,39,78,51,10,28,44,36,56,52,71,42,51,47,48,64,57,92,37,43,66,57,29,52,26,52,37,46,34,48,55,47,52,50,56,50,47,40,49,62,68,64,40,95,71,47,59,29,68,87,40,54,70,63,56,40,43,41,63,46,42,48,51,77,43,48,64,43,76,50,71,54,89,89,39,82,32,71,51,33,33,25,19,29,40,58,34,55,64,35,40,22,61,19,69,18,76,46,72,66,54,34,50,56,38,48,25,66,15,58,41,31,23,22,78,85,68,49,77,37,30,34,48,80,69,68,39,45,65,62,42,44,68,52,35,56,71,49,72,30,32,29,40,32,24,34,66,85,71,41,51,26,26,42,24,42,39,22,37,39,39,80,35,49,14,35,33,16,43,43,26,47,51,53,24,33,34,75,19,53,32,25,36,30,51,30,30,65,11,34,78,43,4,42,49,26,37,49,54,42,52,26,55,74,64,74,52,78,61,40,27,39,36,39,32,42,36,70,68,33,24,26,55,36,37,75,38,87,55,92,64,20,60,70,60,7,42,46,28,53,49,48,45,51,58,30,51,59,61,32,56,48,48,66,36,37,34,38,45,57,49,89,89,75,61,52,70,67,59,52,51,52,49,50,50,57,32,53,76,69,72,45,59,65,32,64,37,35,14,47,85,48,21,46,78,61,20,65,63,41,35,53,55,49,54,53,53,49,68,49,89,72,88,54,68,74,40,64,80,56,60,52,77,45,42,45,69,56,46,51,43,36,47,25,42,61,49,47,57,24,85,27,69,45,65,35,74,63,20,49,61,45,42,74,75,46,30,84,47,74,35,35,79,32,69,22,51,45,57,49,15,69,49,59,48,60,83,46,44,36,67,64,70,94,43,60,39,51,31,54,36,69,47,76,34,57,45,53,37,32,41,26,38,29,44,58,95,75,71,55,29,46,58,55,54,99,73,33,41,58,81,72,68,75,88,131

Sequence (521 aa):
MAKIIEEMINKKGLLIDDYELYGNEIAKIKSIKKLNKKDSKLIVITSMNPNPAGEGKTTTAIGLVDALNKHGYKAIGALREPSMGPVFGMKGTGSGGGLSFLKPFDKINLHFSGDFHAITAANNLIVAVIENEIHNRSSMQIDSQKILIKRCLDVNDRSLRNIEYDINHQQTKSGFNITAASDLMALFCLAHDHKDFEDKLAQTIVAYNIVNQPIRICDLELTKAIMAILEDALYANLVRTNEDNPVFVHGGPFANIAHGCNSIIATKNALALGDYVVTECGFGSDLGLEKFMNIKMASLNLKPDLIGLVISLKSIAYHAQTNEKDYVKQGFANVLCHINHIKKYNVSFIVYINVNTNTDSEEDLLTLEKLLDEHQIEHARSYAYSYGSKKSEEITKKTITLTNQINDHELKLIYDIKDHLSYKLKKICENVYGADGYELSYEAKEQLNRYEHLDFYLCIAKTPYSISDDAKLLNNPKNFKIHIERFEINYAAKLIIAITTTIYRMPGLNKEPAAKNFVMK

Nearest PDB structures (foldseek):
  3do6-assembly1_A  TM=9.506E-01  e=6.055E-63  Thermotoga maritima
  1eg7-assembly1_A  TM=9.486E-01  e=2.354E-62  Neomoorella thermoacetica
  3qus-assembly1_B  TM=9.517E-01  e=2.663E-62  Neomoorella thermoacetica
  7c11-assembly2_M  TM=9.423E-01  e=2.456E-61  Methylorubrum extorquens CM4
  7c11-assembly2_N  TM=9.496E-01  e=9.961E-60  Methylorubrum extorquens CM4

pLDDT: mean 94.82, std 6.23, range [43.62, 98.88]

Organism: Ureaplasma parvum serovar 3 (strain ATCC 700970) (NCBI:txid273119)

InterPro domains:
  IPR000559 Formate-tetrahydrofolate ligase, FTHFS [MF_01543] (1-521)
  IPR000559 Formate-tetrahydrofolate ligase, FTHFS [PF01268] (3-518)
  IPR020628 Formate-tetrahydrofolate ligase, FTHFS, conserved site [PS00721] (89-99)
  IPR027417 P-loop containing nucleoside triphosphate hydrolase [G3DSA:3.40.50.300] (3-401)
  IPR027417 P-loop containing nucleoside triphosphate hydrolase [SSF52540] (3-518)

Mean predicted aligned error: 4.39 Å

Foldseek 3Di:
DQQLLRVVCVVLVDDPVQWADPPRFKIFGNDLPVFDDDQAFEEAFFAFLADPVGQQRLLLLQLLLLQCVVVPFFEEEEFAQDQLAVVQFDVDDSAGAAQRGFPPRVLSNHCNPVLLVLLLVLLVVLVVLLLVCVLVVHPQQFDLAFFQRAHEASHQDPPQAWDWDDRPNDIHIGGYFHSLAGLLLQLLQLAQALVSLLVLQQAFFGGAHPVGDTDGCVNSVCSVVSCVSCVSLSGWMWGAISSSRIYTHHGAHDQQQHQQWGHNNRQSVSRSRGNYYRTYFPFHCLGNVLSCQQARCLSVVHDHQEYEYGDEPVLLLVLLVHPDPPSLVSSCLSVVLRVQLVVQFLHHYEYEYEDDPVDDDPVSVVVNVVVCVVVPGHYDYDPCNHQRNPPSPRVNVSVVVSSPDDRPDHTRRLDALQAFPQSLQQSSFCRSLVEPEAAEDPQAVVVSVVCRGQSATERERADSCDSENDNVQGRRDPHHHQYFDHWRASSSSRYTYGYRDDDRSRHHRDPDTCNVVDDDD